Protein AF-A0A251RY15-F1 (afdb_monomer_lite)

pLDDT: mean 90.89, std 7.27, range [54.88, 98.38]

Sequence (383 aa):
MIQALGSVEGILEHTLFNGTYFPTWEGLFWEKASGFEESMKYKKLTNAQRSGLNQIPNRRFTLWWSPTINRANVYVGFQVQLDLTGVFMHSKIPNLKISLIQIFWAHLWQKVHESVIMDLCQVLDQELDALGIETVQKETIHPRKSYKMNSSCADILLFATCKCSMSKPSLVAESKDVFDQKESNRYWIDMQLRWGDYDSHDIERYTKAKFVDYITDNMSIYPSPTGVMIGLDLAYNLHSVFGNWFLGSKPLLAQAMIKIMKSNSALYVLRERIRKGLQLYSSEPTEPYLSSQNYGEIFSNQIIWFIDDTNVYRVTIHRTIEGNLTTKSNNGVIFIFNPRTGQFFLKVIHTSVWAGQKRLGQLAKWKTAEEVVALVRSLPVEE

Organism: Helianthus annuus (NCBI:txid4232)

Radius of gyration: 24.92 Å; chains: 1; bounding box: 61×56×81 Å

InterPro domains:
  IPR012337 Ribonuclease H-like superfamily [SSF53098] (290-383)
  IPR019580 Pre-mRNA-processing-splicing factor 8, U6-snRNA-binding [PF10596] (1-127)
  IPR021983 PRP8 domain IV core [PF12134] (287-383)
  IPR027652 Pre-mRNA-processing-splicing factor 8 [PTHR11140] (1-383)
  IPR043172 Prp8 RNase domain IV, palm region [G3DSA:3.30.420.230] (288-383)

Secondary structure (DSSP, 8-state):
-GGGGTHHHHHHHTTTHHHHT-S-STTEEEPSS-HHHHHHHTS---HHHHHHHTTHHHHHHHHHTHHHHS-TTT--S--EEPTTSSPEESS--HHHHHHHHHHTTTTHHHHHHHHHHHHHHHHHHHTHHHHTEEEEEE----TTGGG--S--B-SEEEEEEEEEEEPPSEETT-------EEEEEEEEEEEEEE---SS---HHHHHHHHHHHHHHSSS-B-SSS-EEEEEEETTTTEEEEEE---TTHHHHHHHHHHHHHHH-HHHHHHHHHHHHHHTEEESSPPSPPP-TTTGGGGGSSS---EEE-TTTS-EEEEE-TTS-EEEEE--EEEEEE-TTT--EEEEEE-GGGGTT-S-HHHHHHHHHHHHHHHHHHHS-TT-

Foldseek 3Di:
DQVVCVHPVSVQLQWLPLLLVDPDPPQKDFPDCDPVLVVCVPDDDDPVVVVVSVCQVVLLVCRGRVLNVQDPVPADADWDAQPLALDIGSDPDPSPNVLVCQLCDPNLLLVLQVLLLVLVLVLCVVCCPVQQWPDKDADDDDSSQQNDQQEHEFGIKTFGNDFFQKFFKDKLPDDDTDSHDDTDRIEGEAEHEAAHHSVDDPQAVVQVVSLVNHLPDPRYDYPDSFYKYWYAHSSNLDIIMITMDTPPPSVSVVVSSVVCSVDRPSSVSSSVSSCVSNSMDGPDDDDDDDDPVCVCVLQDPDFDKDKDLPFQWDWDWDADPVRDIDTQTAKGWIWIARPNPRDIDIDIHHSVQCPPDPPVVVVSVVVSVVVVVVVVVVDDPVD

Structure (mmCIF, N/CA/C/O backbone):
data_AF-A0A251RY15-F1
#
_entry.id   AF-A0A251RY15-F1
#
loop_
_atom_site.group_PDB
_atom_site.id
_atom_site.type_symbol
_atom_site.label_atom_id
_atom_site.label_alt_id
_atom_site.label_comp_id
_atom_site.label_asym_id
_atom_site.label_entity_id
_atom_site.label_seq_id
_atom_site.pdbx_PDB_ins_code
_atom_site.Cartn_x
_atom_site.Cartn_y
_atom_site.Cartn_z
_atom_site.occupancy
_atom_site.B_iso_or_equiv
_atom_site.auth_seq_id
_atom_site.auth_comp_id
_atom_site.auth_asym_id
_atom_site.auth_atom_id
_atom_site.pdbx_PDB_model_num
ATOM 1 N N . MET A 1 1 ? 35.571 -3.907 10.781 1.00 87.88 1 MET A N 1
ATOM 2 C CA . MET A 1 1 ? 34.698 -2.890 10.152 1.00 87.88 1 MET A CA 1
ATOM 3 C C . MET A 1 1 ? 33.250 -3.021 10.615 1.00 87.88 1 MET A C 1
ATOM 5 O O . MET A 1 1 ? 32.804 -2.116 11.293 1.00 87.88 1 MET A O 1
ATOM 9 N N . ILE A 1 2 ? 32.542 -4.131 10.350 1.00 89.56 2 ILE A N 1
ATOM 10 C CA . ILE A 1 2 ? 31.115 -4.306 10.728 1.00 89.56 2 ILE A CA 1
ATOM 11 C C . ILE A 1 2 ? 30.851 -4.026 12.217 1.00 89.56 2 ILE A C 1
ATOM 13 O O . ILE A 1 2 ? 29.969 -3.247 12.555 1.00 89.56 2 ILE A O 1
ATOM 17 N N . GLN A 1 3 ? 31.662 -4.591 13.115 1.00 89.94 3 GLN A N 1
ATOM 18 C CA . GLN A 1 3 ? 31.524 -4.347 14.557 1.00 89.94 3 GLN A CA 1
ATOM 19 C C . GLN A 1 3 ? 31.716 -2.871 14.942 1.00 89.94 3 GLN A C 1
ATOM 21 O O . GLN A 1 3 ? 31.024 -2.376 15.821 1.00 89.94 3 GLN A O 1
ATOM 26 N N . ALA A 1 4 ? 32.601 -2.148 14.249 1.00 90.75 4 ALA A N 1
ATOM 27 C CA . ALA A 1 4 ? 32.841 -0.727 14.505 1.00 90.75 4 ALA A CA 1
ATOM 28 C C . ALA A 1 4 ? 31.678 0.170 14.042 1.00 90.75 4 ALA A C 1
ATOM 30 O O . ALA A 1 4 ? 31.565 1.298 14.503 1.00 90.75 4 ALA A O 1
ATOM 31 N N . LEU A 1 5 ? 30.817 -0.331 13.150 1.00 91.06 5 LEU A N 1
ATOM 32 C CA . LEU A 1 5 ? 29.629 0.362 12.645 1.00 91.06 5 LEU A CA 1
ATOM 33 C C . LEU A 1 5 ? 28.347 -0.013 13.414 1.00 91.06 5 LEU A C 1
ATOM 35 O O . LEU A 1 5 ? 27.258 0.311 12.958 1.00 91.06 5 LEU A O 1
ATOM 39 N N . GLY A 1 6 ? 28.461 -0.690 14.564 1.00 90.25 6 GLY A N 1
ATOM 40 C CA . GLY A 1 6 ? 27.301 -1.032 15.396 1.00 90.25 6 GLY A CA 1
ATOM 41 C C . GLY A 1 6 ? 26.636 -2.365 15.053 1.00 90.25 6 GLY A C 1
ATOM 42 O O . GLY A 1 6 ? 25.446 -2.524 15.306 1.00 90.25 6 GLY A O 1
ATOM 43 N N . SER A 1 7 ? 27.402 -3.333 14.532 1.00 92.81 7 SER A N 1
ATOM 44 C CA . SER A 1 7 ? 26.928 -4.655 14.077 1.00 92.81 7 SER A CA 1
ATOM 45 C C . SER A 1 7 ? 26.056 -4.601 12.813 1.00 92.81 7 SER A C 1
ATOM 47 O O . SER A 1 7 ? 25.876 -3.544 12.215 1.00 92.81 7 SER A O 1
ATOM 49 N N . VAL A 1 8 ? 25.572 -5.757 12.348 1.00 92.06 8 VAL A N 1
ATOM 50 C CA . VAL A 1 8 ? 24.751 -5.834 11.129 1.00 92.06 8 VAL A CA 1
ATOM 51 C C . VAL A 1 8 ? 23.413 -5.125 11.328 1.00 92.06 8 VAL A C 1
ATOM 53 O O . VAL A 1 8 ? 23.017 -4.352 10.465 1.00 92.06 8 VAL A O 1
ATOM 56 N N . GLU A 1 9 ? 22.760 -5.315 12.473 1.00 90.31 9 GLU A N 1
ATOM 57 C CA . GLU A 1 9 ? 21.461 -4.700 12.775 1.00 90.31 9 GLU A CA 1
ATOM 58 C C . GLU A 1 9 ? 21.552 -3.171 12.775 1.00 90.31 9 GLU A C 1
ATOM 60 O O . GLU A 1 9 ? 20.796 -2.512 12.065 1.00 90.31 9 GLU A O 1
ATOM 65 N N . GLY A 1 10 ? 22.559 -2.607 13.453 1.00 91.94 10 GLY A N 1
ATOM 66 C CA . GLY A 1 10 ? 22.789 -1.160 13.464 1.00 91.94 10 GLY A CA 1
ATOM 67 C C . GLY A 1 10 ? 23.057 -0.586 12.070 1.00 91.94 10 GLY A C 1
ATOM 68 O O . GLY A 1 10 ? 22.585 0.500 11.746 1.00 91.94 10 GLY A O 1
ATOM 69 N N . ILE A 1 11 ? 23.751 -1.329 11.201 1.00 95.25 11 ILE A N 1
ATOM 70 C CA . ILE A 1 11 ? 23.934 -0.928 9.799 1.00 95.25 11 ILE A CA 1
ATOM 71 C C . ILE A 1 11 ? 22.602 -0.967 9.039 1.00 95.25 11 ILE A C 1
ATOM 73 O O . ILE A 1 11 ? 22.348 -0.082 8.224 1.00 95.25 11 ILE A O 1
ATOM 77 N N . LEU A 1 12 ? 21.761 -1.979 9.262 1.00 95.38 12 LEU A N 1
ATOM 78 C CA . LEU A 1 12 ? 20.503 -2.143 8.532 1.00 95.38 12 LEU A CA 1
ATOM 79 C C . LEU A 1 12 ? 19.456 -1.084 8.893 1.00 95.38 12 LEU A C 1
ATOM 81 O O . LEU A 1 12 ? 18.669 -0.729 8.016 1.00 95.38 12 LEU A O 1
ATOM 85 N N . GLU A 1 13 ? 19.502 -0.494 10.089 1.00 92.50 13 GLU A N 1
ATOM 86 C CA . GLU A 1 13 ? 18.641 0.645 10.460 1.00 92.50 13 GLU A CA 1
ATOM 87 C C . GLU A 1 13 ? 18.819 1.863 9.535 1.00 92.50 13 GLU A C 1
ATOM 89 O O . GLU A 1 13 ? 17.881 2.614 9.259 1.00 92.50 13 GLU A O 1
ATOM 94 N N . HIS A 1 14 ? 20.015 2.029 8.965 1.00 95.31 14 HIS A N 1
ATOM 95 C CA . HIS A 1 14 ? 20.318 3.076 7.986 1.00 95.31 14 HIS A CA 1
ATOM 96 C C . HIS A 1 14 ? 19.769 2.801 6.576 1.00 95.31 14 HIS A C 1
ATOM 98 O O . HIS A 1 14 ? 19.931 3.636 5.672 1.00 95.31 14 HIS A O 1
ATOM 104 N N . THR A 1 15 ? 19.161 1.635 6.362 1.00 96.88 15 THR A N 1
ATOM 105 C CA . THR A 1 15 ? 18.793 1.106 5.047 1.00 96.88 15 THR A CA 1
ATOM 106 C C . THR A 1 15 ? 17.292 0.875 4.926 1.00 96.88 15 THR A C 1
ATOM 108 O O . THR A 1 15 ? 16.551 0.896 5.901 1.00 96.88 15 THR A O 1
ATOM 111 N N . LEU A 1 16 ? 16.831 0.593 3.708 1.00 96.94 16 LEU A N 1
ATOM 112 C CA . LEU A 1 16 ? 15.447 0.206 3.436 1.00 96.94 16 LEU A CA 1
ATOM 113 C C . LEU A 1 16 ? 15.175 -1.291 3.704 1.00 96.94 16 LEU A C 1
ATOM 115 O O . LEU A 1 16 ? 14.219 -1.848 3.163 1.00 96.94 16 LEU A O 1
ATOM 119 N N . PHE A 1 17 ? 16.009 -1.961 4.511 1.00 96.75 17 PHE A N 1
ATOM 120 C CA . PHE A 1 17 ? 15.850 -3.374 4.863 1.00 96.75 17 PHE A CA 1
ATOM 121 C C . PHE A 1 17 ? 14.480 -3.656 5.478 1.00 96.75 17 PHE A C 1
ATOM 123 O O . PHE A 1 17 ? 13.748 -4.498 4.961 1.00 96.75 17 PHE A O 1
ATOM 130 N N . ASN A 1 18 ? 14.081 -2.887 6.493 1.00 95.81 18 ASN A N 1
ATOM 131 C CA . ASN A 1 18 ? 12.779 -3.052 7.141 1.00 95.81 18 ASN A CA 1
ATOM 132 C C . ASN A 1 18 ? 11.621 -2.896 6.142 1.00 95.81 18 ASN A C 1
ATOM 134 O O . ASN A 1 18 ? 10.640 -3.632 6.223 1.00 95.81 18 ASN A O 1
ATOM 138 N N . GLY A 1 19 ? 11.770 -2.052 5.115 1.00 95.81 19 GLY A N 1
ATOM 139 C CA . GLY A 1 19 ? 10.813 -1.881 4.014 1.00 95.81 19 GLY A CA 1
ATOM 140 C C . GLY A 1 19 ? 10.604 -3.133 3.155 1.00 95.81 19 GLY A C 1
ATOM 141 O O . GLY A 1 19 ? 9.521 -3.333 2.601 1.00 95.81 19 GLY A O 1
ATOM 142 N N . THR A 1 20 ? 11.605 -4.014 3.074 1.00 95.25 20 THR A N 1
ATOM 143 C CA . THR A 1 20 ? 11.496 -5.302 2.365 1.00 95.25 20 THR A CA 1
ATOM 144 C C . THR A 1 20 ? 10.659 -6.330 3.116 1.00 95.25 20 THR A C 1
ATOM 146 O O . THR A 1 20 ? 10.162 -7.268 2.489 1.00 95.25 20 THR A O 1
ATOM 149 N N . TYR A 1 21 ? 10.487 -6.159 4.431 1.00 94.31 21 TYR A N 1
ATOM 150 C CA . TYR A 1 21 ? 9.770 -7.089 5.302 1.00 94.31 21 TYR A CA 1
ATOM 151 C C . TYR A 1 21 ? 10.297 -8.534 5.211 1.00 94.31 21 TYR A C 1
ATOM 153 O O . TYR A 1 21 ? 9.518 -9.488 5.228 1.00 94.31 21 TYR A O 1
ATOM 161 N N . PHE A 1 22 ? 11.610 -8.707 5.026 1.00 91.62 22 PHE A N 1
ATOM 162 C CA . PHE A 1 22 ? 12.246 -10.005 5.246 1.00 91.62 22 PHE A CA 1
ATOM 163 C C . PHE A 1 22 ? 12.338 -10.281 6.754 1.00 91.62 22 PHE A C 1
ATOM 165 O O . PHE A 1 22 ? 12.609 -9.353 7.516 1.00 91.62 22 PHE A O 1
ATOM 172 N N . PRO A 1 23 ? 12.112 -11.530 7.200 1.00 86.56 23 PRO A N 1
ATOM 173 C CA . PRO A 1 23 ? 12.152 -11.872 8.623 1.00 86.56 23 PRO A CA 1
ATOM 174 C C . PRO A 1 23 ? 13.573 -11.834 9.198 1.00 86.56 23 PRO A C 1
ATOM 176 O O . PRO A 1 23 ? 13.750 -11.586 10.386 1.00 86.56 23 PRO A O 1
ATOM 179 N N . THR A 1 24 ? 14.581 -12.076 8.359 1.00 86.88 24 THR A N 1
ATOM 180 C CA . THR A 1 24 ? 16.001 -12.045 8.716 1.00 86.88 24 THR A CA 1
ATOM 181 C C . THR A 1 24 ? 16.826 -11.514 7.545 1.00 86.88 24 THR A C 1
ATOM 183 O O . THR A 1 24 ? 16.393 -11.550 6.391 1.00 86.88 24 THR A O 1
ATOM 186 N N . TRP A 1 25 ? 18.011 -10.986 7.847 1.00 88.94 25 TRP A N 1
ATOM 187 C CA . TRP A 1 25 ? 19.001 -10.588 6.846 1.00 88.94 25 TRP A CA 1
ATOM 188 C C . TRP A 1 25 ? 19.849 -11.772 6.359 1.00 88.94 25 TRP A C 1
ATOM 190 O O . TRP A 1 25 ? 20.536 -11.667 5.339 1.00 88.94 25 TRP A O 1
ATOM 200 N N . GLU A 1 26 ? 19.810 -12.896 7.073 1.00 87.12 26 GLU A N 1
ATOM 201 C CA . GLU A 1 26 ? 20.508 -14.125 6.708 1.00 87.12 26 GLU A CA 1
ATOM 202 C C . GLU A 1 26 ? 19.889 -14.764 5.456 1.00 87.12 26 GLU A C 1
ATOM 204 O O . GLU A 1 26 ? 18.681 -14.716 5.239 1.00 87.12 26 GLU A O 1
ATOM 209 N N . GLY A 1 27 ? 20.724 -15.349 4.592 1.00 83.88 27 GLY A N 1
ATOM 210 C CA . GLY A 1 27 ? 20.265 -15.978 3.344 1.00 83.88 27 GLY A CA 1
ATOM 211 C C . GLY A 1 27 ? 19.859 -14.997 2.237 1.00 83.88 27 GLY A C 1
ATOM 212 O O . GLY A 1 27 ? 19.532 -15.428 1.129 1.00 83.88 27 GLY A O 1
ATOM 213 N N . LEU A 1 28 ? 19.926 -13.686 2.490 1.00 89.50 28 LEU A N 1
ATOM 214 C CA . LEU A 1 28 ? 19.690 -12.682 1.461 1.00 89.50 28 LEU A CA 1
ATOM 215 C C . LEU A 1 28 ? 20.893 -12.535 0.541 1.00 89.50 28 LEU A C 1
ATOM 217 O O . LEU A 1 28 ? 22.046 -12.457 0.972 1.00 89.50 28 LEU A O 1
ATOM 221 N N . PHE A 1 29 ? 20.611 -12.426 -0.751 1.00 88.62 29 PHE A N 1
ATOM 222 C CA . PHE A 1 29 ? 21.635 -12.184 -1.751 1.00 88.62 29 PHE A CA 1
ATOM 223 C C . PHE A 1 29 ? 21.194 -11.117 -2.744 1.00 88.62 29 PHE A C 1
ATOM 225 O O . PHE A 1 29 ? 20.038 -11.019 -3.161 1.00 88.62 29 PHE A O 1
ATOM 232 N N . TRP A 1 30 ? 22.166 -10.300 -3.133 1.00 88.12 30 TRP A N 1
ATOM 233 C CA . TRP A 1 30 ? 22.009 -9.335 -4.206 1.00 88.12 30 TRP A CA 1
ATOM 234 C C . TRP A 1 30 ? 22.113 -10.063 -5.538 1.00 88.12 30 TRP A C 1
ATOM 236 O O . TRP A 1 30 ? 23.085 -10.788 -5.774 1.00 88.12 30 TRP A O 1
ATOM 246 N N . GLU A 1 31 ? 21.170 -9.821 -6.443 1.00 81.50 31 GLU A N 1
ATOM 247 C CA . GLU A 1 31 ? 21.337 -10.239 -7.831 1.00 81.50 31 GLU A CA 1
ATOM 248 C C . GLU A 1 31 ? 22.599 -9.564 -8.385 1.00 81.50 31 GLU A C 1
ATOM 250 O O . GLU A 1 31 ? 22.745 -8.330 -8.399 1.00 81.50 31 GLU A O 1
ATOM 255 N N . LYS A 1 32 ? 23.570 -10.389 -8.783 1.00 72.44 32 LYS A N 1
ATOM 256 C CA . LYS A 1 32 ? 24.722 -9.918 -9.553 1.00 72.44 32 LYS A CA 1
ATOM 257 C C . LYS A 1 32 ? 24.189 -9.425 -10.894 1.00 72.44 32 LYS A C 1
ATOM 259 O O . LYS A 1 32 ? 23.303 -10.079 -11.424 1.00 72.44 32 LYS A O 1
ATOM 264 N N . ALA A 1 33 ? 24.713 -8.283 -11.366 1.00 60.72 33 ALA A N 1
ATOM 265 C CA . ALA A 1 33 ? 24.384 -7.596 -12.624 1.00 60.72 33 ALA A CA 1
ATOM 266 C C . ALA A 1 33 ? 23.293 -8.311 -13.432 1.00 60.72 33 ALA A C 1
ATOM 268 O O . ALA A 1 33 ? 23.579 -9.296 -14.107 1.00 60.72 33 ALA A O 1
ATOM 269 N N . SER A 1 34 ? 22.048 -7.853 -13.261 1.00 60.47 34 SER A N 1
ATOM 270 C CA . SER A 1 34 ? 20.839 -8.537 -13.737 1.00 60.47 34 SER A CA 1
ATOM 271 C C . SER A 1 34 ? 20.996 -9.109 -15.149 1.00 60.47 34 SER A C 1
ATOM 273 O O . SER A 1 34 ? 21.629 -8.483 -16.005 1.00 60.47 34 SER A O 1
ATOM 275 N N . GLY A 1 35 ? 20.324 -10.226 -15.449 1.00 62.44 35 GLY A N 1
ATOM 276 C CA . GLY A 1 35 ? 20.307 -10.792 -16.808 1.00 62.44 35 GLY A CA 1
ATOM 277 C C . GLY A 1 35 ? 19.905 -9.769 -17.887 1.00 62.44 35 GLY A C 1
ATOM 278 O O . GLY A 1 35 ? 20.290 -9.894 -19.048 1.00 62.44 35 GLY A O 1
ATOM 279 N N . PHE A 1 36 ? 19.208 -8.690 -17.508 1.00 72.44 36 PHE A N 1
ATOM 280 C CA . PHE A 1 36 ? 18.953 -7.540 -18.373 1.00 72.44 36 PHE A CA 1
ATOM 281 C C . PHE A 1 36 ? 20.228 -6.775 -18.773 1.00 72.44 36 PHE A C 1
ATOM 283 O O . PHE A 1 36 ? 20.436 -6.553 -19.967 1.00 72.44 36 PHE A O 1
ATOM 290 N N . GLU A 1 37 ? 21.075 -6.382 -17.817 1.00 73.31 37 GLU A N 1
ATOM 291 C CA . GLU A 1 37 ? 22.334 -5.668 -18.085 1.00 73.31 37 GLU A CA 1
ATOM 292 C C . GLU A 1 37 ? 23.259 -6.517 -18.963 1.00 73.31 37 GLU A C 1
ATOM 294 O O . GLU A 1 37 ? 23.813 -6.015 -19.942 1.00 73.31 37 GLU A O 1
ATOM 299 N N . GLU A 1 38 ? 23.345 -7.819 -18.686 1.00 75.38 38 GLU A N 1
ATOM 300 C CA . GLU A 1 38 ? 24.128 -8.761 -19.486 1.00 75.38 38 GLU A CA 1
ATOM 301 C C . GLU A 1 38 ? 23.550 -8.946 -20.900 1.00 75.38 38 GLU A C 1
ATOM 303 O O . GLU A 1 38 ? 24.282 -8.839 -21.888 1.00 75.38 38 GLU A O 1
ATOM 308 N N . SER A 1 39 ? 22.223 -9.087 -21.034 1.00 77.81 39 SER A N 1
ATOM 309 C CA . SER A 1 39 ? 21.547 -9.181 -22.342 1.00 77.81 39 SER A CA 1
ATOM 310 C C . SER A 1 39 ? 21.709 -7.923 -23.206 1.00 77.81 39 SER A C 1
ATOM 312 O O . SER A 1 39 ? 21.594 -7.985 -24.433 1.00 77.81 39 SER A O 1
ATOM 314 N N . MET A 1 40 ? 21.953 -6.770 -22.576 1.00 80.25 40 MET A N 1
ATOM 315 C CA . MET A 1 40 ? 22.162 -5.487 -23.245 1.00 80.25 40 MET A CA 1
ATOM 316 C C . MET A 1 40 ? 23.642 -5.192 -23.503 1.00 80.25 40 MET A C 1
ATOM 318 O O . MET A 1 40 ? 23.948 -4.457 -24.441 1.00 80.25 40 MET A O 1
ATOM 322 N N . LYS A 1 41 ? 24.561 -5.798 -22.741 1.00 74.56 41 LYS A N 1
ATOM 323 C CA . LYS A 1 41 ? 26.015 -5.605 -22.859 1.00 74.56 41 LYS A CA 1
ATOM 324 C C . LYS A 1 41 ? 26.542 -5.931 -24.257 1.00 74.56 41 LYS A C 1
ATOM 326 O O . LYS A 1 41 ? 27.374 -5.196 -24.785 1.00 74.56 41 LYS A O 1
ATOM 331 N N . TYR A 1 42 ? 26.033 -7.005 -24.858 1.00 77.75 42 TYR A N 1
ATOM 332 C CA . TYR A 1 42 ? 26.454 -7.473 -26.184 1.00 77.75 42 TYR A CA 1
ATOM 333 C C . TYR A 1 42 ? 25.613 -6.904 -27.333 1.00 77.75 42 TYR A C 1
ATOM 335 O O . TYR A 1 42 ? 25.930 -7.123 -28.502 1.00 77.75 42 TYR A O 1
ATOM 343 N N . LYS A 1 43 ? 24.552 -6.143 -27.033 1.00 84.69 43 LYS A N 1
ATOM 344 C CA . LYS A 1 43 ? 23.753 -5.476 -28.064 1.00 84.69 43 LYS A CA 1
ATOM 345 C C . LYS A 1 43 ? 24.454 -4.209 -28.543 1.00 84.69 43 LYS A C 1
ATOM 347 O O . LYS A 1 43 ? 25.108 -3.491 -27.785 1.00 84.69 43 LYS A O 1
ATOM 352 N N . LYS A 1 44 ? 24.297 -3.900 -29.832 1.00 84.81 44 LYS A N 1
ATOM 353 C CA . LYS A 1 44 ? 24.798 -2.649 -30.408 1.00 84.81 44 LYS A CA 1
ATOM 354 C C . LYS A 1 44 ? 23.929 -1.491 -29.914 1.00 84.81 44 LYS A C 1
ATOM 356 O O . LYS A 1 44 ? 22.838 -1.262 -30.425 1.00 84.81 44 LYS A O 1
ATOM 361 N N . LEU A 1 45 ? 24.422 -0.796 -28.894 1.00 84.88 45 LEU A N 1
ATOM 362 C CA . LEU A 1 45 ? 23.758 0.337 -28.256 1.00 84.88 45 LEU A CA 1
ATOM 363 C C . LEU A 1 45 ? 24.397 1.661 -28.668 1.00 84.88 45 LEU A C 1
ATOM 365 O O . LEU A 1 45 ? 25.602 1.736 -28.920 1.00 84.88 45 LEU A O 1
ATOM 369 N N . THR A 1 46 ? 23.599 2.723 -28.670 1.00 86.75 46 THR A N 1
ATOM 370 C CA . THR A 1 46 ? 24.107 4.090 -28.794 1.00 86.75 46 THR A CA 1
ATOM 371 C C . THR A 1 46 ? 24.838 4.513 -27.515 1.00 86.75 46 THR A C 1
ATOM 373 O O . THR A 1 46 ? 24.600 3.978 -26.429 1.00 86.75 46 THR A O 1
ATOM 376 N N . ASN A 1 47 ? 25.707 5.523 -27.607 1.00 84.44 47 ASN A N 1
ATOM 377 C CA . ASN A 1 47 ? 26.414 6.054 -26.434 1.00 84.44 47 ASN A CA 1
ATOM 378 C C . ASN A 1 47 ? 25.449 6.585 -25.358 1.00 84.44 47 ASN A C 1
ATOM 380 O O . ASN A 1 47 ? 25.690 6.397 -24.167 1.00 84.44 47 ASN A O 1
ATOM 384 N N . ALA A 1 48 ? 24.318 7.166 -25.769 1.00 81.75 48 ALA A N 1
ATOM 385 C CA . ALA A 1 48 ? 23.268 7.609 -24.853 1.00 81.75 48 ALA A CA 1
ATOM 386 C C . ALA A 1 48 ? 22.625 6.432 -24.092 1.00 81.75 48 ALA A C 1
ATOM 388 O O . ALA A 1 48 ? 22.424 6.511 -22.882 1.00 81.75 48 ALA A O 1
ATOM 389 N N . GLN A 1 49 ? 22.360 5.311 -24.774 1.00 82.00 49 GLN A N 1
ATOM 390 C CA . GLN A 1 49 ? 21.836 4.096 -24.139 1.00 82.00 49 GLN A CA 1
ATOM 391 C C . GLN A 1 49 ? 22.836 3.498 -23.140 1.00 82.00 49 GLN A C 1
ATOM 393 O O . GLN A 1 49 ? 22.442 3.113 -22.041 1.00 82.00 49 GLN A O 1
ATOM 398 N N . ARG A 1 50 ? 24.132 3.478 -23.482 1.00 81.19 50 ARG A N 1
ATOM 399 C CA . ARG A 1 50 ? 25.197 3.026 -22.567 1.00 81.19 50 ARG A CA 1
ATOM 400 C C . ARG A 1 50 ? 25.294 3.899 -21.316 1.00 81.19 50 ARG A C 1
ATOM 402 O O . ARG A 1 50 ? 25.395 3.371 -20.214 1.00 81.19 50 ARG A O 1
ATOM 409 N N . SER A 1 51 ? 25.208 5.221 -21.473 1.00 82.06 51 SER A N 1
ATOM 410 C CA . SER A 1 51 ? 25.189 6.153 -20.340 1.00 82.06 51 SER A CA 1
ATOM 411 C C . SER A 1 51 ? 24.010 5.882 -19.395 1.00 82.06 51 SER A C 1
ATOM 413 O O . SER A 1 51 ? 24.200 5.858 -18.182 1.00 82.06 51 SER A O 1
ATOM 415 N N . GLY A 1 52 ? 22.822 5.588 -19.938 1.00 78.38 52 GLY A N 1
ATOM 416 C CA . GLY A 1 52 ? 21.649 5.213 -19.143 1.00 78.38 52 GLY A CA 1
ATOM 417 C C . GLY A 1 52 ? 21.809 3.892 -18.379 1.00 78.38 52 GLY A C 1
ATOM 418 O O . GLY A 1 52 ? 21.409 3.814 -17.220 1.00 78.38 52 GLY A O 1
ATOM 419 N N . LEU A 1 53 ? 22.430 2.870 -18.983 1.00 76.12 53 LEU A N 1
ATOM 420 C CA . LEU A 1 53 ? 22.696 1.587 -18.310 1.00 76.12 53 LEU A CA 1
ATOM 421 C C . LEU A 1 53 ? 23.613 1.755 -17.093 1.00 76.12 53 LEU A C 1
ATOM 423 O O . LEU A 1 53 ? 23.333 1.203 -16.033 1.00 76.12 53 LEU A O 1
ATOM 427 N N . ASN A 1 54 ? 24.639 2.601 -17.201 1.00 77.38 54 ASN A N 1
ATOM 428 C CA . ASN A 1 54 ? 25.565 2.870 -16.097 1.00 77.38 54 ASN A CA 1
ATOM 429 C C . ASN A 1 54 ? 24.904 3.568 -14.890 1.00 77.38 54 ASN A C 1
ATOM 431 O O . ASN A 1 54 ? 25.506 3.646 -13.821 1.00 77.38 54 ASN A O 1
ATOM 435 N N . GLN A 1 55 ? 23.675 4.079 -15.026 1.00 74.31 55 GLN A N 1
ATOM 436 C CA . GLN A 1 55 ? 22.933 4.674 -13.912 1.00 74.31 55 GLN A CA 1
ATOM 437 C C . GLN A 1 55 ? 22.181 3.635 -13.065 1.00 74.31 55 GLN A C 1
ATOM 439 O O . GLN A 1 55 ? 21.826 3.944 -11.929 1.00 74.31 55 GLN A O 1
ATOM 444 N N . ILE A 1 56 ? 21.936 2.417 -13.566 1.00 68.50 56 ILE A N 1
ATOM 445 C CA . ILE A 1 56 ? 21.109 1.407 -12.879 1.00 68.50 56 ILE A CA 1
ATOM 446 C C . ILE A 1 56 ? 21.721 0.965 -11.535 1.00 68.50 56 ILE A C 1
ATOM 448 O O . ILE A 1 56 ? 21.011 1.057 -10.527 1.00 68.50 56 ILE A O 1
ATOM 452 N N . PRO A 1 57 ? 23.019 0.601 -11.440 1.00 70.06 57 PRO A N 1
ATOM 453 C CA . PRO A 1 57 ? 23.621 0.223 -10.157 1.00 70.06 57 PRO A CA 1
ATOM 454 C C . PRO A 1 57 ? 23.566 1.351 -9.119 1.00 70.06 57 PRO A C 1
ATOM 456 O O . PRO A 1 57 ? 23.294 1.116 -7.940 1.00 70.06 57 PRO A O 1
ATOM 459 N N . ASN A 1 58 ? 23.733 2.598 -9.571 1.00 79.19 58 ASN A N 1
ATOM 460 C CA . ASN A 1 58 ? 23.642 3.777 -8.712 1.00 79.19 58 ASN A CA 1
ATOM 461 C C . ASN A 1 58 ? 22.225 3.964 -8.161 1.00 79.19 58 ASN A C 1
ATOM 463 O O . ASN A 1 58 ? 22.066 4.349 -7.007 1.00 79.19 58 ASN A O 1
ATOM 467 N N . ARG A 1 59 ? 21.185 3.639 -8.939 1.00 83.88 59 ARG A N 1
ATOM 468 C CA . ARG A 1 59 ? 19.791 3.700 -8.472 1.00 83.88 59 ARG A CA 1
ATOM 469 C C . ARG A 1 59 ? 19.490 2.672 -7.386 1.00 83.88 59 ARG A C 1
ATOM 471 O O . ARG A 1 59 ? 18.788 3.022 -6.439 1.00 83.88 59 ARG A O 1
ATOM 478 N N . ARG A 1 60 ? 20.035 1.454 -7.493 1.00 89.31 60 ARG A N 1
ATOM 479 C CA . ARG A 1 60 ? 19.926 0.419 -6.449 1.00 89.31 60 ARG A CA 1
ATOM 480 C C . ARG A 1 60 ? 20.573 0.887 -5.149 1.00 89.31 60 ARG A C 1
ATOM 482 O O . ARG A 1 60 ? 19.936 0.850 -4.102 1.00 89.31 60 ARG A O 1
ATOM 489 N N . PHE A 1 61 ? 21.804 1.391 -5.232 1.00 92.06 61 PHE A N 1
ATOM 490 C CA . PHE A 1 61 ? 22.527 1.914 -4.072 1.00 92.06 61 PHE A CA 1
ATOM 491 C C . PHE A 1 61 ? 21.782 3.078 -3.406 1.00 92.06 61 PHE A C 1
ATOM 493 O O . PHE A 1 61 ? 21.582 3.072 -2.194 1.00 92.06 61 PHE A O 1
ATOM 500 N N . THR A 1 62 ? 21.328 4.060 -4.195 1.00 93.75 62 THR A N 1
ATOM 501 C CA . THR A 1 62 ? 20.583 5.209 -3.663 1.00 93.75 62 THR A CA 1
ATOM 502 C C . THR A 1 62 ? 19.266 4.789 -3.008 1.00 93.75 62 THR A C 1
ATOM 504 O O . THR A 1 62 ? 18.884 5.385 -2.007 1.00 93.75 62 THR A O 1
ATOM 507 N N . LEU A 1 63 ? 18.568 3.786 -3.553 1.00 95.56 63 LEU A N 1
ATOM 508 C CA . LEU A 1 63 ? 17.338 3.270 -2.952 1.00 95.56 63 LEU A CA 1
ATOM 509 C C . LEU A 1 63 ? 17.616 2.523 -1.641 1.00 95.56 63 LEU A C 1
ATOM 511 O O . LEU A 1 63 ? 16.912 2.740 -0.666 1.00 95.56 63 LEU A O 1
ATOM 515 N N . TRP A 1 64 ? 18.647 1.676 -1.597 1.00 96.62 64 TRP A N 1
ATOM 516 C CA . TRP A 1 64 ? 18.988 0.912 -0.393 1.00 96.62 64 TRP A CA 1
ATOM 517 C C . TRP A 1 64 ? 19.302 1.814 0.800 1.00 96.62 64 TRP A C 1
ATOM 519 O O . TRP A 1 64 ? 18.770 1.609 1.885 1.00 96.62 64 TRP A O 1
ATOM 529 N N . TRP A 1 65 ? 20.105 2.852 0.583 1.00 96.50 65 TRP A N 1
ATOM 530 C CA . TRP A 1 65 ? 20.480 3.818 1.616 1.00 96.50 65 TRP A CA 1
ATOM 531 C C . TRP A 1 65 ? 19.516 5.004 1.707 1.00 96.50 65 TRP A C 1
ATOM 533 O O . TRP A 1 65 ? 19.851 6.022 2.316 1.00 96.50 65 TRP A O 1
ATOM 543 N N . SER A 1 66 ? 18.331 4.923 1.088 1.00 95.69 66 SER A N 1
ATOM 544 C CA . SER A 1 66 ? 17.435 6.075 0.992 1.00 95.69 66 SER A CA 1
ATOM 545 C C . SER A 1 66 ? 17.022 6.676 2.336 1.00 95.69 66 SER A C 1
ATOM 547 O O . SER A 1 66 ? 16.967 7.903 2.379 1.00 95.69 66 SER A O 1
ATOM 549 N N . PRO A 1 67 ? 16.781 5.908 3.423 1.00 95.19 67 PRO A N 1
ATOM 550 C CA . PRO A 1 67 ? 16.403 6.511 4.704 1.00 95.19 67 PRO A CA 1
ATOM 551 C C . PRO A 1 67 ? 17.500 7.392 5.312 1.00 95.19 67 PRO A C 1
ATOM 553 O O . PRO A 1 67 ? 17.202 8.382 5.971 1.00 95.19 67 PRO A O 1
ATOM 556 N N . THR A 1 68 ? 18.772 7.076 5.052 1.00 94.25 68 THR A N 1
ATOM 557 C CA . THR A 1 68 ? 19.909 7.889 5.515 1.00 94.25 68 THR A CA 1
ATOM 558 C C . THR A 1 68 ? 20.266 8.995 4.528 1.00 94.25 68 THR A C 1
ATOM 560 O O . THR A 1 68 ? 20.655 10.087 4.934 1.00 94.25 68 THR A O 1
ATOM 563 N N . ILE A 1 69 ? 20.147 8.734 3.224 1.00 92.81 69 ILE A N 1
ATOM 564 C CA . ILE A 1 69 ? 20.437 9.726 2.188 1.00 92.81 69 ILE A CA 1
ATOM 565 C C . ILE A 1 69 ? 19.379 10.834 2.218 1.00 92.81 69 ILE A C 1
ATOM 567 O O . ILE A 1 69 ? 19.726 12.002 2.293 1.00 92.81 69 ILE A O 1
ATOM 571 N N . ASN A 1 70 ? 18.090 10.503 2.176 1.00 91.62 70 ASN A N 1
ATOM 572 C CA . ASN A 1 70 ? 17.001 11.479 2.134 1.00 91.62 70 ASN A CA 1
ATOM 573 C C . ASN A 1 70 ? 16.488 11.805 3.540 1.00 91.62 70 ASN A C 1
ATOM 575 O O . ASN A 1 70 ? 15.337 11.519 3.850 1.00 91.62 70 ASN A O 1
ATOM 579 N N . ARG A 1 71 ? 17.350 12.390 4.374 1.00 86.19 71 ARG A N 1
ATOM 580 C CA . ARG A 1 71 ? 17.021 12.713 5.767 1.00 86.19 71 ARG A CA 1
ATOM 581 C C . ARG A 1 71 ? 16.897 14.207 6.029 1.00 86.19 71 ARG A C 1
ATOM 583 O O . ARG A 1 71 ? 17.645 15.006 5.451 1.00 86.19 71 ARG A O 1
ATOM 590 N N . ALA A 1 72 ? 15.989 14.568 6.930 1.00 75.62 72 ALA A N 1
ATOM 591 C CA . ALA A 1 72 ? 15.707 15.957 7.281 1.00 75.62 72 ALA A CA 1
ATOM 592 C C . ALA A 1 72 ? 16.926 16.711 7.845 1.00 75.62 72 ALA A C 1
ATOM 594 O O . ALA A 1 72 ? 17.125 17.876 7.507 1.00 75.62 72 ALA A O 1
ATOM 595 N N . ASN A 1 73 ? 17.776 16.057 8.648 1.00 78.44 73 ASN A N 1
ATOM 596 C CA . ASN A 1 73 ? 18.868 16.738 9.360 1.00 78.44 73 ASN A CA 1
ATOM 597 C C . ASN A 1 73 ? 20.149 16.955 8.533 1.00 78.44 73 ASN A C 1
ATOM 599 O O . ASN A 1 73 ? 21.074 17.607 9.012 1.00 78.44 73 ASN A O 1
ATOM 603 N N . VAL A 1 74 ? 20.249 16.404 7.317 1.00 72.81 74 VAL A N 1
ATOM 604 C CA . VAL A 1 74 ? 21.471 16.506 6.488 1.00 72.81 74 VAL A CA 1
ATOM 605 C C . VAL A 1 74 ? 21.368 17.584 5.419 1.00 72.81 74 VAL A C 1
ATOM 607 O O . VAL A 1 74 ? 22.361 18.242 5.112 1.00 72.81 74 VAL A O 1
ATOM 610 N N . TYR A 1 75 ? 20.184 17.785 4.846 1.00 72.62 75 TYR A N 1
ATOM 611 C CA . TYR A 1 75 ? 19.994 18.764 3.784 1.00 72.62 75 TYR A CA 1
ATOM 612 C C . TYR A 1 75 ? 19.278 20.005 4.305 1.00 72.62 75 TYR A C 1
ATOM 614 O O . TYR A 1 75 ? 18.103 19.963 4.651 1.00 72.62 75 TYR A O 1
ATOM 622 N N . VAL A 1 76 ? 19.975 21.141 4.275 1.00 67.88 76 VAL A N 1
ATOM 623 C CA . VAL A 1 76 ? 19.348 22.456 4.432 1.00 67.88 76 VAL A CA 1
ATOM 624 C C . VAL A 1 76 ? 18.696 22.816 3.098 1.00 67.88 76 VAL A C 1
ATOM 626 O O . VAL A 1 76 ? 19.385 23.126 2.124 1.00 67.88 76 VAL A O 1
ATOM 629 N N . GLY A 1 77 ? 17.370 22.726 3.013 1.00 68.69 77 GLY A N 1
ATOM 630 C CA . GLY A 1 77 ? 16.659 22.984 1.765 1.00 68.69 77 GLY A CA 1
ATOM 631 C C . GLY A 1 77 ? 15.141 22.925 1.880 1.00 68.69 77 GLY A C 1
ATOM 632 O O . GLY A 1 77 ? 14.580 22.575 2.915 1.00 68.69 77 GLY A O 1
ATOM 633 N N . PHE A 1 78 ? 14.475 23.282 0.782 1.00 76.25 78 PHE A N 1
ATOM 634 C CA . PHE A 1 78 ? 13.024 23.186 0.671 1.00 76.25 78 PHE A CA 1
ATOM 635 C C . PHE A 1 78 ? 12.601 21.725 0.516 1.00 76.25 78 PHE A C 1
ATOM 637 O O . PHE A 1 78 ? 12.965 21.061 -0.456 1.00 76.25 78 PHE A O 1
ATOM 644 N N . GLN A 1 79 ? 11.799 21.256 1.466 1.00 86.81 79 GLN A N 1
ATOM 645 C CA . GLN A 1 79 ? 11.163 19.948 1.428 1.00 86.81 79 GLN A CA 1
ATOM 646 C C . GLN A 1 79 ? 10.099 19.922 0.322 1.00 86.81 79 GLN A C 1
ATOM 648 O O . GLN A 1 79 ? 9.220 20.782 0.273 1.00 86.81 79 GLN A O 1
ATOM 653 N N . VAL A 1 80 ? 10.171 18.935 -0.572 1.00 91.06 80 VAL A N 1
ATOM 654 C CA . VAL A 1 80 ? 9.220 18.778 -1.684 1.00 91.06 80 VAL A CA 1
ATOM 655 C C . VAL A 1 80 ? 8.493 17.451 -1.552 1.00 91.06 80 VAL A C 1
ATOM 657 O O . VAL A 1 80 ? 9.122 16.399 -1.476 1.00 91.06 80 VAL A O 1
ATOM 660 N N . GLN A 1 81 ? 7.164 17.490 -1.565 1.00 94.44 81 GLN A N 1
ATOM 661 C CA . GLN A 1 81 ? 6.345 16.285 -1.601 1.00 94.44 81 GLN A CA 1
ATOM 662 C C . GLN A 1 81 ? 6.357 15.662 -3.002 1.00 94.44 81 GLN A C 1
ATOM 664 O O . GLN A 1 81 ? 6.242 16.364 -4.007 1.00 94.44 81 GLN A O 1
ATOM 669 N N . LEU A 1 82 ? 6.494 14.340 -3.079 1.00 94.12 82 LEU A N 1
ATOM 670 C CA . LEU A 1 82 ? 6.421 13.599 -4.330 1.00 94.12 82 LEU A CA 1
ATOM 671 C C . LEU A 1 82 ? 4.959 13.375 -4.747 1.00 94.12 82 LEU A C 1
ATOM 673 O O . LEU A 1 82 ? 4.134 12.943 -3.941 1.00 94.12 82 LEU A O 1
ATOM 677 N N . ASP A 1 83 ? 4.659 13.628 -6.021 1.00 92.81 83 ASP A N 1
ATOM 678 C CA . ASP A 1 83 ? 3.303 13.557 -6.574 1.00 92.81 83 ASP A CA 1
ATOM 679 C C . ASP A 1 83 ? 2.576 12.253 -6.211 1.00 92.81 83 ASP A C 1
ATOM 681 O O . ASP A 1 83 ? 3.105 11.157 -6.400 1.00 92.81 83 ASP A O 1
ATOM 685 N N . LEU A 1 84 ? 1.331 12.388 -5.737 1.00 95.12 84 LEU A N 1
ATOM 686 C CA . LEU A 1 84 ? 0.425 11.286 -5.373 1.00 95.12 84 LEU A CA 1
ATOM 687 C C . LEU A 1 84 ? 0.923 10.375 -4.235 1.00 95.12 84 LEU A C 1
ATOM 689 O O . LEU A 1 84 ? 0.397 9.278 -4.048 1.00 95.12 84 LEU A O 1
ATOM 693 N N . THR A 1 85 ? 1.922 10.814 -3.471 1.00 96.56 85 THR A N 1
ATOM 694 C CA . THR A 1 85 ? 2.471 10.068 -2.333 1.00 96.56 85 THR A CA 1
ATOM 695 C C . THR A 1 85 ? 2.685 10.986 -1.141 1.00 96.56 85 THR A C 1
ATOM 697 O O . THR A 1 85 ? 2.794 12.199 -1.295 1.00 96.56 85 THR A O 1
ATOM 700 N N . GLY A 1 86 ? 2.786 10.414 0.055 1.00 94.75 86 GLY A N 1
ATOM 701 C CA . GLY A 1 86 ? 3.189 11.139 1.258 1.00 94.75 86 GLY A CA 1
ATOM 702 C C . GLY A 1 86 ? 4.700 11.261 1.444 1.00 94.75 86 GLY A C 1
ATOM 703 O O . GLY A 1 86 ? 5.145 11.615 2.531 1.00 94.75 86 GLY A O 1
ATOM 704 N N . VAL A 1 87 ? 5.497 10.918 0.426 1.00 95.81 87 VAL A N 1
ATOM 705 C CA . VAL A 1 87 ? 6.957 10.927 0.529 1.00 95.81 87 VAL A CA 1
ATOM 706 C C . VAL A 1 87 ? 7.476 12.344 0.344 1.00 95.81 87 VAL A C 1
ATOM 708 O O . VAL A 1 87 ? 7.170 13.002 -0.653 1.00 95.81 87 VAL A O 1
ATOM 711 N N . PHE A 1 88 ? 8.314 12.791 1.270 1.00 94.00 88 PHE A N 1
ATOM 712 C CA . PHE A 1 88 ? 9.000 14.067 1.166 1.00 94.00 88 PHE A CA 1
ATOM 713 C C . PHE A 1 88 ? 10.461 13.878 0.770 1.00 94.00 88 PHE A C 1
ATOM 715 O O . PHE A 1 88 ? 11.177 13.050 1.324 1.00 94.00 88 PHE A O 1
ATOM 722 N N . MET A 1 89 ? 10.903 14.669 -0.199 1.00 92.75 89 MET A N 1
ATOM 723 C CA . MET A 1 89 ? 12.283 14.741 -0.659 1.00 92.75 89 MET A CA 1
ATOM 724 C C . MET A 1 89 ? 12.934 15.985 -0.053 1.00 92.75 89 MET A C 1
ATOM 726 O O . MET A 1 89 ? 12.474 17.102 -0.301 1.00 92.75 89 MET A O 1
ATOM 730 N N . HIS A 1 90 ? 14.009 15.801 0.712 1.00 89.19 90 HIS A N 1
ATOM 731 C CA . HIS A 1 90 ? 14.746 16.894 1.362 1.00 89.19 90 HIS A CA 1
ATOM 732 C C . HIS A 1 90 ? 15.770 17.556 0.432 1.00 89.19 90 HIS A C 1
ATOM 734 O O . HIS A 1 90 ? 16.196 18.687 0.657 1.00 89.19 90 HIS A O 1
ATOM 740 N N . SER A 1 91 ? 16.154 16.876 -0.648 1.00 86.44 91 SER A N 1
ATOM 741 C CA . SER A 1 91 ? 17.053 17.417 -1.664 1.00 86.44 91 SER A CA 1
ATOM 742 C C . SER A 1 91 ? 16.749 16.869 -3.058 1.00 86.44 91 SER A C 1
ATOM 744 O O . SER A 1 91 ? 15.964 15.936 -3.258 1.00 86.44 91 SER A O 1
ATOM 746 N N . LYS A 1 92 ? 17.363 17.483 -4.076 1.00 88.56 92 LYS A N 1
ATOM 747 C CA . LYS A 1 92 ? 17.218 17.057 -5.472 1.00 88.56 92 LYS A CA 1
ATOM 748 C C . LYS A 1 92 ? 18.101 15.838 -5.732 1.00 88.56 92 LYS A C 1
ATOM 750 O O . LYS A 1 92 ? 19.233 15.979 -6.180 1.00 88.56 92 LYS A O 1
ATOM 755 N N . ILE A 1 93 ? 17.548 14.648 -5.499 1.00 89.88 93 ILE A N 1
ATOM 756 C CA . ILE A 1 93 ? 18.197 13.358 -5.780 1.00 89.88 93 ILE A CA 1
ATOM 757 C C . ILE A 1 93 ? 17.419 12.640 -6.896 1.00 89.88 93 ILE A C 1
ATOM 759 O O . ILE A 1 93 ? 16.478 11.893 -6.612 1.00 89.88 93 ILE A O 1
ATOM 763 N N . PRO A 1 94 ? 17.767 12.855 -8.183 1.00 89.50 94 PRO A N 1
ATOM 764 C CA . PRO A 1 94 ? 16.985 12.337 -9.307 1.00 89.50 94 PRO A CA 1
ATOM 765 C C . PRO A 1 94 ? 16.853 10.812 -9.305 1.00 89.50 94 PRO A C 1
ATOM 767 O O . PRO A 1 94 ? 15.765 10.290 -9.535 1.00 89.50 94 PRO A O 1
ATOM 770 N N . ASN A 1 95 ? 17.934 10.095 -8.983 1.00 89.50 95 ASN A N 1
ATOM 771 C CA . ASN A 1 95 ? 17.944 8.630 -8.951 1.00 89.50 95 ASN A CA 1
ATOM 772 C C . ASN A 1 95 ? 16.947 8.067 -7.934 1.00 89.50 95 ASN A C 1
ATOM 774 O O . ASN A 1 95 ? 16.207 7.136 -8.260 1.00 89.50 95 ASN A O 1
ATOM 778 N N . LEU A 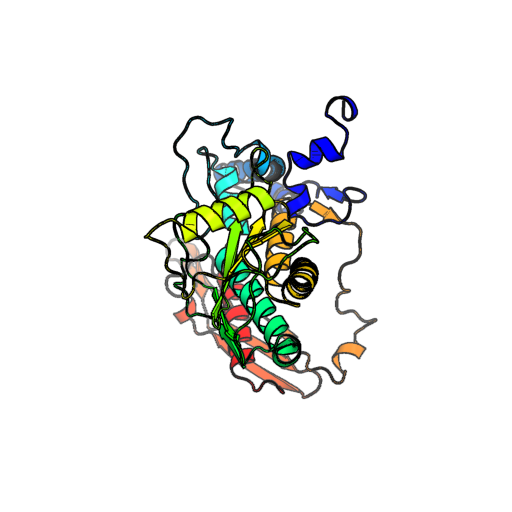1 96 ? 16.889 8.669 -6.740 1.00 92.62 96 LEU A N 1
ATOM 779 C CA . LEU A 1 96 ? 15.936 8.291 -5.702 1.00 92.62 96 LEU A CA 1
ATOM 780 C C . LEU A 1 96 ? 14.504 8.603 -6.135 1.00 92.62 96 LEU A C 1
ATOM 782 O O . LEU A 1 96 ? 13.639 7.735 -6.050 1.00 92.62 96 LEU A O 1
ATOM 786 N N . LYS A 1 97 ? 14.275 9.810 -6.673 1.00 93.75 97 LYS A N 1
ATOM 787 C CA . LYS A 1 97 ? 12.960 10.224 -7.177 1.00 93.75 97 LYS A CA 1
ATOM 788 C C . LYS A 1 97 ? 12.415 9.223 -8.199 1.00 93.75 97 LYS A C 1
ATOM 790 O O . LYS A 1 97 ? 11.260 8.824 -8.099 1.00 93.75 97 LYS A O 1
ATOM 795 N N . ILE A 1 98 ? 13.235 8.782 -9.157 1.00 91.94 98 ILE A N 1
ATOM 796 C CA . ILE A 1 98 ? 12.812 7.796 -10.167 1.00 91.94 98 ILE A CA 1
ATOM 797 C C . ILE A 1 98 ? 12.447 6.462 -9.502 1.00 91.94 98 ILE A C 1
ATOM 799 O O . ILE A 1 98 ? 11.422 5.877 -9.847 1.00 91.94 98 ILE A O 1
ATOM 803 N N . SER A 1 99 ? 13.255 5.976 -8.556 1.00 94.44 99 SER A N 1
ATOM 804 C CA . SER A 1 99 ? 12.984 4.710 -7.862 1.00 94.44 99 SER A CA 1
ATOM 805 C C . SER A 1 99 ? 11.701 4.762 -7.025 1.00 94.44 99 SER A C 1
ATOM 807 O O . SER A 1 99 ? 10.880 3.856 -7.133 1.00 94.44 99 SER A O 1
ATOM 809 N N . LEU A 1 100 ? 11.463 5.845 -6.281 1.00 96.06 100 LEU A N 1
ATOM 810 C CA . LEU A 1 100 ? 10.232 6.027 -5.501 1.00 96.06 100 LEU A CA 1
ATOM 811 C C . LEU A 1 100 ? 8.987 6.140 -6.392 1.00 96.06 100 LEU A C 1
ATOM 813 O O . LEU A 1 100 ? 7.973 5.510 -6.099 1.00 96.06 100 LEU A O 1
ATOM 817 N N . ILE A 1 101 ? 9.069 6.859 -7.519 1.00 94.94 101 ILE A N 1
ATOM 818 C CA . ILE A 1 101 ? 7.974 6.914 -8.504 1.00 94.94 101 ILE A CA 1
ATOM 819 C C . ILE A 1 101 ? 7.661 5.515 -9.046 1.00 94.94 101 ILE A C 1
ATOM 821 O O . ILE A 1 101 ? 6.493 5.178 -9.216 1.00 94.94 101 ILE A O 1
ATOM 825 N N . GLN A 1 102 ? 8.679 4.692 -9.317 1.00 93.19 102 GLN A N 1
ATOM 826 C CA . GLN A 1 102 ? 8.478 3.319 -9.791 1.00 93.19 102 GLN A CA 1
ATOM 827 C C . GLN A 1 102 ? 7.838 2.420 -8.725 1.00 93.19 102 GLN A C 1
ATOM 829 O O . GLN A 1 102 ? 6.949 1.636 -9.057 1.00 93.19 102 GLN A O 1
ATOM 834 N N . ILE A 1 103 ? 8.240 2.560 -7.459 1.00 96.69 103 ILE A N 1
ATOM 835 C CA . ILE A 1 103 ? 7.648 1.819 -6.338 1.00 96.69 103 ILE A CA 1
ATOM 836 C C . ILE A 1 103 ? 6.172 2.191 -6.183 1.00 96.69 103 ILE A C 1
ATOM 838 O O . ILE A 1 103 ? 5.312 1.313 -6.215 1.00 96.69 103 ILE A O 1
ATOM 842 N N . PHE A 1 104 ? 5.850 3.483 -6.115 1.00 97.31 104 PHE A N 1
ATOM 843 C CA . PHE A 1 104 ? 4.483 3.954 -5.870 1.00 97.31 104 PHE A CA 1
ATOM 844 C C . PHE A 1 104 ? 3.612 4.102 -7.124 1.00 97.31 104 PHE A C 1
ATOM 846 O O . PHE A 1 104 ? 2.496 4.624 -7.065 1.00 97.31 104 PHE A O 1
ATOM 853 N N . TRP A 1 105 ? 4.089 3.607 -8.266 1.00 93.12 105 TRP A N 1
ATOM 854 C CA . TRP A 1 105 ? 3.395 3.730 -9.540 1.00 93.12 105 TRP A CA 1
ATOM 855 C C . TRP A 1 105 ? 1.985 3.108 -9.531 1.00 93.12 105 TRP A C 1
ATOM 857 O O . TRP A 1 105 ? 1.687 2.200 -8.751 1.00 93.12 105 TRP A O 1
ATOM 867 N N . ALA A 1 106 ? 1.112 3.560 -10.434 1.00 92.50 106 ALA A N 1
ATOM 868 C CA . ALA A 1 106 ? -0.278 3.108 -10.541 1.00 92.50 106 ALA A CA 1
ATOM 869 C C . ALA A 1 106 ? -1.076 3.278 -9.232 1.00 92.50 106 ALA A C 1
ATOM 871 O O . ALA A 1 106 ? -1.829 2.379 -8.834 1.00 92.50 106 ALA A O 1
ATOM 872 N N . HIS A 1 107 ? -0.906 4.449 -8.600 1.00 95.25 107 HIS A N 1
ATOM 873 C CA . HIS A 1 107 ? -1.660 4.898 -7.426 1.00 95.25 107 HIS A CA 1
ATOM 874 C C . HIS A 1 107 ? -1.490 3.994 -6.198 1.00 95.25 107 HIS A C 1
ATOM 876 O O . HIS A 1 107 ? -2.424 3.820 -5.419 1.00 95.25 107 HIS A O 1
ATOM 882 N N . LEU A 1 108 ? -0.308 3.389 -6.020 1.00 97.00 108 LEU A N 1
ATOM 883 C CA . LEU A 1 108 ? -0.104 2.398 -4.961 1.00 97.00 108 LEU A CA 1
ATOM 884 C C . LEU A 1 108 ? -0.339 2.981 -3.563 1.00 97.00 108 LEU A C 1
ATOM 886 O O . LEU A 1 108 ? -0.933 2.308 -2.737 1.00 97.00 108 LEU A O 1
ATOM 890 N N . TRP A 1 109 ? 0.052 4.234 -3.315 1.00 97.50 109 TRP A N 1
ATOM 891 C CA . TRP A 1 109 ? -0.179 4.894 -2.025 1.00 97.50 109 TRP A CA 1
ATOM 892 C C . TRP A 1 109 ? -1.668 4.928 -1.645 1.00 97.50 109 TRP A C 1
ATOM 894 O O . TRP A 1 109 ? -2.054 4.502 -0.561 1.00 97.50 109 TRP A O 1
ATOM 904 N N . GLN A 1 110 ? -2.514 5.374 -2.578 1.00 95.88 110 GLN A N 1
ATOM 905 C CA . GLN A 1 110 ? -3.968 5.424 -2.400 1.00 95.88 110 GLN A CA 1
ATOM 906 C C . GLN A 1 110 ? -4.554 4.018 -2.229 1.00 95.88 110 GLN A C 1
ATOM 908 O O . GLN A 1 110 ? -5.413 3.813 -1.381 1.00 95.88 110 GLN A O 1
ATOM 913 N N . LYS A 1 111 ? -4.060 3.039 -2.999 1.00 96.00 111 LYS A N 1
ATOM 914 C CA . LYS A 1 111 ? -4.494 1.638 -2.899 1.00 96.00 111 LYS A CA 1
ATOM 915 C C . LYS A 1 111 ? -4.126 0.998 -1.566 1.00 96.00 111 LYS A C 1
ATOM 917 O O . LYS A 1 111 ? -4.922 0.226 -1.056 1.00 96.00 111 LYS A O 1
ATOM 922 N N . VAL A 1 112 ? -2.950 1.300 -1.013 1.00 97.56 112 VAL A N 1
ATOM 923 C CA . VAL A 1 112 ? -2.545 0.804 0.311 1.00 97.56 112 VAL A CA 1
ATOM 924 C C . VAL A 1 112 ? -3.467 1.367 1.384 1.00 97.56 112 VAL A C 1
ATOM 926 O O . VAL A 1 112 ? -3.997 0.598 2.175 1.00 97.56 112 VAL A O 1
ATOM 929 N N . HIS A 1 113 ? -3.708 2.679 1.367 1.00 97.62 113 HIS A N 1
ATOM 930 C CA . HIS A 1 113 ? -4.631 3.323 2.299 1.00 97.62 113 HIS A CA 1
ATOM 931 C C . HIS A 1 113 ? -6.029 2.695 2.219 1.00 97.62 113 HIS A C 1
ATOM 933 O O . HIS A 1 113 ? -6.546 2.184 3.203 1.00 97.62 113 HIS A O 1
ATOM 939 N N . GLU A 1 114 ? -6.614 2.674 1.021 1.00 95.94 114 GLU A N 1
ATOM 940 C CA . GLU A 1 114 ? -7.938 2.101 0.773 1.00 95.94 114 GLU A CA 1
ATOM 941 C C . GLU A 1 114 ? -8.022 0.625 1.183 1.00 95.94 114 GLU A C 1
ATOM 943 O O . GLU A 1 114 ? -8.983 0.219 1.826 1.00 95.94 114 GLU A O 1
ATOM 948 N N . SER A 1 115 ? -7.015 -0.183 0.841 1.00 96.81 115 SER A N 1
ATOM 949 C CA . SER A 1 115 ? -7.018 -1.615 1.141 1.00 96.81 115 SER A CA 1
ATOM 950 C C . SER A 1 115 ? -6.968 -1.891 2.640 1.00 96.81 115 SER A C 1
ATOM 952 O O . SER A 1 115 ? -7.686 -2.769 3.098 1.00 96.81 115 SER A O 1
ATOM 954 N N . VAL A 1 116 ? -6.161 -1.149 3.403 1.00 97.38 116 VAL A N 1
ATOM 955 C CA . VAL A 1 116 ? -6.096 -1.315 4.862 1.00 97.38 116 VAL A CA 1
ATOM 956 C C . VAL A 1 116 ? -7.398 -0.860 5.524 1.00 97.38 116 VAL A C 1
ATOM 958 O O . VAL A 1 116 ? -7.884 -1.543 6.420 1.00 97.38 116 VAL A O 1
ATOM 961 N N . ILE A 1 117 ? -8.000 0.242 5.060 1.00 97.25 117 ILE A N 1
ATOM 962 C CA . ILE A 1 117 ? -9.312 0.692 5.550 1.00 97.25 117 ILE A CA 1
ATOM 963 C C . ILE A 1 117 ? -10.396 -0.356 5.280 1.00 97.25 117 ILE A C 1
ATOM 965 O O . ILE A 1 117 ? -11.181 -0.656 6.173 1.00 97.25 117 ILE A O 1
ATOM 969 N N . MET A 1 118 ? -10.424 -0.952 4.085 1.00 96.38 118 MET A N 1
ATOM 970 C CA . MET A 1 118 ? -11.389 -2.008 3.757 1.00 96.38 118 MET A CA 1
ATOM 971 C C . MET A 1 118 ? -11.201 -3.256 4.630 1.00 96.38 118 MET A C 1
ATOM 973 O O . MET A 1 118 ? -12.190 -3.787 5.130 1.00 96.38 118 MET A O 1
ATOM 977 N N . ASP A 1 119 ? -9.958 -3.693 4.857 1.00 97.25 119 ASP A N 1
ATOM 978 C CA . ASP A 1 119 ? -9.671 -4.830 5.741 1.00 97.25 119 ASP A CA 1
ATOM 979 C C . ASP A 1 119 ? -10.101 -4.529 7.192 1.00 97.25 119 ASP A C 1
ATOM 981 O O . ASP A 1 119 ? -10.654 -5.394 7.869 1.00 97.25 119 ASP A O 1
ATOM 985 N N . LEU A 1 120 ? -9.896 -3.295 7.672 1.00 96.94 120 LEU A N 1
ATOM 986 C CA . LEU A 1 120 ? -10.358 -2.862 8.996 1.00 96.94 120 LEU A CA 1
ATOM 987 C C . LEU A 1 120 ? -11.885 -2.839 9.103 1.00 96.94 120 LEU A C 1
ATOM 989 O O . LEU A 1 120 ? -12.410 -3.310 10.109 1.00 96.94 120 LEU A O 1
ATOM 993 N N . CYS A 1 121 ? -12.597 -2.339 8.086 1.00 96.88 121 CYS A N 1
ATOM 994 C CA . CYS A 1 121 ? -14.060 -2.403 8.046 1.00 96.88 121 CYS A CA 1
ATOM 995 C C . CYS A 1 121 ? -14.548 -3.849 8.174 1.00 96.88 121 CYS A C 1
ATOM 997 O O . CYS A 1 121 ? -15.378 -4.121 9.030 1.00 96.88 121 CYS A O 1
ATOM 999 N N . GLN A 1 122 ? -13.964 -4.784 7.416 1.00 95.19 122 GLN A N 1
ATOM 1000 C CA . GLN A 1 122 ? -14.336 -6.202 7.484 1.00 95.19 122 GLN A CA 1
ATOM 1001 C C . GLN A 1 122 ? -14.107 -6.815 8.869 1.00 95.19 122 GLN A C 1
ATOM 1003 O O . GLN A 1 122 ? -14.917 -7.620 9.321 1.00 95.19 122 GLN A O 1
ATOM 1008 N N . VAL A 1 123 ? -13.012 -6.456 9.547 1.00 96.38 123 VAL A N 1
ATOM 1009 C CA . VAL A 1 123 ? -12.752 -6.924 10.917 1.00 96.38 123 VAL A CA 1
ATOM 1010 C C . VAL A 1 123 ? -13.773 -6.346 11.900 1.00 96.38 123 VAL A C 1
ATOM 1012 O O . VAL A 1 123 ? -14.247 -7.063 12.773 1.00 96.38 123 VAL A O 1
ATOM 1015 N N . LEU A 1 124 ? -14.130 -5.069 11.760 1.00 95.69 124 LEU A N 1
ATOM 1016 C CA . LEU A 1 124 ? -15.111 -4.417 12.632 1.00 95.69 124 LEU A CA 1
ATOM 1017 C C . LEU A 1 124 ? -16.535 -4.943 12.392 1.00 95.69 124 LEU A C 1
ATOM 1019 O O . LEU A 1 124 ? -17.268 -5.142 13.356 1.00 95.69 124 LEU A O 1
ATOM 1023 N N . ASP A 1 125 ? -16.896 -5.234 11.140 1.00 94.50 125 ASP A N 1
ATOM 1024 C CA . ASP A 1 125 ? -18.183 -5.838 10.764 1.00 94.50 125 ASP A CA 1
ATOM 1025 C C . ASP A 1 125 ? -18.369 -7.244 11.359 1.00 94.50 125 ASP A C 1
ATOM 1027 O O . ASP A 1 125 ? -19.491 -7.660 11.638 1.00 94.50 125 ASP A O 1
ATOM 1031 N N . GLN A 1 126 ? -17.278 -7.984 11.584 1.00 94.12 126 GLN A N 1
ATOM 1032 C CA . GLN A 1 126 ? -17.323 -9.305 12.223 1.00 94.12 126 GLN A CA 1
ATOM 1033 C C . GLN A 1 126 ? -17.547 -9.235 13.741 1.00 94.12 126 GLN A C 1
ATOM 1035 O O . GLN A 1 126 ? -17.972 -10.222 14.334 1.00 94.12 126 GLN A O 1
ATOM 1040 N N . GLU A 1 127 ? -17.292 -8.084 14.366 1.00 93.88 127 GLU A N 1
ATOM 1041 C CA . GLU A 1 127 ? -17.278 -7.906 15.825 1.00 93.88 127 GLU A CA 1
ATOM 1042 C C . GLU A 1 127 ? -18.335 -6.893 16.310 1.00 93.88 127 GLU A C 1
ATOM 1044 O O . GLU A 1 127 ? -18.222 -6.347 17.410 1.00 93.88 127 GLU A O 1
ATOM 1049 N N . LEU A 1 128 ? -19.376 -6.635 15.505 1.00 92.69 128 LEU A N 1
ATOM 1050 C CA . LEU A 1 128 ? -20.445 -5.673 15.817 1.00 92.69 128 LEU A CA 1
ATOM 1051 C C . LEU A 1 128 ? -21.113 -5.963 17.168 1.00 92.69 128 LEU A C 1
ATOM 1053 O O . LEU A 1 128 ? -21.157 -5.091 18.039 1.00 92.69 128 LEU A O 1
ATOM 1057 N N . ASP A 1 129 ? -21.567 -7.203 17.367 1.00 90.50 129 ASP A N 1
ATOM 1058 C CA . ASP A 1 129 ? -22.280 -7.623 18.579 1.00 90.50 129 ASP A CA 1
ATOM 1059 C C . ASP A 1 129 ? -21.376 -7.584 19.817 1.00 90.50 129 ASP A C 1
ATOM 1061 O O . ASP A 1 129 ? -21.782 -7.110 20.880 1.00 90.50 129 ASP A O 1
ATOM 1065 N N . ALA A 1 130 ? -20.129 -8.046 19.680 1.00 91.69 130 ALA A N 1
ATOM 1066 C CA . ALA A 1 130 ? -19.163 -8.102 20.776 1.00 91.69 130 ALA A CA 1
ATOM 1067 C C . ALA A 1 130 ? -18.771 -6.704 21.280 1.00 91.69 130 ALA A C 1
ATOM 1069 O O . ALA A 1 130 ? -18.507 -6.519 22.470 1.00 91.69 130 ALA A O 1
ATOM 1070 N N . LEU A 1 131 ? -18.747 -5.720 20.379 1.00 90.75 131 LEU A N 1
ATOM 1071 C CA . LEU A 1 131 ? -18.389 -4.334 20.672 1.00 90.75 131 LEU A CA 1
ATOM 1072 C C . LEU A 1 131 ? -19.593 -3.418 20.933 1.00 90.75 131 LEU A C 1
ATOM 1074 O O . LEU A 1 131 ? -19.398 -2.257 21.297 1.00 90.75 131 LEU A O 1
ATOM 1078 N N . GLY A 1 132 ? -20.825 -3.906 20.758 1.00 91.00 132 GLY A N 1
ATOM 1079 C CA . GLY A 1 132 ? -22.038 -3.096 20.891 1.00 91.00 132 GLY A CA 1
ATOM 1080 C C . GLY A 1 132 ? -22.172 -2.017 19.809 1.00 91.00 132 GLY A C 1
ATOM 1081 O O . GLY A 1 132 ? -22.712 -0.937 20.074 1.00 91.00 132 GLY A O 1
ATOM 1082 N N . ILE A 1 133 ? -21.679 -2.286 18.600 1.00 92.44 133 ILE A N 1
ATOM 1083 C CA . ILE A 1 133 ? -21.730 -1.380 17.447 1.00 92.44 133 ILE A CA 1
ATOM 1084 C C . ILE A 1 133 ? -22.971 -1.709 16.609 1.00 92.44 133 ILE A C 1
ATOM 1086 O O . ILE A 1 133 ? -23.217 -2.860 16.276 1.00 92.44 133 ILE A O 1
ATOM 1090 N N . GLU A 1 134 ? -23.751 -0.690 16.259 1.00 93.56 134 GLU A N 1
ATOM 1091 C CA . GLU A 1 134 ? -24.931 -0.812 15.398 1.00 93.56 134 GLU A CA 1
ATOM 1092 C C . GLU A 1 134 ? -24.522 -0.934 13.929 1.00 93.56 134 GLU A C 1
ATOM 1094 O O . GLU A 1 134 ? -24.983 -1.817 13.213 1.00 93.56 134 GLU A O 1
ATOM 1099 N N . THR A 1 135 ? -23.651 -0.030 13.474 1.00 94.62 135 THR A N 1
ATOM 1100 C CA . THR A 1 135 ? -23.180 0.009 12.088 1.00 94.62 135 THR A CA 1
ATOM 1101 C C . THR A 1 135 ? -21.742 0.513 11.998 1.00 94.62 135 THR A C 1
ATOM 1103 O O . THR A 1 135 ? -21.329 1.426 12.724 1.00 94.62 135 THR A O 1
ATOM 1106 N N . VAL A 1 136 ? -20.987 -0.074 11.068 1.00 96.31 136 VAL A N 1
ATOM 1107 C CA . VAL A 1 136 ? -19.677 0.405 10.619 1.00 96.31 136 VAL A CA 1
ATOM 1108 C C . VAL A 1 136 ? -19.882 1.088 9.272 1.00 96.31 136 VAL A C 1
ATOM 1110 O O . VAL A 1 136 ? -20.242 0.460 8.280 1.00 96.31 136 VAL A O 1
ATOM 1113 N N . GLN A 1 137 ? -19.660 2.396 9.222 1.00 96.56 137 GLN A N 1
ATOM 1114 C CA . GLN A 1 137 ? -19.769 3.174 7.997 1.00 96.56 137 GLN A CA 1
ATOM 1115 C C . GLN A 1 137 ? -18.380 3.576 7.517 1.00 96.56 137 GLN A C 1
ATOM 1117 O O . GLN A 1 137 ? -17.665 4.319 8.186 1.00 96.56 137 GLN A O 1
ATOM 1122 N N . LYS A 1 138 ? -18.007 3.137 6.316 1.00 96.50 138 LYS A N 1
ATOM 1123 C CA . LYS A 1 138 ? -16.845 3.690 5.622 1.00 96.50 138 LYS A CA 1
ATOM 1124 C C . LYS A 1 138 ? -17.209 5.036 4.996 1.00 96.50 138 LYS A C 1
ATOM 1126 O O . LYS A 1 138 ? -18.143 5.130 4.201 1.00 96.50 138 LYS A O 1
ATOM 1131 N N . GLU A 1 139 ? -16.443 6.067 5.319 1.00 95.69 139 GLU A N 1
ATOM 1132 C CA . GLU A 1 139 ? -16.668 7.420 4.827 1.00 95.69 139 GLU A CA 1
ATOM 1133 C C . GLU A 1 139 ? -16.232 7.587 3.366 1.00 95.69 139 GLU A C 1
ATOM 1135 O O . GLU A 1 139 ? -15.250 7.006 2.891 1.00 95.69 139 GLU A O 1
ATOM 1140 N N . THR A 1 140 ? -16.959 8.431 2.632 1.00 92.19 140 THR A N 1
ATOM 1141 C CA . THR A 1 140 ? -16.584 8.788 1.258 1.00 92.19 140 THR A CA 1
ATOM 1142 C C . THR A 1 140 ? -15.506 9.865 1.294 1.00 92.19 140 THR A C 1
ATOM 1144 O O . THR A 1 140 ? -15.786 11.062 1.347 1.00 92.19 140 THR A O 1
ATOM 1147 N N . ILE A 1 141 ? -14.249 9.433 1.271 1.00 89.81 141 ILE A N 1
ATOM 1148 C CA . ILE A 1 141 ? -13.098 10.332 1.350 1.00 89.81 141 ILE A CA 1
ATOM 1149 C C . ILE A 1 141 ? -12.702 10.901 -0.016 1.00 89.81 141 ILE A C 1
ATOM 1151 O O . ILE A 1 141 ? -12.816 10.263 -1.065 1.00 89.81 141 ILE A O 1
ATOM 1155 N N . HIS A 1 142 ? -12.151 12.116 -0.008 1.00 89.50 142 HIS A N 1
ATOM 1156 C CA . HIS A 1 142 ? -11.555 12.687 -1.211 1.00 89.50 142 HIS A CA 1
ATOM 1157 C C . HIS A 1 142 ? -10.337 11.847 -1.649 1.00 89.50 142 HIS A C 1
ATOM 1159 O O . HIS A 1 142 ? -9.470 11.576 -0.814 1.00 89.50 142 HIS A O 1
ATOM 1165 N N . PRO A 1 143 ? -10.154 11.527 -2.948 1.00 82.44 143 PRO A N 1
ATOM 1166 C CA . PRO A 1 143 ? -9.080 10.631 -3.399 1.00 82.44 143 PRO A CA 1
ATOM 1167 C C . PRO A 1 143 ? -7.664 11.071 -3.009 1.00 82.44 143 PRO A C 1
ATOM 1169 O O . PRO A 1 143 ? -6.743 10.261 -2.964 1.00 82.44 143 PRO A O 1
ATOM 1172 N N . ARG A 1 144 ? -7.463 12.368 -2.755 1.00 92.69 144 ARG A N 1
ATOM 1173 C CA . ARG A 1 144 ? -6.159 12.933 -2.368 1.00 92.69 144 ARG A CA 1
ATOM 1174 C C . ARG A 1 144 ? -5.886 12.907 -0.861 1.00 92.69 144 ARG A C 1
ATOM 1176 O O . ARG A 1 144 ? -4.785 13.274 -0.465 1.00 92.69 144 ARG A O 1
ATOM 1183 N N . LYS A 1 145 ? -6.863 12.511 -0.035 1.00 95.12 145 LYS A N 1
ATOM 1184 C CA . LYS A 1 145 ? -6.750 12.499 1.431 1.00 95.12 145 LYS A CA 1
ATOM 1185 C C . LYS A 1 145 ? -5.536 11.690 1.888 1.00 95.12 145 LYS A C 1
ATOM 1187 O O . LYS A 1 145 ? -4.734 12.201 2.654 1.00 95.12 145 LYS A O 1
ATOM 1192 N N . SER A 1 146 ? -5.337 10.498 1.322 1.00 94.94 146 SER A N 1
ATOM 1193 C CA . SER A 1 146 ? -4.284 9.560 1.736 1.00 94.94 146 SER A CA 1
ATOM 1194 C C . SER A 1 146 ? -2.870 10.154 1.754 1.00 94.94 146 SER A C 1
ATOM 1196 O O . SER A 1 146 ? -2.008 9.649 2.460 1.00 94.94 146 SER A O 1
ATOM 1198 N N . TYR A 1 147 ? -2.596 11.174 0.932 1.00 95.25 147 TYR A N 1
ATOM 1199 C CA . TYR A 1 147 ? -1.294 11.846 0.860 1.00 95.25 147 TYR A CA 1
ATOM 1200 C C . TYR A 1 147 ? -1.382 13.340 1.215 1.00 95.25 147 TYR A C 1
ATOM 1202 O O . TYR A 1 147 ? -0.483 14.115 0.892 1.00 95.25 147 TYR A O 1
ATOM 1210 N N . LYS A 1 148 ? -2.455 13.777 1.876 1.00 94.94 148 LYS A N 1
ATOM 1211 C CA . LYS A 1 148 ? -2.599 15.137 2.395 1.00 94.94 148 LYS A CA 1
ATOM 1212 C C . LYS A 1 148 ? -2.099 15.165 3.841 1.00 94.94 148 LYS A C 1
ATOM 1214 O O . LYS A 1 148 ? -2.737 14.621 4.724 1.00 94.94 148 LYS A O 1
ATOM 1219 N N . MET A 1 149 ? -0.959 15.813 4.082 1.00 92.44 149 MET A N 1
ATOM 1220 C CA . MET A 1 149 ? -0.263 15.738 5.381 1.00 92.44 149 MET A CA 1
ATOM 1221 C C . MET A 1 149 ? -0.593 16.875 6.357 1.00 92.44 149 MET A C 1
ATOM 1223 O O . MET A 1 149 ? -0.163 16.845 7.515 1.00 92.44 149 MET A O 1
ATOM 1227 N N . ASN A 1 150 ? -1.333 17.888 5.905 1.00 92.19 150 ASN A N 1
ATOM 1228 C CA . ASN A 1 150 ? -1.664 19.078 6.692 1.00 92.19 150 ASN A CA 1
ATOM 1229 C C . ASN A 1 150 ? -3.042 19.020 7.361 1.00 92.19 150 ASN A C 1
ATOM 1231 O O . ASN A 1 150 ? -3.297 19.808 8.254 1.00 92.19 150 ASN A O 1
ATOM 1235 N N . SER A 1 151 ? -3.934 18.138 6.915 1.00 93.69 151 SER A N 1
ATOM 1236 C CA . SER A 1 151 ? -5.282 17.979 7.473 1.00 93.69 151 SER A CA 1
ATOM 1237 C C . SER A 1 151 ? -5.862 16.646 7.028 1.00 93.69 151 SER A C 1
ATOM 1239 O O . SER A 1 151 ? -5.495 16.144 5.961 1.00 93.69 151 SER A O 1
ATOM 1241 N N . SER A 1 152 ? -6.798 16.123 7.813 1.00 95.31 152 SER A N 1
ATOM 1242 C CA . SER A 1 152 ? -7.455 14.844 7.560 1.00 95.31 152 SER A CA 1
ATOM 1243 C C . SER A 1 152 ? -8.956 14.903 7.882 1.00 95.31 152 SER A C 1
ATOM 1245 O O . SER A 1 152 ? -9.489 15.942 8.272 1.00 95.31 152 SER A O 1
ATOM 1247 N N . CYS A 1 153 ? -9.646 13.790 7.657 1.00 95.06 153 CYS A N 1
ATOM 1248 C CA . CYS A 1 153 ? -11.043 13.540 8.009 1.00 95.06 153 CYS A CA 1
ATOM 1249 C C . CYS A 1 153 ? -11.188 12.065 8.412 1.00 95.06 153 CYS A C 1
ATOM 1251 O O . CYS A 1 153 ? -10.285 11.282 8.148 1.00 95.06 153 CYS A O 1
ATOM 1253 N N . ALA A 1 154 ? -12.298 11.648 9.017 1.00 96.88 154 ALA A N 1
ATOM 1254 C CA . ALA A 1 154 ? -12.498 10.234 9.357 1.00 96.88 154 ALA A CA 1
ATOM 1255 C C . ALA A 1 154 ? -12.504 9.324 8.106 1.00 96.88 154 ALA A C 1
ATOM 1257 O O . ALA A 1 154 ? -12.971 9.744 7.046 1.00 96.88 154 ALA A O 1
ATOM 1258 N N . ASP A 1 155 ? -11.982 8.099 8.231 1.00 97.62 155 ASP A N 1
ATOM 1259 C CA . ASP A 1 155 ? -12.109 7.023 7.229 1.00 97.62 155 ASP A CA 1
ATOM 1260 C C . ASP A 1 155 ? -13.262 6.079 7.538 1.00 97.62 155 ASP A C 1
ATOM 1262 O O . ASP A 1 155 ? -13.975 5.643 6.637 1.00 97.62 155 ASP A O 1
ATOM 1266 N N . ILE A 1 156 ? -13.420 5.747 8.816 1.00 97.88 156 ILE A N 1
ATOM 1267 C CA . ILE A 1 156 ? -14.460 4.852 9.312 1.00 97.88 156 ILE A CA 1
ATOM 1268 C C . ILE A 1 156 ? -15.176 5.572 10.444 1.00 97.88 156 ILE A C 1
ATOM 1270 O O . ILE A 1 156 ? -14.539 6.190 11.302 1.00 97.88 156 ILE A O 1
ATOM 1274 N N . LEU A 1 157 ? -16.498 5.477 10.449 1.00 97.56 157 LEU A N 1
ATOM 1275 C CA . LEU A 1 157 ? -17.362 5.966 11.503 1.00 97.56 157 LEU A CA 1
ATOM 1276 C C . LEU A 1 157 ? -18.163 4.796 12.073 1.00 97.56 157 LEU A C 1
ATOM 1278 O O . LEU A 1 157 ? -18.852 4.083 11.350 1.00 97.56 157 LEU A O 1
ATOM 1282 N N . LEU A 1 158 ? -18.056 4.605 13.381 1.00 96.44 158 LEU A N 1
ATOM 1283 C CA . LEU A 1 158 ? -18.804 3.610 14.133 1.00 96.44 158 LEU A CA 1
ATOM 1284 C C . LEU A 1 158 ? -19.960 4.291 14.853 1.00 96.44 158 LEU A C 1
ATOM 1286 O O . LEU A 1 158 ? -19.765 5.319 15.517 1.00 96.44 158 LEU A O 1
ATOM 1290 N N . PHE A 1 159 ? -21.137 3.687 14.757 1.00 95.62 159 PHE A N 1
ATOM 1291 C CA . PHE A 1 159 ? -22.317 4.080 15.515 1.00 95.62 159 PHE A CA 1
ATOM 1292 C C . PHE A 1 159 ? -22.562 3.048 16.606 1.00 95.62 159 PHE A C 1
ATOM 1294 O O . PHE A 1 159 ? -22.742 1.871 16.313 1.00 95.62 159 PHE A O 1
ATOM 1301 N N . ALA A 1 160 ? -22.524 3.471 17.865 1.00 91.31 160 ALA A N 1
ATOM 1302 C CA . ALA A 1 160 ? -22.740 2.571 18.991 1.00 91.31 160 ALA A CA 1
ATOM 1303 C C . ALA A 1 160 ? -24.239 2.403 19.288 1.00 91.31 160 ALA A C 1
ATOM 1305 O O . ALA A 1 160 ? -24.981 3.387 19.298 1.00 91.31 160 ALA A O 1
ATOM 1306 N N . THR A 1 161 ? -24.661 1.170 19.584 1.00 87.25 161 THR A N 1
ATOM 1307 C CA . THR A 1 161 ? -26.048 0.831 19.970 1.00 87.25 161 THR A CA 1
ATOM 1308 C C . THR A 1 161 ? -26.482 1.527 21.261 1.00 87.25 161 THR A C 1
ATOM 1310 O O . THR A 1 161 ? -27.619 1.978 21.402 1.00 87.25 161 THR A O 1
ATOM 1313 N N . CYS A 1 162 ? -25.556 1.648 22.209 1.00 81.25 162 CYS A N 1
ATOM 1314 C CA . CYS A 1 162 ? -25.702 2.405 23.439 1.00 81.25 162 CYS A CA 1
ATOM 1315 C C . CYS A 1 162 ? -24.493 3.325 23.626 1.00 81.25 162 CYS A C 1
ATOM 1317 O O . CYS A 1 162 ? -23.469 3.211 22.956 1.00 81.25 162 CYS A O 1
ATOM 1319 N N . LYS A 1 163 ? -24.619 4.298 24.524 1.00 83.88 163 LYS A N 1
ATOM 1320 C CA . LYS A 1 163 ? -23.532 5.222 24.831 1.00 83.88 163 LYS A CA 1
ATOM 1321 C C . LYS A 1 163 ? -22.349 4.462 25.446 1.00 83.88 163 LYS A C 1
ATOM 1323 O O . LYS A 1 163 ? -22.485 3.880 26.516 1.00 83.88 163 LYS A O 1
ATOM 1328 N N . CYS A 1 164 ? -21.195 4.490 24.782 1.00 83.75 164 CYS A N 1
ATOM 1329 C CA . CYS A 1 164 ? -19.985 3.834 25.270 1.00 83.75 164 CYS A CA 1
ATOM 1330 C C . CYS A 1 164 ? -19.169 4.793 26.141 1.00 83.75 164 CYS A C 1
ATOM 1332 O O . CYS A 1 164 ? -18.857 5.909 25.708 1.00 83.75 164 CYS A O 1
ATOM 1334 N N . SER A 1 165 ? -18.772 4.348 27.336 1.00 90.25 165 SER A N 1
ATOM 1335 C CA . SER A 1 165 ? -17.790 5.054 28.165 1.00 90.25 165 SER A CA 1
ATOM 1336 C C . SER A 1 165 ? -16.421 5.029 27.495 1.00 90.25 165 SER A C 1
ATOM 1338 O O . SER A 1 165 ? -15.933 3.975 27.084 1.00 90.25 165 SER A O 1
ATOM 1340 N N . MET A 1 166 ? -15.801 6.201 27.391 1.00 92.88 166 MET A N 1
ATOM 1341 C CA . MET A 1 166 ? -14.546 6.381 26.667 1.00 92.88 166 MET A CA 1
ATOM 1342 C C . MET A 1 166 ? -13.371 6.500 27.636 1.00 92.88 166 MET A C 1
ATOM 1344 O O . MET A 1 166 ? -13.514 6.980 28.762 1.00 92.88 166 MET A O 1
ATOM 1348 N N . SER A 1 167 ? -12.188 6.094 27.190 1.00 94.44 167 SER A N 1
ATOM 1349 C CA . SER A 1 167 ? -10.934 6.354 27.886 1.00 94.44 167 SER A CA 1
ATOM 1350 C C . SER A 1 167 ? -10.350 7.710 27.495 1.00 94.44 167 SER A C 1
ATOM 1352 O O . SER A 1 167 ? -10.688 8.303 26.461 1.00 94.44 167 SER A O 1
ATOM 1354 N N . LYS A 1 168 ? -9.384 8.180 28.288 1.00 93.88 168 LYS A N 1
ATOM 1355 C CA . LYS A 1 168 ? -8.446 9.211 27.825 1.00 93.88 168 LYS A CA 1
ATOM 1356 C C . LYS A 1 168 ? -7.623 8.687 26.638 1.00 93.88 168 LYS A C 1
ATOM 1358 O O . LYS A 1 168 ? -7.426 7.471 26.548 1.00 93.88 168 LYS A O 1
ATOM 1363 N N . PRO A 1 169 ? -7.129 9.571 25.751 1.00 95.00 169 PRO A N 1
ATOM 1364 C CA . PRO A 1 169 ? -6.278 9.149 24.654 1.00 95.00 169 PRO A CA 1
ATOM 1365 C C . PRO A 1 169 ? -5.003 8.458 25.148 1.00 95.00 169 PRO A C 1
ATOM 1367 O O . PRO A 1 169 ? -4.260 9.042 25.938 1.00 95.00 169 PRO A O 1
ATOM 1370 N N . SER A 1 170 ? -4.751 7.239 24.681 1.00 96.25 170 SER A N 1
ATOM 1371 C CA . SER A 1 170 ? -3.573 6.437 25.041 1.00 96.25 170 SER A CA 1
ATOM 1372 C C . SER A 1 170 ? -3.065 5.642 23.836 1.00 96.25 170 SER A C 1
ATOM 1374 O O . SER A 1 170 ? -3.769 5.510 22.828 1.00 96.25 170 SER A O 1
ATOM 1376 N N . LEU A 1 171 ? -1.834 5.130 23.911 1.00 96.19 171 LEU A N 1
ATOM 1377 C CA . LEU A 1 171 ? -1.295 4.231 22.886 1.00 96.19 171 LEU A CA 1
ATOM 1378 C C . LEU A 1 171 ? -1.950 2.846 22.959 1.00 96.19 171 LEU A C 1
ATOM 1380 O O . LEU A 1 171 ? -2.360 2.380 24.023 1.00 96.19 171 LEU A O 1
ATOM 1384 N N . VAL A 1 172 ? -1.985 2.145 21.825 1.00 93.25 172 VAL A N 1
ATOM 1385 C CA . VAL A 1 172 ? -2.489 0.762 21.737 1.00 93.25 172 VAL A CA 1
ATOM 1386 C C . VAL A 1 172 ? -1.714 -0.227 22.610 1.00 93.25 172 VAL A C 1
ATOM 1388 O O . VAL A 1 172 ? -2.293 -1.189 23.102 1.00 93.25 172 VAL A O 1
ATOM 1391 N N . ALA A 1 173 ? -0.423 0.022 22.840 1.00 90.44 173 ALA A N 1
ATOM 1392 C CA . ALA A 1 173 ? 0.429 -0.819 23.679 1.00 90.44 173 ALA A CA 1
ATOM 1393 C C . ALA A 1 173 ? 0.236 -0.575 25.192 1.00 90.44 173 ALA A C 1
ATOM 1395 O O . ALA A 1 173 ? 0.705 -1.367 26.009 1.00 90.44 173 ALA A O 1
ATOM 1396 N N . GLU A 1 174 ? -0.448 0.503 25.590 1.00 91.38 174 GLU A N 1
ATOM 1397 C CA . GLU A 1 174 ? -0.701 0.808 27.001 1.00 91.38 174 GLU A CA 1
ATOM 1398 C C . GLU A 1 174 ? -1.862 -0.032 27.550 1.00 91.38 174 GLU A C 1
ATOM 1400 O O . GLU A 1 174 ? -2.931 -0.108 26.944 1.00 91.38 174 GLU A O 1
ATOM 1405 N N . SER A 1 175 ? -1.672 -0.628 28.730 1.00 82.31 175 SER A N 1
ATOM 1406 C CA . SER A 1 175 ? -2.566 -1.654 29.283 1.00 82.31 175 SER A CA 1
ATOM 1407 C C . SER A 1 175 ? -3.532 -1.173 30.375 1.00 82.31 175 SER A C 1
ATOM 1409 O O . SER A 1 175 ? -4.324 -1.968 30.877 1.00 82.31 175 SER A O 1
ATOM 1411 N N . LYS A 1 176 ? -3.455 0.095 30.798 1.00 84.88 176 LYS A N 1
ATOM 1412 C CA . LYS A 1 176 ? -4.237 0.639 31.924 1.00 84.88 176 LYS A CA 1
ATOM 1413 C C . LYS A 1 176 ? -5.140 1.780 31.472 1.00 84.88 176 LYS A C 1
ATOM 1415 O O . LYS A 1 176 ? -4.846 2.945 31.731 1.00 84.88 176 LYS A O 1
ATOM 1420 N N . ASP A 1 177 ? -6.248 1.432 30.830 1.00 87.19 177 ASP A N 1
ATOM 1421 C CA . ASP A 1 177 ? -7.276 2.410 30.482 1.00 87.19 177 ASP A CA 1
ATOM 1422 C C . ASP A 1 177 ? -8.301 2.554 31.606 1.00 87.19 177 ASP A C 1
ATOM 1424 O O . ASP A 1 177 ? -8.780 1.575 32.180 1.00 87.19 177 ASP A O 1
ATOM 1428 N N . VAL A 1 178 ? -8.649 3.803 31.901 1.00 89.75 178 VAL A N 1
ATOM 1429 C CA . VAL A 1 178 ? -9.771 4.154 32.771 1.00 89.75 178 VAL A CA 1
ATOM 1430 C C . VAL A 1 178 ? -10.852 4.754 31.882 1.00 89.75 178 VAL A C 1
ATOM 1432 O O . VAL A 1 178 ? -10.598 5.735 31.182 1.00 89.75 178 VAL A O 1
ATOM 1435 N N . PHE A 1 179 ? -12.043 4.156 31.894 1.00 90.69 179 PHE A N 1
ATOM 1436 C CA . PHE A 1 179 ? -13.185 4.561 31.068 1.00 90.69 179 PHE A CA 1
ATOM 1437 C C . PHE A 1 179 ? -14.071 5.577 31.806 1.00 90.69 179 PHE A C 1
ATOM 1439 O O . PHE A 1 179 ? -15.245 5.327 32.063 1.00 90.69 179 PHE A O 1
ATOM 1446 N N . ASP A 1 180 ? -13.474 6.700 32.213 1.00 88.38 180 ASP A N 1
ATOM 1447 C CA . ASP A 1 180 ? -14.117 7.768 32.994 1.00 88.38 180 ASP A CA 1
ATOM 1448 C C . ASP A 1 180 ? -14.524 8.993 32.154 1.00 88.38 180 ASP A C 1
ATOM 1450 O O . ASP A 1 180 ? -15.047 9.970 32.693 1.00 88.38 180 ASP A O 1
ATOM 1454 N N . GLN A 1 181 ? -14.263 8.980 30.842 1.00 88.19 181 GLN A N 1
ATOM 1455 C CA . GLN A 1 181 ? -14.563 10.112 29.969 1.00 88.19 181 GLN A CA 1
ATOM 1456 C C . GLN A 1 181 ? -16.026 10.126 29.530 1.00 88.19 181 GLN A C 1
ATOM 1458 O O . GLN A 1 181 ? -16.745 9.128 29.607 1.00 88.19 181 GLN A O 1
ATOM 1463 N N . LYS A 1 182 ? -16.456 11.293 29.031 1.00 86.44 182 LYS A N 1
ATOM 1464 C CA . LYS A 1 182 ? -17.812 11.513 28.526 1.00 86.44 182 LYS A CA 1
ATOM 1465 C C . LYS A 1 182 ? -18.176 10.445 27.500 1.00 86.44 182 LYS A C 1
ATOM 1467 O O . LYS A 1 182 ? -17.459 10.241 26.521 1.00 86.44 182 LYS A O 1
ATOM 1472 N N . GLU A 1 183 ? -19.323 9.822 27.721 1.00 89.31 183 GLU A N 1
ATOM 1473 C CA . GLU A 1 183 ? -19.846 8.825 26.806 1.00 89.31 183 GLU A CA 1
ATOM 1474 C C . GLU A 1 183 ? -20.092 9.410 25.411 1.00 89.31 183 GLU A C 1
ATOM 1476 O O . GLU A 1 183 ? -20.528 10.559 25.256 1.00 89.31 183 GLU A O 1
ATOM 1481 N N . SER A 1 184 ? -19.861 8.585 24.394 1.00 90.12 184 SER A N 1
ATOM 1482 C CA . SER A 1 184 ? -20.093 8.935 22.996 1.00 90.12 184 SER A CA 1
ATOM 1483 C C . SER A 1 184 ? -20.857 7.825 22.281 1.00 90.12 184 SER A C 1
ATOM 1485 O O . SER A 1 184 ? -20.734 6.649 22.615 1.00 90.12 184 SER A O 1
ATOM 1487 N N . ASN A 1 185 ? -21.662 8.214 21.296 1.00 92.62 185 ASN A N 1
ATOM 1488 C CA . ASN A 1 185 ? -22.379 7.310 20.396 1.00 92.62 185 ASN A CA 1
ATOM 1489 C C . ASN A 1 185 ? -21.729 7.215 19.006 1.00 92.62 185 ASN A C 1
ATOM 1491 O O . ASN A 1 185 ? -22.180 6.435 18.173 1.00 92.62 185 ASN A O 1
ATOM 1495 N N . ARG A 1 186 ? -20.707 8.038 18.742 1.00 94.62 186 ARG A N 1
ATOM 1496 C CA . ARG A 1 186 ? -19.991 8.101 17.466 1.00 94.62 186 ARG A CA 1
ATOM 1497 C C . ARG A 1 186 ? -18.499 7.985 17.707 1.00 94.62 186 ARG A C 1
ATOM 1499 O O . ARG A 1 186 ? -17.939 8.761 18.488 1.00 94.62 186 ARG A O 1
ATOM 1506 N N . TYR A 1 187 ? -17.850 7.086 16.988 1.00 96.38 187 TYR A N 1
ATOM 1507 C CA . TYR A 1 187 ? -16.421 6.847 17.123 1.00 96.38 187 TYR A CA 1
ATOM 1508 C C . TYR A 1 187 ? -15.759 6.780 15.752 1.00 96.38 187 TYR A C 1
ATOM 1510 O O . TYR A 1 187 ? -16.166 5.984 14.912 1.00 96.38 187 TYR A O 1
ATOM 1518 N N . TRP A 1 188 ? -14.768 7.634 15.510 1.00 97.44 188 TRP A N 1
ATOM 1519 C CA . TRP A 1 188 ? -14.079 7.687 14.222 1.00 97.44 188 TRP A CA 1
ATOM 1520 C C . TRP A 1 188 ? -12.726 6.977 14.259 1.00 97.44 188 TRP A C 1
ATOM 1522 O O . TRP A 1 188 ? -12.048 6.934 15.286 1.00 97.44 188 TRP A O 1
ATOM 1532 N N . ILE A 1 189 ? -12.321 6.464 13.102 1.00 98.19 189 ILE A N 1
ATOM 1533 C CA . ILE A 1 189 ? -10.981 5.941 12.841 1.00 98.19 189 ILE A CA 1
ATOM 1534 C C . ILE A 1 189 ? -10.412 6.714 11.651 1.00 98.19 189 ILE A C 1
ATOM 1536 O O . ILE A 1 189 ? -11.081 6.848 10.625 1.00 98.19 189 ILE A O 1
ATOM 1540 N N . ASP A 1 190 ? -9.196 7.236 11.795 1.00 98.00 190 ASP A N 1
ATOM 1541 C CA . ASP A 1 190 ? -8.418 7.860 10.718 1.00 98.00 190 ASP A CA 1
ATOM 1542 C C . ASP A 1 190 ? -7.096 7.114 10.520 1.00 98.00 190 ASP A C 1
ATOM 1544 O O . ASP A 1 190 ? -6.428 6.758 11.492 1.00 98.00 190 ASP A O 1
ATOM 1548 N N . MET A 1 191 ? -6.693 6.896 9.273 1.00 96.88 191 MET A N 1
ATOM 1549 C CA . MET A 1 191 ? -5.448 6.232 8.919 1.00 96.88 191 MET A CA 1
ATOM 1550 C C . MET A 1 191 ? -4.469 7.198 8.249 1.00 96.88 191 MET A C 1
ATOM 1552 O O . MET A 1 191 ? -4.731 7.794 7.207 1.00 96.88 191 MET A O 1
ATOM 1556 N N . GLN A 1 192 ? -3.266 7.281 8.811 1.00 97.25 192 GLN A N 1
ATOM 1557 C CA . GLN A 1 192 ? -2.167 8.079 8.290 1.00 97.25 192 GLN A CA 1
ATOM 1558 C C . GLN A 1 192 ? -1.045 7.182 7.780 1.00 97.25 192 GLN A C 1
ATOM 1560 O O . GLN A 1 192 ? -0.377 6.471 8.534 1.00 97.25 192 GLN A O 1
ATOM 1565 N N . LEU A 1 193 ? -0.816 7.252 6.471 1.00 97.50 193 LEU A N 1
ATOM 1566 C CA . LEU A 1 193 ? 0.350 6.650 5.841 1.00 97.50 193 LEU A CA 1
ATOM 1567 C C . LEU A 1 193 ? 1.556 7.575 5.951 1.00 97.50 193 LEU A C 1
ATOM 1569 O O . LEU A 1 193 ? 1.455 8.788 5.777 1.00 97.50 193 LEU A O 1
ATOM 1573 N N . ARG A 1 194 ? 2.729 6.984 6.139 1.00 95.88 194 ARG A N 1
ATOM 1574 C CA . ARG A 1 194 ? 4.000 7.693 6.232 1.00 95.88 194 ARG A CA 1
ATOM 1575 C C . ARG A 1 194 ? 5.088 6.956 5.462 1.00 95.88 194 ARG A C 1
ATOM 1577 O O . ARG A 1 194 ? 5.044 5.742 5.303 1.00 95.88 194 ARG A O 1
ATOM 1584 N N . TRP A 1 195 ? 6.083 7.709 5.006 1.00 96.56 195 TRP A N 1
ATOM 1585 C CA . TRP A 1 195 ? 7.373 7.177 4.580 1.00 96.56 195 TRP A CA 1
ATOM 1586 C C . TRP A 1 195 ? 8.470 7.791 5.453 1.00 96.56 195 TRP A C 1
ATOM 1588 O O . TRP A 1 195 ? 8.800 8.964 5.269 1.00 96.56 195 TRP A O 1
ATOM 1598 N N . GLY A 1 196 ? 8.940 7.042 6.454 1.00 94.19 196 GLY A N 1
ATOM 1599 C CA . GLY A 1 196 ? 9.942 7.503 7.414 1.00 94.19 196 GLY A CA 1
ATOM 1600 C C . GLY A 1 196 ? 11.346 7.655 6.830 1.00 94.19 196 GLY A C 1
ATOM 1601 O O . GLY A 1 196 ? 11.660 7.149 5.748 1.00 94.19 196 GLY A O 1
ATOM 1602 N N . ASP A 1 197 ? 12.195 8.352 7.578 1.00 93.62 197 ASP A N 1
ATOM 1603 C CA . ASP A 1 197 ? 13.636 8.446 7.348 1.00 93.62 197 ASP A CA 1
ATOM 1604 C C . ASP A 1 197 ? 14.394 8.001 8.611 1.00 93.62 197 ASP A C 1
ATOM 1606 O O . ASP A 1 197 ? 13.796 7.665 9.636 1.00 93.62 197 ASP A O 1
ATOM 1610 N N . TYR A 1 198 ? 15.725 7.983 8.547 1.00 93.19 198 TYR A N 1
ATOM 1611 C CA . TYR A 1 198 ? 16.534 7.536 9.682 1.00 93.19 198 TYR A CA 1
ATOM 1612 C C . TYR A 1 198 ? 16.354 8.417 10.932 1.00 93.19 198 TYR A C 1
ATOM 1614 O O . TYR A 1 198 ? 16.383 7.914 12.051 1.00 93.19 198 TYR A O 1
ATOM 1622 N N . ASP A 1 199 ? 16.140 9.725 10.760 1.00 88.81 199 ASP A N 1
ATOM 1623 C CA . ASP A 1 199 ? 15.976 10.666 11.876 1.00 88.81 199 ASP A CA 1
ATOM 1624 C C . ASP A 1 199 ? 14.595 10.557 12.533 1.00 88.81 199 ASP A C 1
ATOM 1626 O O . ASP A 1 199 ? 14.422 10.865 13.714 1.00 88.81 199 ASP A O 1
ATOM 1630 N N . SER A 1 200 ? 13.591 10.156 11.758 1.00 85.88 200 SER A N 1
ATOM 1631 C CA . SER A 1 200 ? 12.207 10.112 12.175 1.00 85.88 200 SER A CA 1
ATOM 1632 C C . SER A 1 200 ? 11.518 8.887 11.573 1.00 85.88 200 SER A C 1
ATOM 1634 O O . SER A 1 200 ? 10.980 8.923 10.463 1.00 85.88 200 SER A O 1
ATOM 1636 N N . HIS A 1 201 ? 11.481 7.818 12.364 1.00 86.00 201 HIS A N 1
ATOM 1637 C CA . HIS A 1 201 ? 10.716 6.591 12.104 1.00 86.00 201 HIS A CA 1
ATOM 1638 C C . HIS A 1 201 ? 10.010 6.057 13.366 1.00 86.00 201 HIS A C 1
ATOM 1640 O O . HIS A 1 201 ? 9.340 5.030 13.314 1.00 86.00 201 HIS A O 1
ATOM 1646 N N . ASP A 1 202 ? 10.083 6.782 14.493 1.00 94.12 202 ASP A N 1
ATOM 1647 C CA . ASP A 1 202 ? 9.231 6.525 15.659 1.00 94.12 202 ASP A CA 1
ATOM 1648 C C . ASP A 1 202 ? 7.767 6.804 15.282 1.00 94.12 202 ASP A C 1
ATOM 1650 O O . ASP A 1 202 ? 7.339 7.955 15.100 1.00 94.12 202 ASP A O 1
ATOM 1654 N N . ILE A 1 203 ? 7.019 5.717 15.094 1.00 96.12 203 ILE A N 1
ATOM 1655 C CA . ILE A 1 203 ? 5.636 5.751 14.634 1.00 96.12 203 ILE A CA 1
ATOM 1656 C C . ILE A 1 203 ? 4.663 6.118 15.757 1.00 96.12 203 ILE A C 1
ATOM 1658 O O . ILE A 1 203 ? 3.639 6.744 15.484 1.00 96.12 203 ILE A O 1
ATOM 1662 N N . GLU A 1 204 ? 4.977 5.807 17.015 1.00 96.56 204 GLU A N 1
ATOM 1663 C CA . GLU A 1 204 ? 4.114 6.127 18.156 1.00 96.56 204 GLU A CA 1
ATOM 1664 C C . GLU A 1 204 ? 4.079 7.635 18.375 1.00 96.56 204 GLU A C 1
ATOM 1666 O O . GLU A 1 204 ? 3.008 8.250 18.434 1.00 96.56 204 GLU A O 1
ATOM 1671 N N . ARG A 1 205 ? 5.264 8.257 18.394 1.00 96.25 205 ARG A N 1
ATOM 1672 C CA . ARG A 1 205 ? 5.393 9.709 18.518 1.00 96.25 205 ARG A CA 1
ATOM 1673 C C . ARG A 1 205 ? 4.722 10.436 17.357 1.00 96.25 205 ARG A C 1
ATOM 1675 O O . ARG A 1 205 ? 4.058 11.446 17.586 1.00 96.25 205 ARG A O 1
ATOM 1682 N N . TYR A 1 206 ? 4.873 9.931 16.133 1.00 96.25 206 TYR A N 1
ATOM 1683 C CA . TYR A 1 206 ? 4.223 10.504 14.952 1.00 96.25 206 TYR A CA 1
ATOM 1684 C C . TYR A 1 206 ? 2.698 10.435 15.044 1.00 96.25 206 TYR A C 1
ATOM 1686 O O . TYR A 1 206 ? 2.031 11.450 14.857 1.00 96.25 206 TYR A O 1
ATOM 1694 N N . THR A 1 207 ? 2.152 9.262 15.371 1.00 97.00 207 THR A N 1
ATOM 1695 C CA . THR A 1 207 ? 0.700 9.038 15.447 1.00 97.00 207 THR A CA 1
ATOM 1696 C C . THR A 1 207 ? 0.074 9.913 16.528 1.00 97.00 207 THR A C 1
ATOM 1698 O O . THR A 1 207 ? -0.928 10.583 16.287 1.00 97.00 207 THR A O 1
ATOM 1701 N N . LYS A 1 208 ? 0.719 10.000 17.698 1.00 96.69 208 LYS A N 1
ATOM 1702 C CA . LYS A 1 208 ? 0.301 10.893 18.782 1.00 96.69 208 LYS A CA 1
ATOM 1703 C C . LYS A 1 208 ? 0.344 12.365 18.375 1.00 96.69 208 LYS A C 1
ATOM 1705 O O . LYS A 1 208 ? -0.612 13.089 18.640 1.00 96.69 208 LYS A O 1
ATOM 1710 N N . ALA A 1 209 ? 1.433 12.810 17.744 1.00 96.19 209 ALA A N 1
ATOM 1711 C CA . ALA A 1 209 ? 1.561 14.191 17.287 1.00 96.19 209 ALA A CA 1
ATOM 1712 C C . ALA A 1 209 ? 0.461 14.542 16.276 1.00 96.19 209 ALA A C 1
ATOM 1714 O O . ALA A 1 209 ? -0.242 15.525 16.468 1.00 96.19 209 ALA A O 1
ATOM 1715 N N . LYS A 1 210 ? 0.233 13.690 15.268 1.00 96.06 210 LYS A N 1
ATOM 1716 C CA . LYS A 1 210 ? -0.814 13.906 14.261 1.00 96.06 210 LYS A CA 1
ATOM 1717 C C . LYS A 1 210 ? -2.223 13.892 14.835 1.00 96.06 210 LYS A C 1
ATOM 1719 O O . LYS A 1 210 ? -3.034 14.721 14.435 1.00 96.06 210 LYS A O 1
ATOM 1724 N N . PHE A 1 211 ? -2.501 13.011 15.793 1.00 96.88 211 PHE A N 1
ATOM 1725 C CA . PHE A 1 211 ? -3.778 13.007 16.497 1.00 96.88 211 PHE A CA 1
ATOM 1726 C C . PHE A 1 211 ? -4.014 14.347 17.199 1.00 96.88 211 PHE A C 1
ATOM 1728 O O . PHE A 1 211 ? -5.043 14.973 16.973 1.00 96.88 211 PHE A O 1
ATOM 1735 N N . VAL A 1 212 ? -3.047 14.820 17.996 1.00 95.94 212 VAL A N 1
ATOM 1736 C CA . VAL A 1 212 ? -3.157 16.100 18.715 1.00 95.94 212 VAL A CA 1
ATOM 1737 C C . VAL A 1 212 ? -3.260 17.278 17.745 1.00 95.94 212 VAL A C 1
ATOM 1739 O O . VAL A 1 212 ? -4.123 18.134 17.932 1.00 95.94 212 VAL A O 1
ATOM 1742 N N . ASP A 1 213 ? -2.446 17.304 16.690 1.00 95.31 213 ASP A N 1
ATOM 1743 C CA . ASP A 1 213 ? -2.476 18.364 15.679 1.00 95.31 213 ASP A CA 1
ATOM 1744 C C . ASP A 1 213 ? -3.852 18.440 15.000 1.00 95.31 213 ASP A C 1
ATOM 1746 O O . ASP A 1 213 ? -4.433 19.515 14.894 1.00 95.31 213 ASP A O 1
ATOM 1750 N N . TYR A 1 214 ? -4.422 17.307 14.576 1.00 95.94 214 TYR A N 1
ATOM 1751 C CA . TYR A 1 214 ? -5.676 17.305 13.816 1.00 95.94 214 TYR A CA 1
ATOM 1752 C C . TYR A 1 214 ? -6.930 17.511 14.665 1.00 95.94 214 TYR A C 1
ATOM 1754 O O . TYR A 1 214 ? -7.917 18.005 14.134 1.00 95.94 214 TYR A O 1
ATOM 1762 N N . ILE A 1 215 ? -6.934 17.152 15.951 1.00 94.00 215 ILE A N 1
ATOM 1763 C CA . ILE A 1 215 ? -8.091 17.445 16.818 1.00 94.00 215 ILE A CA 1
ATOM 1764 C C . ILE A 1 215 ? -8.094 18.893 17.324 1.00 94.00 215 ILE A C 1
ATOM 1766 O O . ILE A 1 215 ? -9.136 19.378 17.758 1.00 94.00 215 ILE A O 1
ATOM 1770 N N . THR A 1 216 ? -6.934 19.559 17.334 1.00 91.56 216 THR A N 1
ATOM 1771 C CA . THR A 1 216 ? -6.801 20.946 17.811 1.00 91.56 216 THR A CA 1
ATOM 1772 C C . THR A 1 216 ? -6.865 21.973 16.686 1.00 91.56 216 THR A C 1
ATOM 1774 O O . THR A 1 216 ? -7.256 23.113 16.932 1.00 91.56 216 THR A O 1
ATOM 1777 N N . ASP A 1 217 ? -6.501 21.588 15.462 1.00 88.50 217 ASP A N 1
ATOM 1778 C CA . ASP A 1 217 ? -6.592 22.439 14.279 1.00 88.50 217 ASP A CA 1
ATOM 1779 C C . ASP A 1 217 ? -8.036 22.559 13.757 1.00 88.50 217 ASP A C 1
ATOM 1781 O O . ASP A 1 217 ? -8.807 21.605 13.747 1.00 88.50 217 ASP A O 1
ATOM 1785 N N . ASN A 1 218 ? -8.385 23.737 13.238 1.00 86.75 218 ASN A N 1
ATOM 1786 C CA . ASN A 1 218 ? -9.696 24.022 12.652 1.00 86.75 218 ASN A CA 1
ATOM 1787 C C . ASN A 1 218 ? -9.834 23.521 11.201 1.00 86.75 218 ASN A C 1
ATOM 1789 O O . ASN A 1 218 ? -10.931 23.564 10.642 1.00 86.75 218 ASN A O 1
ATOM 1793 N N . MET A 1 219 ? -8.745 23.083 10.556 1.00 90.62 219 MET A N 1
ATOM 1794 C CA . MET A 1 219 ? -8.787 22.576 9.175 1.00 90.62 219 MET A CA 1
ATOM 1795 C C . MET A 1 219 ? -9.268 21.127 9.071 1.00 90.62 219 MET A C 1
ATOM 1797 O O . MET A 1 219 ? -9.764 20.727 8.014 1.00 90.62 219 MET A O 1
ATOM 1801 N N . SER A 1 220 ? -9.075 20.330 10.124 1.00 92.44 220 SER A N 1
ATOM 1802 C CA . SER A 1 220 ? -9.497 18.929 10.173 1.00 92.44 220 SER A CA 1
ATOM 1803 C C . SER A 1 220 ? -10.809 18.839 10.938 1.00 92.44 220 SER A C 1
ATOM 1805 O O . SER A 1 220 ? -10.933 19.358 12.040 1.00 92.44 220 SER A O 1
ATOM 1807 N N . ILE A 1 221 ? -11.810 18.194 10.344 1.00 91.88 221 ILE A N 1
ATOM 1808 C CA . ILE A 1 221 ? -13.144 18.093 10.937 1.00 91.88 221 ILE A CA 1
ATOM 1809 C C . ILE A 1 221 ? -13.456 16.618 11.144 1.00 91.88 221 ILE A C 1
ATOM 1811 O O . ILE A 1 221 ? -13.507 15.847 10.183 1.00 91.88 221 ILE A O 1
ATOM 1815 N N . TYR A 1 222 ? -13.688 16.244 12.402 1.00 95.25 222 TYR A N 1
ATOM 1816 C CA . TYR A 1 222 ? -14.112 14.901 12.783 1.00 95.25 222 TYR A CA 1
ATOM 1817 C C . TYR A 1 222 ? -15.572 14.889 13.258 1.00 95.25 222 TYR A C 1
ATOM 1819 O O . TYR A 1 222 ? -16.020 15.855 13.880 1.00 95.25 222 TYR A O 1
ATOM 1827 N N . PRO A 1 223 ? -16.329 13.801 13.012 1.00 93.62 223 PRO A N 1
ATOM 1828 C CA . PRO A 1 223 ? -17.749 13.720 13.377 1.00 93.62 223 PRO A CA 1
ATOM 1829 C C . PRO A 1 223 ? -18.038 13.714 14.887 1.00 93.62 223 PRO A C 1
ATOM 1831 O O . PRO A 1 223 ? -19.184 13.921 15.294 1.00 93.62 223 PRO A O 1
ATOM 1834 N N . SER A 1 224 ? -17.032 13.424 15.714 1.00 93.06 224 SER A N 1
ATOM 1835 C CA . SER A 1 224 ? -17.118 13.398 17.175 1.00 93.06 224 SER A CA 1
ATOM 1836 C C . SER A 1 224 ? -15.745 13.706 17.798 1.00 93.06 224 SER A C 1
ATOM 1838 O O . SER A 1 224 ? -14.724 13.592 17.119 1.00 93.06 224 SER A O 1
ATOM 1840 N N . PRO A 1 225 ? -15.674 14.091 19.085 1.00 92.25 225 PRO A N 1
ATOM 1841 C CA . PRO A 1 225 ? -14.397 14.327 19.766 1.00 92.25 225 PRO A CA 1
ATOM 1842 C C . PRO A 1 225 ? -13.671 13.031 20.168 1.00 92.25 225 PRO A C 1
ATOM 1844 O O . PRO A 1 225 ? -12.601 13.097 20.761 1.00 92.25 225 PRO A O 1
ATOM 1847 N N . THR A 1 226 ? -14.258 11.862 19.892 1.00 94.69 226 THR A N 1
ATOM 1848 C CA . THR A 1 226 ? -13.766 10.553 20.336 1.00 94.69 226 THR A CA 1
ATOM 1849 C C . THR A 1 226 ? -13.439 9.677 19.138 1.00 94.69 226 THR A C 1
ATOM 1851 O O . THR A 1 226 ? -14.328 9.356 18.348 1.00 94.69 226 THR A O 1
ATOM 1854 N N . GLY A 1 227 ? -12.190 9.246 19.036 1.00 96.44 227 GLY A N 1
ATOM 1855 C CA . GLY A 1 227 ? -11.749 8.354 17.973 1.00 96.44 227 GLY A CA 1
ATOM 1856 C C . GLY A 1 227 ? -10.278 7.996 18.099 1.00 96.44 227 GLY A C 1
ATOM 1857 O O . GLY A 1 227 ? -9.627 8.354 19.085 1.00 96.44 227 GLY A O 1
ATOM 1858 N N . VAL A 1 228 ? -9.765 7.287 17.100 1.00 97.75 228 VAL A N 1
ATOM 1859 C CA . VAL A 1 228 ? -8.367 6.847 17.028 1.00 97.75 228 VAL A CA 1
ATOM 1860 C C . VAL A 1 228 ? -7.732 7.164 15.694 1.00 97.75 228 VAL A C 1
ATOM 1862 O O . VAL A 1 228 ? -8.363 7.118 14.640 1.00 97.75 228 VAL A O 1
ATOM 1865 N N . MET A 1 229 ? -6.433 7.424 15.757 1.00 98.00 229 MET A N 1
ATOM 1866 C CA . MET A 1 229 ? -5.572 7.541 14.598 1.00 98.00 229 MET A CA 1
ATOM 1867 C C . MET A 1 229 ? -4.644 6.338 14.509 1.00 98.00 229 MET A C 1
ATOM 1869 O O . MET A 1 229 ? -3.975 5.997 15.484 1.00 98.00 229 MET A O 1
ATOM 1873 N N . ILE A 1 230 ? -4.579 5.731 13.331 1.00 98.38 230 ILE A N 1
ATOM 1874 C CA . ILE A 1 230 ? -3.679 4.632 12.991 1.00 98.38 230 ILE A CA 1
ATOM 1875 C C . ILE A 1 230 ? -2.546 5.206 12.144 1.00 98.38 230 ILE A C 1
ATOM 1877 O O . ILE A 1 230 ? -2.776 5.661 11.026 1.00 98.38 230 ILE A O 1
ATOM 1881 N N . GLY A 1 231 ? -1.319 5.189 12.653 1.00 97.69 231 GLY A N 1
ATOM 1882 C CA . GLY A 1 231 ? -0.128 5.539 11.885 1.00 97.69 231 GLY A CA 1
ATOM 1883 C C . GLY A 1 231 ? 0.535 4.294 11.314 1.00 97.69 231 GLY A C 1
ATOM 1884 O O . GLY A 1 231 ? 0.746 3.319 12.035 1.00 97.69 231 GLY A O 1
ATOM 1885 N N . LEU A 1 232 ? 0.904 4.334 10.033 1.00 98.00 232 LEU A N 1
ATOM 1886 C CA . LEU A 1 232 ? 1.598 3.243 9.350 1.00 98.00 232 LEU A CA 1
ATOM 1887 C C . LEU A 1 232 ? 2.801 3.784 8.568 1.00 98.00 232 LEU A C 1
ATOM 1889 O O . LEU A 1 232 ? 2.651 4.540 7.605 1.00 98.00 232 LEU A O 1
ATOM 1893 N N . ASP A 1 233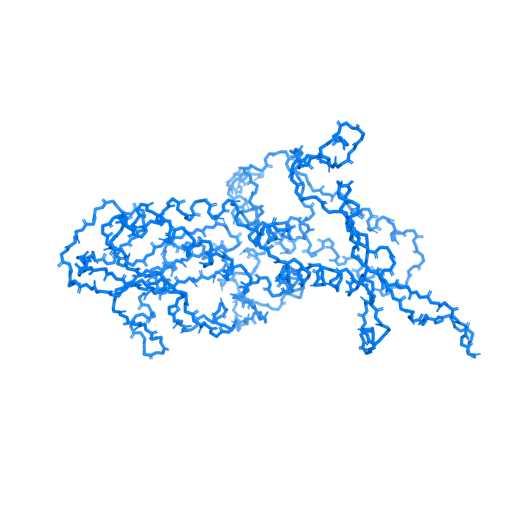 ? 4.004 3.375 8.975 1.00 98.00 233 ASP A N 1
ATOM 1894 C CA . ASP A 1 233 ? 5.251 3.678 8.277 1.00 98.00 233 ASP A CA 1
ATOM 1895 C C . ASP A 1 233 ? 5.557 2.609 7.224 1.00 98.00 233 ASP A C 1
ATOM 1897 O O . ASP A 1 233 ? 5.911 1.469 7.529 1.00 98.00 233 ASP A O 1
ATOM 1901 N N . LEU A 1 234 ? 5.436 2.998 5.960 1.00 98.00 234 LEU A N 1
ATOM 1902 C CA . LEU A 1 234 ? 5.654 2.136 4.805 1.00 98.00 234 LEU A CA 1
ATOM 1903 C C . LEU A 1 234 ? 7.135 1.838 4.541 1.00 98.00 234 LEU A C 1
ATOM 1905 O O . LEU A 1 234 ? 7.437 0.829 3.904 1.00 98.00 234 LEU A O 1
ATOM 1909 N N . ALA A 1 235 ? 8.053 2.695 5.000 1.00 97.00 235 ALA A N 1
ATOM 1910 C CA . ALA A 1 235 ? 9.489 2.499 4.805 1.00 97.00 235 ALA A CA 1
ATOM 1911 C C . ALA A 1 235 ? 10.062 1.490 5.807 1.00 97.00 235 ALA A C 1
ATOM 1913 O O . ALA A 1 235 ? 10.987 0.753 5.471 1.00 97.00 235 ALA A O 1
ATOM 1914 N N . TYR A 1 236 ? 9.486 1.443 7.011 1.00 96.88 236 TYR A N 1
ATOM 1915 C CA . TYR A 1 236 ? 9.949 0.602 8.117 1.00 96.88 236 TYR A CA 1
ATOM 1916 C C . TYR A 1 236 ? 8.983 -0.539 8.485 1.00 96.88 236 TYR A C 1
ATOM 1918 O O . TYR A 1 236 ? 9.306 -1.356 9.338 1.00 96.88 236 TYR A O 1
ATOM 1926 N N . ASN A 1 237 ? 7.816 -0.635 7.835 1.00 96.62 237 ASN A N 1
ATOM 1927 C CA . ASN A 1 237 ? 6.744 -1.583 8.181 1.00 96.62 237 ASN A CA 1
ATOM 1928 C C . ASN A 1 237 ? 6.322 -1.508 9.666 1.00 96.62 237 ASN A C 1
ATOM 1930 O O . ASN A 1 237 ? 5.935 -2.514 10.265 1.00 96.62 237 ASN A O 1
ATOM 1934 N N . LEU A 1 238 ? 6.368 -0.308 10.249 1.00 96.56 238 LEU A N 1
ATOM 1935 C CA . LEU A 1 238 ? 5.945 -0.043 11.624 1.00 96.56 238 LEU A CA 1
ATOM 1936 C C . LEU A 1 238 ? 4.515 0.493 11.639 1.00 96.56 238 LEU A C 1
ATOM 1938 O O . LEU A 1 238 ? 4.087 1.175 10.709 1.00 96.56 238 LEU A O 1
ATOM 1942 N N . HIS A 1 239 ? 3.778 0.209 12.705 1.00 97.31 239 HIS A N 1
ATOM 1943 C CA . HIS A 1 239 ? 2.447 0.765 12.913 1.00 97.31 239 HIS A CA 1
ATOM 1944 C C . HIS A 1 239 ? 2.229 1.088 14.387 1.00 97.31 239 HIS A C 1
ATOM 1946 O O . HIS A 1 239 ? 2.823 0.465 15.263 1.00 97.31 239 HIS A O 1
ATOM 1952 N N . SER A 1 240 ? 1.371 2.063 14.653 1.00 97.44 240 SER A N 1
ATOM 1953 C CA . SER A 1 240 ? 0.887 2.367 15.995 1.00 97.44 240 SER A CA 1
ATOM 1954 C C . SER A 1 240 ? -0.504 2.975 15.910 1.00 97.44 240 SER A C 1
ATOM 1956 O O . SER A 1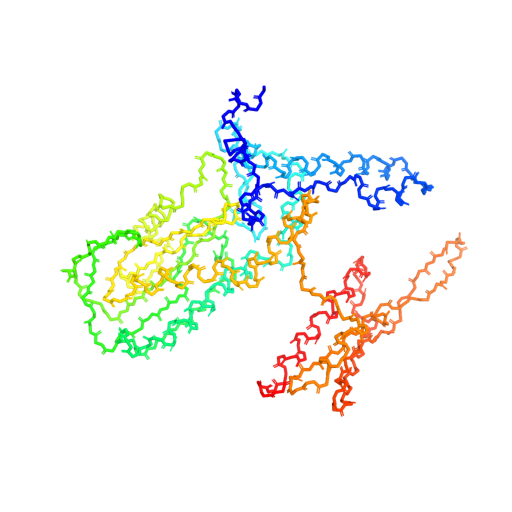 240 ? -0.923 3.454 14.857 1.00 97.44 240 SER A O 1
ATOM 1958 N N . VAL A 1 241 ? -1.229 2.936 17.021 1.00 97.81 241 VAL A N 1
ATOM 1959 C CA . VAL A 1 241 ? -2.557 3.530 17.134 1.00 97.81 241 VAL A CA 1
ATOM 1960 C C . VAL A 1 241 ? -2.603 4.366 18.403 1.00 97.81 241 VAL A C 1
ATOM 1962 O O . VAL A 1 241 ? -2.185 3.910 19.471 1.00 97.81 241 VAL A O 1
ATOM 1965 N N . PHE A 1 242 ? -3.100 5.593 18.278 1.00 98.00 242 PHE A N 1
ATOM 1966 C CA . PHE A 1 242 ? -3.257 6.528 19.385 1.00 98.00 242 PHE A CA 1
ATOM 1967 C C . PHE A 1 242 ? -4.630 7.191 19.322 1.00 98.00 242 PHE A C 1
ATOM 1969 O O . PHE A 1 242 ? -5.053 7.662 18.266 1.00 98.00 242 PHE A O 1
ATOM 1976 N N . GLY A 1 243 ? -5.313 7.259 20.460 1.00 96.94 243 GLY A N 1
ATOM 1977 C CA . GLY A 1 243 ? -6.599 7.937 20.576 1.00 96.94 243 GLY A CA 1
ATOM 1978 C C . GLY A 1 243 ? -7.427 7.399 21.729 1.00 96.94 243 GLY A C 1
ATOM 1979 O O . GLY A 1 243 ? -6.895 6.753 22.630 1.00 96.94 243 GLY A O 1
ATOM 1980 N N . ASN A 1 244 ? -8.718 7.712 21.726 1.00 96.12 244 ASN A N 1
ATOM 1981 C CA . ASN A 1 244 ? -9.660 7.260 22.746 1.00 96.12 244 ASN A CA 1
ATOM 1982 C C . ASN A 1 244 ? -10.016 5.787 22.550 1.00 96.12 244 ASN A C 1
ATOM 1984 O O . ASN A 1 244 ? -10.177 5.330 21.422 1.00 96.12 244 ASN A O 1
ATOM 1988 N N . TRP A 1 245 ? -10.246 5.063 23.638 1.00 95.81 245 TRP A N 1
ATOM 1989 C CA . TRP A 1 245 ? -10.631 3.656 23.595 1.00 95.81 245 TRP A CA 1
ATOM 1990 C C . TRP A 1 245 ? -11.986 3.448 24.255 1.00 95.81 245 TRP A C 1
ATOM 1992 O O . TRP A 1 245 ? -12.340 4.141 25.208 1.00 95.81 245 TRP A O 1
ATOM 2002 N N . PHE A 1 246 ? -12.728 2.469 23.759 1.00 94.31 246 PHE A N 1
ATOM 2003 C CA . PHE A 1 246 ? -13.891 1.909 24.433 1.00 94.31 246 PHE A CA 1
ATOM 2004 C C . PHE A 1 246 ? -13.606 0.435 24.725 1.00 94.31 246 PHE A C 1
ATOM 2006 O O . PHE A 1 246 ? -12.598 -0.121 24.276 1.00 94.31 246 PHE A O 1
ATOM 2013 N N . LEU A 1 247 ? -14.450 -0.197 25.536 1.00 91.81 247 LEU A N 1
ATOM 2014 C CA . LEU A 1 247 ? -14.204 -1.564 25.979 1.00 91.81 247 LEU A CA 1
ATOM 2015 C C . LEU A 1 247 ? -14.108 -2.519 24.774 1.00 91.81 247 LEU A C 1
ATOM 2017 O O . LEU A 1 247 ? -14.966 -2.510 23.900 1.00 91.81 247 LEU A O 1
ATOM 2021 N N . GLY A 1 248 ? -13.042 -3.321 24.716 1.00 92.12 248 GLY A N 1
ATOM 2022 C CA . GLY A 1 248 ? -12.808 -4.291 23.637 1.00 92.12 248 GLY A CA 1
ATOM 2023 C C . GLY A 1 248 ? -12.145 -3.731 22.370 1.00 92.12 248 GLY A C 1
ATOM 2024 O O . GLY A 1 248 ? -11.524 -4.498 21.637 1.00 92.12 248 GLY A O 1
ATOM 2025 N N . SER A 1 249 ? -12.156 -2.413 22.133 1.00 93.75 249 SER A N 1
ATOM 2026 C CA . SER A 1 249 ? -11.633 -1.855 20.874 1.00 93.75 249 SER A CA 1
ATOM 2027 C C . SER A 1 249 ? -10.111 -1.942 20.745 1.00 93.75 249 SER A C 1
ATOM 2029 O O . SER A 1 249 ? -9.585 -2.238 19.671 1.00 93.75 249 SER A O 1
ATOM 2031 N N . LYS A 1 250 ? -9.388 -1.745 21.852 1.00 94.81 250 LYS A N 1
ATOM 2032 C CA . LYS A 1 250 ? -7.920 -1.816 21.900 1.00 94.81 250 LYS A CA 1
ATOM 2033 C C . LYS A 1 250 ? -7.358 -3.199 21.527 1.00 94.81 250 LYS A C 1
ATOM 2035 O O . LYS A 1 250 ? -6.553 -3.257 20.594 1.00 94.81 250 LYS A O 1
ATOM 2040 N N . PRO A 1 251 ? -7.754 -4.312 22.182 1.00 94.81 251 PRO A N 1
ATOM 2041 C CA . PRO A 1 251 ? -7.252 -5.636 21.812 1.00 94.81 251 PRO A CA 1
ATOM 2042 C C . PRO A 1 251 ? -7.657 -6.044 20.391 1.00 94.81 251 PRO A C 1
ATOM 2044 O O . PRO A 1 251 ? -6.838 -6.651 19.700 1.00 94.81 251 PRO A O 1
ATOM 2047 N N . LEU A 1 252 ? -8.856 -5.664 19.925 1.00 95.44 252 LEU A N 1
ATOM 2048 C CA . LEU A 1 252 ? -9.277 -5.937 18.551 1.00 95.44 252 LEU A CA 1
ATOM 2049 C C . LEU A 1 252 ? -8.359 -5.243 17.541 1.00 95.44 252 LEU A C 1
ATOM 2051 O O . LEU A 1 252 ? -7.792 -5.904 16.675 1.00 95.44 252 LEU A O 1
ATOM 2055 N N . LEU A 1 253 ? -8.164 -3.925 17.668 1.00 95.88 253 LEU A N 1
ATOM 2056 C CA . LEU A 1 253 ? -7.325 -3.165 16.738 1.00 95.88 253 LEU A CA 1
ATOM 2057 C C . LEU A 1 253 ? -5.859 -3.619 16.777 1.00 95.88 253 LEU A C 1
ATOM 2059 O O . LEU A 1 253 ? -5.222 -3.695 15.726 1.00 95.88 253 LEU A O 1
ATOM 2063 N N . ALA A 1 254 ? -5.336 -3.986 17.951 1.00 95.06 254 ALA A N 1
ATOM 2064 C CA . ALA A 1 254 ? -3.992 -4.549 18.074 1.00 95.06 254 ALA A CA 1
ATOM 2065 C C . ALA A 1 254 ? -3.838 -5.847 17.259 1.00 95.06 254 ALA A C 1
ATOM 2067 O O . ALA A 1 254 ? -2.898 -5.988 16.474 1.00 95.06 254 ALA A O 1
ATOM 2068 N N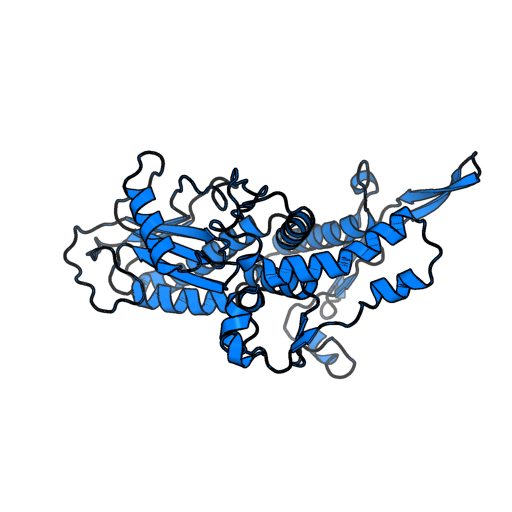 . GLN A 1 255 ? -4.778 -6.787 17.397 1.00 95.25 255 GLN A N 1
ATOM 2069 C CA . GLN A 1 255 ? -4.749 -8.054 16.658 1.00 95.25 255 GLN A CA 1
ATOM 2070 C C . GLN A 1 255 ? -5.008 -7.856 15.159 1.00 95.25 255 GLN A C 1
ATOM 2072 O O . GLN A 1 255 ? -4.316 -8.451 14.326 1.00 95.25 255 GLN A O 1
ATOM 2077 N N . ALA A 1 256 ? -5.958 -6.984 14.812 1.00 96.06 256 ALA A N 1
ATOM 2078 C CA . ALA A 1 256 ? -6.309 -6.653 13.438 1.00 96.06 256 ALA A CA 1
ATOM 2079 C C . ALA A 1 256 ? -5.101 -6.100 12.677 1.00 96.06 256 ALA A C 1
ATOM 2081 O O . ALA A 1 256 ? -4.749 -6.617 11.617 1.00 96.06 256 ALA A O 1
ATOM 2082 N N . MET A 1 257 ? -4.404 -5.110 13.243 1.00 97.00 257 MET A N 1
ATOM 2083 C CA . MET A 1 257 ? -3.251 -4.491 12.589 1.00 97.00 257 MET A CA 1
ATOM 2084 C C . MET A 1 257 ? -2.081 -5.461 12.415 1.00 97.00 257 MET A C 1
ATOM 2086 O O . MET A 1 257 ? -1.454 -5.464 11.355 1.00 97.00 257 MET A O 1
ATOM 2090 N N . ILE A 1 258 ? -1.821 -6.351 13.381 1.00 94.44 258 ILE A N 1
ATOM 2091 C CA . ILE A 1 258 ? -0.800 -7.403 13.231 1.00 94.44 258 ILE A CA 1
ATOM 2092 C C . ILE A 1 258 ? -1.128 -8.316 12.042 1.00 94.44 258 ILE A C 1
ATOM 2094 O O . ILE A 1 258 ? -0.233 -8.665 11.265 1.00 94.44 258 ILE A O 1
ATOM 2098 N N . LYS A 1 259 ? -2.400 -8.701 11.886 1.00 95.06 259 LYS A N 1
ATOM 2099 C CA . LYS A 1 259 ? -2.856 -9.551 10.780 1.00 95.06 259 LYS A CA 1
ATOM 2100 C C . LYS A 1 259 ? -2.760 -8.815 9.443 1.00 95.06 259 LYS A C 1
ATOM 2102 O O . LYS A 1 259 ? -2.111 -9.318 8.528 1.00 95.06 259 LYS A O 1
ATOM 2107 N N . ILE A 1 260 ? -3.308 -7.602 9.357 1.00 96.12 260 ILE A N 1
ATOM 2108 C CA . ILE A 1 260 ? -3.299 -6.762 8.149 1.00 96.12 260 ILE A CA 1
ATOM 2109 C C . ILE A 1 260 ? -1.867 -6.492 7.683 1.00 96.12 260 ILE A C 1
ATOM 2111 O O . ILE A 1 260 ? -1.554 -6.678 6.508 1.00 96.12 260 ILE A O 1
ATOM 2115 N N . MET A 1 261 ? -0.954 -6.142 8.594 1.00 95.75 261 MET A N 1
ATOM 2116 C CA . MET A 1 261 ? 0.450 -5.917 8.242 1.00 95.75 261 MET A CA 1
ATOM 2117 C C . MET A 1 261 ? 1.106 -7.154 7.626 1.00 95.75 261 MET A C 1
ATOM 2119 O O . MET A 1 261 ? 2.030 -7.004 6.832 1.00 95.75 261 MET A O 1
ATOM 2123 N N . LYS A 1 262 ? 0.650 -8.370 7.929 1.00 90.56 262 LYS A N 1
ATOM 2124 C CA . LYS A 1 262 ? 1.191 -9.598 7.332 1.00 90.56 262 LYS A CA 1
ATOM 2125 C C . LYS A 1 262 ? 0.516 -9.957 6.009 1.00 90.56 262 LYS A C 1
ATOM 2127 O O . LYS A 1 262 ? 1.223 -10.292 5.064 1.00 90.56 262 LYS A O 1
ATOM 2132 N N . SER A 1 263 ? -0.813 -9.882 5.936 1.00 90.81 263 SER A N 1
ATOM 2133 C CA . SER A 1 263 ? -1.596 -10.469 4.838 1.00 90.81 263 SER A CA 1
ATOM 2134 C C . SER A 1 263 ? -2.151 -9.477 3.815 1.00 90.81 263 SER A C 1
ATOM 2136 O O . SER A 1 263 ? -2.694 -9.910 2.802 1.00 90.81 263 SER A O 1
ATOM 2138 N N . ASN A 1 264 ? -2.048 -8.164 4.040 1.00 95.31 264 ASN A N 1
ATOM 2139 C CA . ASN A 1 264 ? -2.623 -7.183 3.123 1.00 95.31 264 ASN A CA 1
ATOM 2140 C C . ASN A 1 264 ? -1.949 -7.224 1.738 1.00 95.31 264 ASN A C 1
ATOM 2142 O O . ASN A 1 264 ? -0.727 -7.090 1.598 1.00 95.31 264 ASN A O 1
ATOM 2146 N N . SER A 1 265 ? -2.769 -7.353 0.695 1.00 93.88 265 SER A N 1
ATOM 2147 C CA . SER A 1 265 ? -2.308 -7.511 -0.689 1.00 93.88 265 SER A CA 1
ATOM 2148 C C . SER A 1 265 ? -1.594 -6.267 -1.232 1.00 93.88 265 SER A C 1
ATOM 2150 O O . SER A 1 265 ? -0.596 -6.382 -1.948 1.00 93.88 265 SER A O 1
ATOM 2152 N N . ALA A 1 266 ? -2.040 -5.062 -0.869 1.00 96.19 266 ALA A N 1
ATOM 2153 C CA . ALA A 1 266 ? -1.413 -3.822 -1.315 1.00 96.19 266 ALA A CA 1
ATOM 2154 C C . ALA A 1 266 ? -0.039 -3.606 -0.655 1.00 96.19 266 ALA A C 1
ATOM 2156 O O . ALA A 1 266 ? 0.910 -3.197 -1.334 1.00 96.19 266 ALA A O 1
ATOM 2157 N N . LEU A 1 267 ? 0.102 -3.942 0.634 1.00 96.81 267 LEU A N 1
ATOM 2158 C CA . LEU A 1 267 ? 1.393 -3.952 1.333 1.00 96.81 267 LEU A CA 1
ATOM 2159 C C . LEU A 1 267 ? 2.344 -5.002 0.749 1.00 96.81 267 LEU A C 1
ATOM 2161 O O . LEU A 1 267 ? 3.530 -4.722 0.571 1.00 96.81 267 LEU A O 1
ATOM 2165 N N . TYR A 1 268 ? 1.835 -6.181 0.381 1.00 94.81 268 TYR A N 1
ATOM 2166 C CA . TYR A 1 268 ? 2.626 -7.186 -0.329 1.00 94.81 268 TYR A CA 1
ATOM 2167 C C . TYR A 1 268 ? 3.168 -6.645 -1.661 1.00 94.81 268 TYR A C 1
ATOM 2169 O O . TYR A 1 268 ? 4.370 -6.724 -1.917 1.00 94.81 268 TYR A O 1
ATOM 2177 N N . VAL A 1 269 ? 2.323 -6.001 -2.477 1.00 96.50 269 VAL A N 1
ATOM 2178 C CA . VAL A 1 269 ? 2.754 -5.365 -3.737 1.00 96.50 269 VAL A CA 1
ATOM 2179 C C . VAL A 1 269 ? 3.826 -4.300 -3.494 1.00 96.50 269 VAL A C 1
ATOM 2181 O O . VAL A 1 269 ? 4.781 -4.212 -4.270 1.00 96.50 269 VAL A O 1
ATOM 2184 N N . LEU A 1 270 ? 3.697 -3.494 -2.436 1.00 97.75 270 LEU A N 1
ATOM 2185 C CA . LEU A 1 270 ? 4.718 -2.517 -2.055 1.00 97.75 270 LEU A CA 1
ATOM 2186 C C . LEU A 1 270 ? 6.059 -3.197 -1.749 1.00 97.75 270 LEU A C 1
ATOM 2188 O O . LEU A 1 270 ? 7.074 -2.829 -2.344 1.00 97.75 270 LEU A O 1
ATOM 2192 N N . ARG A 1 271 ? 6.055 -4.211 -0.879 1.00 96.50 271 ARG A N 1
ATOM 2193 C CA . ARG A 1 271 ? 7.257 -4.964 -0.481 1.00 96.50 271 ARG A CA 1
ATOM 2194 C C . ARG A 1 271 ? 7.929 -5.616 -1.681 1.00 96.50 271 ARG A C 1
ATOM 2196 O O . ARG A 1 271 ? 9.133 -5.468 -1.861 1.00 96.50 271 ARG A O 1
ATOM 2203 N N . GLU A 1 272 ? 7.153 -6.239 -2.563 1.00 93.88 272 GLU A N 1
ATOM 2204 C CA . GLU A 1 272 ? 7.660 -6.838 -3.800 1.00 93.88 272 GLU A CA 1
ATOM 2205 C C . GLU A 1 272 ? 8.285 -5.810 -4.745 1.00 93.88 272 GLU A C 1
ATOM 2207 O O . GLU A 1 272 ? 9.324 -6.063 -5.356 1.00 93.88 272 GLU A O 1
ATOM 2212 N N . ARG A 1 273 ? 7.702 -4.613 -4.862 1.00 96.44 273 ARG A N 1
ATOM 2213 C CA . ARG A 1 273 ? 8.298 -3.537 -5.667 1.00 96.44 273 ARG A CA 1
ATOM 2214 C C . ARG A 1 273 ? 9.582 -2.996 -5.052 1.00 96.44 273 ARG A C 1
ATOM 2216 O O . ARG A 1 273 ? 10.508 -2.695 -5.804 1.00 96.44 273 ARG A O 1
ATOM 2223 N N . ILE A 1 274 ? 9.658 -2.902 -3.724 1.00 96.44 274 ILE A N 1
ATOM 2224 C CA . ILE A 1 274 ? 10.891 -2.540 -3.016 1.00 96.44 274 ILE A CA 1
ATOM 2225 C C . ILE A 1 274 ? 11.963 -3.607 -3.276 1.00 96.44 274 ILE A C 1
ATOM 2227 O O . ILE A 1 274 ? 13.039 -3.264 -3.760 1.00 96.44 274 ILE A O 1
ATOM 2231 N N . ARG A 1 275 ? 11.658 -4.896 -3.068 1.00 94.19 275 ARG A N 1
ATOM 2232 C CA . ARG A 1 275 ? 12.577 -6.024 -3.326 1.00 94.19 275 ARG A CA 1
ATOM 2233 C C . ARG A 1 275 ? 13.079 -6.042 -4.769 1.00 94.19 275 ARG A C 1
ATOM 2235 O O . ARG A 1 275 ? 14.284 -6.106 -4.990 1.00 94.19 275 ARG A O 1
ATOM 2242 N N . LYS A 1 276 ? 12.187 -5.873 -5.754 1.00 91.31 276 LYS A N 1
ATOM 2243 C CA . LYS A 1 276 ? 12.549 -5.770 -7.183 1.00 91.31 276 LYS A CA 1
ATOM 2244 C C . LYS A 1 276 ? 13.402 -4.542 -7.490 1.00 91.31 276 LYS A C 1
ATOM 2246 O O . LYS A 1 276 ? 14.338 -4.634 -8.278 1.00 91.31 276 LYS A O 1
ATOM 2251 N N . GLY A 1 277 ? 13.101 -3.397 -6.877 1.00 91.12 277 GLY A N 1
ATOM 2252 C CA . GLY A 1 277 ? 13.905 -2.179 -7.013 1.00 91.12 277 GLY A CA 1
ATOM 2253 C C . GLY A 1 277 ? 15.306 -2.323 -6.413 1.00 91.12 277 GLY A C 1
ATOM 2254 O O . GLY A 1 277 ? 16.267 -1.771 -6.948 1.00 91.12 277 GLY A O 1
ATOM 2255 N N . LEU A 1 278 ? 15.419 -3.092 -5.330 1.00 92.69 278 LEU A N 1
ATOM 2256 C CA . LEU A 1 278 ? 16.677 -3.428 -4.672 1.00 92.69 278 LEU A CA 1
ATOM 2257 C C . LEU A 1 278 ? 17.398 -4.614 -5.319 1.00 92.69 278 LEU A C 1
ATOM 2259 O O . LEU A 1 278 ? 18.584 -4.783 -5.069 1.00 92.69 278 LEU A O 1
ATOM 2263 N N . GLN A 1 279 ? 16.721 -5.408 -6.153 1.00 90.00 279 GLN A N 1
ATOM 2264 C CA . GLN A 1 279 ? 17.235 -6.677 -6.682 1.00 90.00 279 GLN A CA 1
ATOM 2265 C C . GLN A 1 279 ? 17.754 -7.596 -5.561 1.00 90.00 279 GLN A C 1
ATOM 2267 O O . GLN A 1 279 ? 18.836 -8.182 -5.659 1.00 90.00 279 GLN A O 1
ATOM 2272 N N . LEU A 1 280 ? 16.997 -7.646 -4.464 1.00 90.12 280 LEU A N 1
ATOM 2273 C CA . LEU A 1 280 ? 17.317 -8.410 -3.266 1.00 90.12 280 LEU A CA 1
ATOM 2274 C C . LEU A 1 280 ? 16.373 -9.607 -3.180 1.00 90.12 280 LEU A C 1
ATOM 2276 O O . LEU A 1 280 ? 15.153 -9.430 -3.180 1.00 90.12 280 LEU A O 1
ATOM 2280 N N . TYR A 1 281 ? 16.944 -10.806 -3.112 1.00 87.38 281 TYR A N 1
ATOM 2281 C CA . TYR A 1 281 ? 16.205 -12.066 -3.133 1.00 87.38 281 TYR A CA 1
ATOM 2282 C C . TYR A 1 281 ? 16.533 -12.900 -1.893 1.00 87.38 281 TYR A C 1
ATOM 2284 O O . TYR A 1 281 ? 17.618 -12.776 -1.320 1.00 87.38 281 TYR A O 1
ATOM 2292 N N . SER A 1 282 ? 15.579 -13.744 -1.498 1.00 84.50 282 SER A N 1
ATOM 2293 C CA . SER A 1 282 ? 15.730 -14.748 -0.443 1.00 84.50 282 SER A CA 1
ATOM 2294 C C . SER A 1 282 ? 15.799 -16.140 -1.068 1.00 84.50 282 SER A C 1
ATOM 2296 O O . SER A 1 282 ? 15.208 -16.379 -2.122 1.00 84.50 282 SER A O 1
ATOM 2298 N N . SER A 1 283 ? 16.521 -17.056 -0.425 1.00 76.56 283 SER A N 1
ATOM 2299 C CA . SER A 1 283 ? 16.560 -18.473 -0.797 1.00 76.56 283 SER A CA 1
ATOM 2300 C C . SER A 1 283 ? 15.320 -19.265 -0.356 1.00 76.56 283 SER A C 1
ATOM 2302 O O . SER A 1 283 ? 15.222 -20.446 -0.679 1.00 76.56 283 SER A O 1
ATOM 2304 N N . GLU A 1 284 ? 14.385 -18.655 0.380 1.00 65.12 284 GLU A N 1
ATOM 2305 C CA . GLU A 1 284 ? 13.143 -19.313 0.806 1.00 65.12 284 GLU A CA 1
ATOM 2306 C C . GLU A 1 284 ? 12.161 -19.528 -0.365 1.00 65.12 284 GLU A C 1
ATOM 2308 O O . GLU A 1 284 ? 12.016 -18.650 -1.224 1.00 65.12 284 GLU A O 1
ATOM 2313 N N . PRO A 1 285 ? 11.477 -20.687 -0.429 1.00 54.88 285 PRO A N 1
ATOM 2314 C CA . PRO A 1 285 ? 10.600 -21.021 -1.544 1.00 54.88 285 PRO A CA 1
ATOM 2315 C C . PRO A 1 285 ? 9.360 -20.118 -1.580 1.00 54.88 285 PRO A C 1
ATOM 2317 O O . PRO A 1 285 ? 8.665 -19.928 -0.584 1.00 54.88 285 PRO A O 1
ATOM 2320 N N . THR A 1 286 ? 9.078 -19.584 -2.767 1.00 61.06 286 THR A N 1
ATOM 2321 C CA . THR A 1 286 ? 7.793 -18.959 -3.110 1.00 61.06 286 THR A CA 1
ATOM 2322 C C . THR A 1 286 ? 6.744 -20.036 -3.398 1.00 61.06 286 THR A C 1
ATOM 2324 O O . THR A 1 286 ? 7.080 -21.217 -3.512 1.00 61.06 286 THR A O 1
ATOM 2327 N N . GLU A 1 287 ? 5.473 -19.638 -3.503 1.00 63.97 287 GLU A N 1
ATOM 2328 C CA . GLU A 1 287 ? 4.390 -20.534 -3.922 1.00 63.97 287 GLU A CA 1
ATOM 2329 C C . GLU A 1 287 ? 4.782 -21.262 -5.227 1.00 63.97 287 GLU A C 1
ATOM 2331 O O . GLU A 1 287 ? 5.253 -20.615 -6.172 1.00 63.97 287 GLU A O 1
ATOM 2336 N N . PRO A 1 288 ? 4.691 -22.603 -5.277 1.00 69.19 288 PRO A N 1
ATOM 2337 C CA . PRO A 1 288 ? 5.222 -23.373 -6.390 1.00 69.19 288 PRO A CA 1
ATOM 2338 C C . PRO A 1 288 ? 4.433 -23.087 -7.670 1.00 69.19 288 PRO A C 1
ATOM 2340 O O . PRO A 1 288 ? 3.205 -23.114 -7.686 1.00 69.19 288 PRO A O 1
ATOM 2343 N N . TYR A 1 289 ? 5.145 -22.858 -8.774 1.00 78.06 289 TYR A N 1
ATOM 2344 C CA . TYR A 1 289 ? 4.515 -22.716 -10.086 1.00 78.06 289 TYR A CA 1
ATOM 2345 C C . TYR A 1 289 ? 3.729 -23.975 -10.477 1.00 78.06 289 TYR A C 1
ATOM 2347 O O . TYR A 1 289 ? 4.051 -25.093 -10.062 1.00 78.06 289 TYR A O 1
ATOM 2355 N N . LEU A 1 290 ? 2.727 -23.801 -11.345 1.00 82.88 290 LEU A N 1
ATOM 2356 C CA . LEU A 1 290 ? 2.055 -24.925 -11.989 1.00 82.88 290 LEU A CA 1
ATOM 2357 C C . LEU A 1 290 ? 3.075 -25.739 -12.802 1.00 82.88 290 LEU A C 1
ATOM 2359 O O . LEU A 1 290 ? 3.819 -25.212 -13.629 1.00 82.88 290 LEU A O 1
ATOM 2363 N N . SER A 1 291 ? 3.096 -27.038 -12.557 1.00 85.94 291 SER A N 1
ATOM 2364 C CA . SER A 1 291 ? 4.029 -28.021 -13.086 1.00 85.94 291 SER A CA 1
ATOM 2365 C C . SER A 1 291 ? 3.300 -29.345 -13.314 1.00 85.94 291 SER A C 1
ATOM 2367 O O . SER A 1 291 ? 2.138 -29.514 -12.946 1.00 85.94 291 SER A O 1
ATOM 2369 N N . SER A 1 292 ? 3.992 -30.334 -13.876 1.00 87.75 292 SER A N 1
ATOM 2370 C CA . SER A 1 292 ? 3.435 -31.681 -14.023 1.00 87.75 292 SER A CA 1
ATOM 2371 C C . SER A 1 292 ? 3.106 -32.360 -12.686 1.00 87.75 292 SER A C 1
ATOM 2373 O O . SER A 1 292 ? 2.358 -33.330 -12.683 1.00 87.75 292 SER A O 1
ATOM 2375 N N . GLN A 1 293 ? 3.657 -31.881 -11.563 1.00 85.12 293 GLN A N 1
ATOM 2376 C CA . GLN A 1 293 ? 3.450 -32.476 -10.238 1.00 85.12 293 GLN A CA 1
ATOM 2377 C C . GLN A 1 293 ? 2.146 -32.008 -9.576 1.00 85.12 293 GLN A C 1
ATOM 2379 O O . GLN A 1 293 ? 1.470 -32.811 -8.944 1.00 85.12 293 GLN A O 1
ATOM 2384 N N . ASN A 1 294 ? 1.763 -30.741 -9.762 1.00 87.25 294 ASN A N 1
ATOM 2385 C CA . ASN A 1 294 ? 0.541 -30.135 -9.212 1.00 87.25 294 ASN A CA 1
ATOM 2386 C C . ASN A 1 294 ? -0.537 -29.875 -10.281 1.00 87.25 294 ASN A C 1
ATOM 2388 O O . ASN A 1 294 ? -1.538 -29.220 -10.011 1.00 87.25 294 ASN A O 1
ATOM 2392 N N . TYR A 1 295 ? -0.382 -30.427 -11.492 1.00 89.00 295 TYR A N 1
ATOM 2393 C CA . TYR A 1 295 ? -1.344 -30.257 -12.589 1.00 89.00 295 TYR A CA 1
ATOM 2394 C C . TYR A 1 295 ? -2.779 -30.651 -12.208 1.00 89.00 295 TYR A C 1
ATOM 2396 O O . TYR A 1 295 ? -3.723 -30.036 -12.684 1.00 89.00 295 TYR A O 1
ATOM 2404 N N . GLY A 1 296 ? -2.963 -31.644 -11.330 1.00 89.00 296 GLY A N 1
ATOM 2405 C CA . GLY A 1 296 ? -4.293 -32.083 -10.893 1.00 89.00 296 GLY A CA 1
ATOM 2406 C C . GLY A 1 296 ? -5.082 -31.037 -10.094 1.00 89.00 296 GLY A C 1
ATOM 2407 O O . GLY A 1 296 ? -6.310 -31.091 -10.082 1.00 89.00 296 GLY A O 1
ATOM 2408 N N . GLU A 1 297 ? -4.412 -30.061 -9.473 1.00 87.38 297 GLU A N 1
ATOM 2409 C CA . GLU A 1 297 ? -5.055 -29.041 -8.628 1.00 87.38 297 GLU A CA 1
ATOM 2410 C C . GLU A 1 297 ? -5.982 -28.112 -9.427 1.00 87.38 297 GLU A C 1
ATOM 2412 O O . GLU A 1 297 ? -6.962 -27.592 -8.884 1.00 87.38 297 GLU A O 1
ATOM 2417 N N . ILE A 1 298 ? -5.743 -27.979 -10.740 1.00 90.69 298 ILE A N 1
ATOM 2418 C CA . ILE A 1 298 ? -6.552 -27.138 -11.637 1.00 90.69 298 ILE A CA 1
ATOM 2419 C C . ILE A 1 298 ? -7.996 -27.637 -11.799 1.00 90.69 298 ILE A C 1
ATOM 2421 O O . ILE A 1 298 ? -8.855 -26.881 -12.249 1.00 90.69 298 ILE A O 1
ATOM 2425 N N . PHE A 1 299 ? -8.269 -28.897 -11.441 1.00 91.25 299 PHE A N 1
ATOM 2426 C CA . PHE A 1 299 ? -9.591 -29.528 -11.535 1.00 91.25 299 PHE A CA 1
ATOM 2427 C C . PHE A 1 299 ? -10.288 -29.663 -10.177 1.00 91.25 299 PHE A C 1
ATOM 2429 O O . PHE A 1 299 ? -11.232 -30.440 -10.0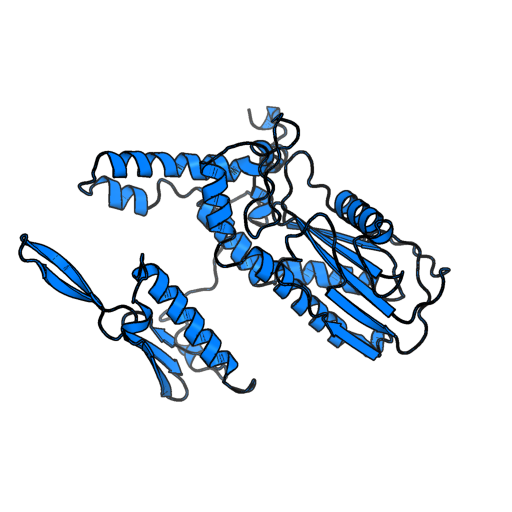34 1.00 91.25 299 PHE A O 1
ATOM 2436 N N . SER A 1 300 ? -9.823 -28.928 -9.169 1.00 89.88 300 SER A N 1
ATOM 2437 C CA . SER A 1 300 ? -10.456 -28.903 -7.855 1.00 89.88 300 SER A CA 1
ATOM 2438 C C . SER A 1 300 ? -11.845 -28.238 -7.881 1.00 89.88 300 SER A C 1
ATOM 2440 O O . SER A 1 300 ? -12.313 -27.685 -8.883 1.00 89.88 300 SER A O 1
ATOM 2442 N N . ASN A 1 301 ? -12.532 -28.270 -6.736 1.00 88.25 301 ASN A N 1
ATOM 2443 C CA . ASN A 1 301 ? -13.812 -27.577 -6.572 1.00 88.25 301 ASN A CA 1
ATOM 2444 C C . ASN A 1 301 ? -13.673 -26.041 -6.558 1.00 88.25 301 ASN A C 1
ATOM 2446 O O . ASN A 1 301 ? -14.687 -25.346 -6.633 1.00 88.25 301 ASN A O 1
ATOM 2450 N N . GLN A 1 302 ? -12.453 -25.500 -6.553 1.00 88.25 302 GLN A N 1
ATOM 2451 C CA . GLN A 1 302 ? -12.213 -24.065 -6.694 1.00 88.25 302 GLN A CA 1
ATOM 2452 C C . GLN A 1 302 ? -12.446 -23.595 -8.138 1.00 88.25 302 GLN A C 1
ATOM 2454 O O . GLN A 1 302 ? -12.319 -24.362 -9.094 1.00 88.25 302 GLN A O 1
ATOM 2459 N N . ILE A 1 303 ? -12.806 -22.322 -8.301 1.00 89.69 303 ILE A N 1
ATOM 2460 C CA . ILE A 1 303 ? -12.904 -21.684 -9.615 1.00 89.69 303 ILE A CA 1
ATOM 2461 C C . ILE A 1 303 ? -11.507 -21.190 -9.988 1.00 89.69 303 ILE A C 1
ATOM 2463 O O . ILE A 1 303 ? -10.954 -20.308 -9.338 1.00 89.69 303 ILE A O 1
ATOM 2467 N N . ILE A 1 304 ? -10.923 -21.797 -11.019 1.00 91.94 304 ILE A N 1
ATOM 2468 C CA . ILE A 1 304 ? -9.570 -21.496 -11.493 1.00 91.94 304 ILE A CA 1
ATOM 2469 C C . ILE A 1 304 ? -9.676 -20.986 -12.927 1.00 91.94 304 ILE A C 1
ATOM 2471 O O . ILE A 1 304 ? -10.363 -21.599 -13.744 1.00 91.94 304 ILE A O 1
ATOM 2475 N N . TRP A 1 305 ? -8.996 -19.885 -13.254 1.00 94.88 305 TRP A N 1
ATOM 2476 C CA . TRP A 1 305 ? -8.935 -19.353 -14.618 1.00 94.88 305 TRP A CA 1
ATOM 2477 C C . TRP A 1 305 ? -7.504 -19.305 -15.143 1.00 94.88 305 TRP A C 1
ATOM 2479 O O . TRP A 1 305 ? -6.584 -18.851 -14.465 1.00 94.88 305 TRP A O 1
ATOM 2489 N N . PHE A 1 306 ? -7.340 -19.695 -16.404 1.00 95.12 306 PHE A N 1
ATOM 2490 C CA . PHE A 1 306 ? -6.168 -19.368 -17.201 1.00 95.12 306 PHE A CA 1
ATOM 2491 C C . PHE A 1 306 ? -6.374 -18.019 -17.870 1.00 95.12 306 PHE A C 1
ATOM 2493 O O . PHE A 1 306 ? -7.396 -17.808 -18.518 1.00 95.12 306 PHE A O 1
ATOM 2500 N N . ILE A 1 307 ? -5.392 -17.131 -17.741 1.00 96.75 307 ILE A N 1
ATOM 2501 C CA . ILE A 1 307 ? -5.377 -15.824 -18.398 1.00 96.75 307 ILE A CA 1
ATOM 2502 C C . ILE A 1 307 ? -4.179 -15.800 -19.345 1.00 96.75 307 ILE A C 1
ATOM 2504 O O . ILE A 1 307 ? -3.042 -15.930 -18.894 1.00 96.75 307 ILE A O 1
ATOM 2508 N N . ASP A 1 308 ? -4.428 -15.619 -20.641 1.00 95.75 308 ASP A N 1
ATOM 2509 C CA . ASP A 1 308 ? -3.382 -15.463 -21.656 1.00 95.75 308 ASP A CA 1
ATOM 2510 C C . ASP A 1 308 ? -3.445 -14.068 -22.301 1.00 95.75 308 ASP A C 1
ATOM 2512 O O . ASP A 1 308 ? -4.457 -13.658 -22.883 1.00 95.75 308 ASP A O 1
ATOM 2516 N N . ASP A 1 309 ? -2.336 -13.330 -22.175 1.00 95.62 309 ASP A N 1
ATOM 2517 C CA . ASP A 1 309 ? -2.145 -11.976 -22.696 1.00 95.62 309 ASP A CA 1
ATOM 2518 C C . ASP A 1 309 ? -1.309 -11.921 -23.990 1.00 95.62 309 ASP A C 1
ATOM 2520 O O . ASP A 1 309 ? -1.082 -10.837 -24.537 1.00 95.62 309 ASP A O 1
ATOM 2524 N N . THR A 1 310 ? -0.905 -13.076 -24.534 1.00 94.88 310 THR A N 1
ATOM 2525 C CA . THR A 1 310 ? -0.004 -13.188 -25.696 1.00 94.88 310 THR A CA 1
ATOM 2526 C C . THR A 1 310 ? -0.518 -12.421 -26.915 1.00 94.88 310 THR A C 1
ATOM 2528 O O . THR A 1 310 ? 0.248 -11.769 -27.626 1.00 94.88 310 THR A O 1
ATOM 2531 N N . ASN A 1 311 ? -1.832 -12.458 -27.158 1.00 95.19 311 ASN A N 1
ATOM 2532 C CA . ASN A 1 311 ? -2.465 -11.853 -28.333 1.00 95.19 311 ASN A CA 1
ATOM 2533 C C . ASN A 1 311 ? -3.142 -10.500 -28.055 1.00 95.19 311 ASN A C 1
ATOM 2535 O O . ASN A 1 311 ? -3.902 -10.009 -28.896 1.00 95.19 311 ASN A O 1
ATOM 2539 N N . VAL A 1 312 ? -2.850 -9.861 -26.920 1.00 95.19 312 VAL A N 1
ATOM 2540 C CA . VAL A 1 312 ? -3.470 -8.582 -26.533 1.00 95.19 312 VAL A CA 1
ATOM 2541 C C . VAL A 1 312 ? -2.915 -7.414 -27.337 1.00 95.19 312 VAL A C 1
ATOM 2543 O O . VAL A 1 312 ? -3.678 -6.579 -27.816 1.00 95.19 312 VAL A O 1
ATOM 2546 N N . TYR A 1 313 ? -1.599 -7.345 -27.539 1.00 94.75 313 TYR A N 1
ATOM 2547 C CA . TYR A 1 313 ? -0.979 -6.290 -28.340 1.00 94.75 313 TYR A CA 1
ATOM 2548 C C . TYR A 1 313 ? -0.264 -6.877 -29.550 1.00 94.75 313 TYR A C 1
ATOM 2550 O O . TYR A 1 313 ? 0.875 -7.333 -29.473 1.00 94.75 313 TYR A O 1
ATOM 2558 N N . ARG A 1 314 ? -0.957 -6.842 -30.692 1.00 92.88 314 ARG A N 1
ATOM 2559 C CA . ARG A 1 314 ? -0.465 -7.357 -31.972 1.00 92.88 314 ARG A CA 1
ATOM 2560 C C . ARG A 1 314 ? -0.104 -6.211 -32.902 1.00 92.88 314 ARG A C 1
ATOM 2562 O O . ARG A 1 314 ? -0.834 -5.222 -32.993 1.00 92.88 314 ARG A O 1
ATOM 2569 N N . VAL A 1 315 ? 1.004 -6.361 -33.620 1.00 92.12 315 VAL A N 1
ATOM 2570 C CA . VAL A 1 315 ? 1.503 -5.352 -34.556 1.00 92.12 315 VAL A CA 1
ATOM 2571 C C . VAL A 1 315 ? 1.792 -5.952 -35.922 1.00 92.12 315 VAL A C 1
ATOM 2573 O O . VAL A 1 315 ? 2.302 -7.063 -36.029 1.00 92.12 315 VAL A O 1
ATOM 2576 N N . THR A 1 316 ? 1.514 -5.175 -36.961 1.00 90.81 316 THR A N 1
ATOM 2577 C CA . THR A 1 316 ? 1.958 -5.435 -38.330 1.00 90.81 316 THR A CA 1
ATOM 2578 C C . THR A 1 316 ? 3.089 -4.474 -38.665 1.00 90.81 316 THR A C 1
ATOM 2580 O O . THR A 1 316 ? 2.961 -3.260 -38.475 1.00 90.81 316 THR A O 1
ATOM 2583 N N . ILE A 1 317 ? 4.204 -5.003 -39.159 1.00 90.50 317 ILE A N 1
ATOM 2584 C CA . ILE A 1 317 ? 5.360 -4.202 -39.566 1.00 90.50 317 ILE A CA 1
ATOM 2585 C C . ILE A 1 317 ? 5.171 -3.791 -41.028 1.00 90.50 317 ILE A C 1
ATOM 2587 O O . ILE A 1 317 ? 4.883 -4.630 -41.875 1.00 90.50 317 ILE A O 1
ATOM 2591 N N . HIS A 1 318 ? 5.333 -2.505 -41.324 1.00 87.88 318 HIS A N 1
ATOM 2592 C CA . HIS A 1 318 ? 5.330 -1.959 -42.679 1.00 87.88 318 HIS A CA 1
ATOM 2593 C C . HIS A 1 318 ? 6.548 -1.059 -42.882 1.00 87.88 318 HIS A C 1
ATOM 2595 O O . HIS A 1 318 ? 7.141 -0.570 -41.921 1.00 87.88 318 HIS A O 1
ATOM 2601 N N . ARG A 1 319 ? 6.950 -0.864 -44.138 1.00 88.81 319 ARG A N 1
ATOM 2602 C CA . ARG A 1 319 ? 8.084 -0.009 -44.491 1.00 88.81 319 ARG A CA 1
ATOM 2603 C C . ARG A 1 319 ? 7.576 1.363 -44.919 1.00 88.81 319 ARG A C 1
ATOM 2605 O O . ARG A 1 319 ? 6.664 1.448 -45.737 1.00 88.81 319 ARG A O 1
ATOM 2612 N N . THR A 1 320 ? 8.149 2.423 -44.364 1.00 88.00 320 THR A N 1
ATOM 2613 C CA . THR A 1 320 ? 7.875 3.795 -44.794 1.00 88.00 320 THR A CA 1
ATOM 2614 C C . THR A 1 320 ? 8.589 4.102 -46.106 1.00 88.00 320 THR A C 1
ATOM 2616 O O . THR A 1 320 ? 9.509 3.391 -46.516 1.00 88.00 320 THR A O 1
ATOM 2619 N N . ILE A 1 321 ? 8.187 5.198 -46.751 1.00 85.56 321 ILE A N 1
ATOM 2620 C CA . ILE A 1 321 ? 8.805 5.695 -47.991 1.00 85.56 321 ILE A CA 1
ATOM 2621 C C . ILE A 1 321 ? 10.295 6.017 -47.776 1.00 85.56 321 ILE A C 1
ATOM 2623 O O . ILE A 1 321 ? 11.122 5.747 -48.638 1.00 85.56 321 ILE A O 1
ATOM 2627 N N . GLU A 1 322 ? 10.657 6.494 -46.584 1.00 87.50 322 GLU A N 1
ATOM 2628 C CA . GLU A 1 322 ? 12.041 6.762 -46.161 1.00 87.50 322 GLU A CA 1
ATOM 2629 C C . GLU A 1 322 ? 12.855 5.483 -45.884 1.00 87.50 322 GLU A C 1
ATOM 2631 O O . GLU A 1 322 ? 14.025 5.541 -45.516 1.00 87.50 322 GLU A O 1
ATOM 2636 N N . GLY A 1 323 ? 12.238 4.308 -46.028 1.00 87.62 323 GLY A N 1
ATOM 2637 C CA . GLY A 1 323 ? 12.878 3.011 -45.853 1.00 87.62 323 GLY A CA 1
ATOM 2638 C C . GLY A 1 323 ? 12.893 2.484 -44.416 1.00 87.62 323 GLY A C 1
ATOM 2639 O O . GLY A 1 323 ? 13.341 1.351 -44.225 1.00 87.62 323 GLY A O 1
ATOM 2640 N N . ASN A 1 324 ? 12.374 3.241 -43.443 1.00 88.00 324 ASN A N 1
ATOM 2641 C CA . ASN A 1 324 ? 12.281 2.841 -42.036 1.00 88.00 324 ASN A CA 1
ATOM 2642 C C . ASN A 1 324 ? 11.169 1.803 -41.817 1.00 88.00 324 ASN A C 1
ATOM 2644 O O . ASN A 1 324 ? 10.142 1.822 -42.490 1.00 88.00 324 ASN A O 1
ATOM 2648 N N . LEU A 1 325 ? 11.352 0.896 -40.855 1.00 86.94 325 LEU A N 1
ATOM 2649 C CA . LEU A 1 325 ? 10.307 -0.045 -40.440 1.00 86.94 325 LEU A CA 1
ATOM 2650 C C . LEU A 1 325 ? 9.439 0.592 -39.351 1.00 86.94 325 LEU A C 1
ATOM 2652 O O . LEU A 1 325 ? 9.943 0.992 -38.301 1.00 86.94 325 LEU A O 1
ATOM 2656 N N . THR A 1 326 ? 8.133 0.651 -39.583 1.00 86.00 326 THR A N 1
ATOM 2657 C CA . THR A 1 326 ? 7.129 1.162 -38.648 1.00 86.00 326 THR A CA 1
ATOM 2658 C C . THR A 1 326 ? 6.117 0.079 -38.295 1.00 86.00 326 THR A C 1
ATOM 2660 O O . THR A 1 326 ? 5.791 -0.801 -39.089 1.00 86.00 326 THR A O 1
ATOM 2663 N N . THR A 1 327 ? 5.602 0.124 -37.070 1.00 87.62 327 THR A N 1
ATOM 2664 C CA . THR A 1 327 ? 4.612 -0.838 -36.568 1.00 87.62 327 THR A CA 1
ATOM 2665 C C . THR A 1 327 ? 3.225 -0.209 -36.544 1.00 87.62 327 THR A C 1
ATOM 2667 O O . THR A 1 327 ? 3.059 0.871 -35.980 1.00 87.62 327 THR A O 1
ATOM 2670 N N . LYS A 1 328 ? 2.221 -0.894 -37.095 1.00 88.19 328 LYS A N 1
ATOM 2671 C CA . LYS A 1 328 ? 0.799 -0.545 -36.967 1.00 88.19 328 LYS A CA 1
ATOM 2672 C C . LYS A 1 328 ? 0.117 -1.559 -36.052 1.00 88.19 328 LYS A C 1
ATOM 2674 O O . LYS A 1 328 ? 0.314 -2.756 -36.234 1.00 88.19 328 LYS A O 1
ATOM 2679 N N . SER A 1 329 ? -0.649 -1.100 -35.068 1.00 90.19 329 SER A N 1
ATOM 2680 C CA . SER A 1 329 ? -1.389 -1.986 -34.168 1.00 90.19 329 SER A CA 1
ATOM 2681 C C . SER A 1 329 ? -2.603 -2.610 -34.863 1.00 90.19 329 SER A C 1
ATOM 2683 O O . SER A 1 329 ? -3.278 -1.960 -35.661 1.00 90.19 329 SER A O 1
ATOM 2685 N N . ASN A 1 330 ? -2.884 -3.868 -34.528 1.00 92.94 330 ASN A N 1
ATOM 2686 C CA . ASN A 1 330 ? -4.099 -4.583 -34.913 1.00 92.94 330 ASN A CA 1
ATOM 2687 C C . ASN A 1 330 ? -5.001 -4.770 -33.684 1.00 92.94 330 ASN A C 1
ATOM 2689 O O . ASN A 1 330 ? -4.580 -4.537 -32.548 1.00 92.94 330 ASN A O 1
ATOM 2693 N N . ASN A 1 331 ? -6.237 -5.229 -33.903 1.00 95.56 331 ASN A N 1
ATOM 2694 C CA . ASN A 1 331 ? -7.083 -5.684 -32.801 1.00 95.56 331 ASN A CA 1
ATOM 2695 C C . ASN A 1 331 ? -6.383 -6.829 -32.062 1.00 95.56 331 ASN A C 1
ATOM 2697 O O . ASN A 1 331 ? -5.762 -7.695 -32.687 1.00 95.56 331 ASN A O 1
ATOM 2701 N N . GLY A 1 332 ? -6.488 -6.825 -30.744 1.00 95.88 332 GLY A N 1
ATOM 2702 C CA . GLY A 1 332 ? -5.984 -7.876 -29.876 1.00 95.88 332 GLY A CA 1
ATOM 2703 C C . GLY A 1 332 ? -7.104 -8.595 -29.154 1.00 95.88 332 GLY A C 1
ATOM 2704 O O . GLY A 1 332 ? -8.281 -8.264 -29.314 1.00 95.88 332 GLY A O 1
ATOM 2705 N N . VAL A 1 333 ? -6.728 -9.585 -28.360 1.00 96.81 333 VAL A N 1
ATOM 2706 C CA . VAL A 1 333 ? -7.676 -10.367 -27.584 1.00 96.81 333 VAL A CA 1
ATOM 2707 C C . VAL A 1 333 ? -7.048 -10.867 -26.291 1.00 96.81 333 VAL A C 1
ATOM 2709 O O . VAL A 1 333 ? -5.881 -11.254 -26.288 1.00 96.81 333 VAL A O 1
ATOM 2712 N N . ILE A 1 334 ? -7.823 -10.821 -25.211 1.00 97.25 334 ILE A N 1
ATOM 2713 C CA . ILE A 1 334 ? -7.508 -11.472 -23.939 1.00 97.25 334 ILE A CA 1
ATOM 2714 C C . ILE A 1 334 ? -8.264 -12.796 -23.910 1.00 97.25 334 ILE A C 1
ATOM 2716 O O . ILE A 1 334 ? -9.470 -12.827 -24.181 1.00 97.25 334 ILE A O 1
ATOM 2720 N N . PHE A 1 335 ? -7.552 -13.862 -23.571 1.00 96.81 335 PHE A N 1
ATOM 2721 C CA . PHE A 1 335 ? -8.113 -15.192 -23.397 1.00 96.81 335 PHE A CA 1
ATOM 2722 C C . PHE A 1 335 ? -8.266 -15.490 -21.908 1.00 96.81 335 PHE A C 1
ATOM 2724 O O . PHE A 1 335 ? -7.277 -15.449 -21.178 1.00 96.81 335 PHE A O 1
ATOM 2731 N N . ILE A 1 336 ? -9.490 -15.784 -21.462 1.00 97.00 336 ILE A N 1
ATOM 2732 C CA . ILE A 1 336 ? -9.765 -16.231 -20.093 1.00 97.00 336 ILE A CA 1
ATOM 2733 C C . ILE A 1 336 ? -10.539 -17.542 -20.175 1.00 97.00 336 ILE A C 1
ATOM 2735 O O . ILE A 1 336 ? -11.602 -17.601 -20.793 1.00 97.00 336 ILE A O 1
ATOM 2739 N N . PHE A 1 337 ? -9.995 -18.602 -19.588 1.00 96.69 337 PHE A N 1
ATOM 2740 C CA . PHE A 1 337 ? -10.519 -19.957 -19.738 1.00 96.69 337 PHE A CA 1
ATOM 2741 C C . PHE A 1 337 ? -10.639 -20.666 -18.392 1.00 96.69 337 PHE A C 1
ATOM 2743 O O . PHE A 1 337 ? -9.673 -20.721 -17.633 1.00 96.69 337 PHE A O 1
ATOM 2750 N N . ASN A 1 338 ? -11.804 -21.252 -18.124 1.00 94.94 338 ASN A N 1
ATOM 2751 C CA . ASN A 1 338 ? -12.028 -22.123 -16.978 1.00 94.94 338 ASN A CA 1
ATOM 2752 C C . ASN A 1 338 ? -11.797 -23.591 -17.397 1.00 94.94 338 ASN A C 1
ATOM 2754 O O . ASN A 1 338 ? -12.599 -24.132 -18.164 1.00 94.94 338 ASN A O 1
ATOM 2758 N N . PRO A 1 339 ? -10.744 -24.266 -16.897 1.00 93.69 339 PRO A N 1
ATOM 2759 C CA . PRO A 1 339 ? -10.395 -25.620 -17.313 1.00 93.69 339 PRO A CA 1
ATOM 2760 C C . PRO A 1 339 ? -11.376 -26.686 -16.821 1.00 93.69 339 PRO A C 1
ATOM 2762 O O . PRO A 1 339 ? -11.414 -27.772 -17.393 1.00 93.69 339 PRO A O 1
ATOM 2765 N N . ARG A 1 340 ? -12.175 -26.397 -15.786 1.00 92.69 340 ARG A N 1
ATOM 2766 C CA . ARG A 1 340 ? -13.150 -27.341 -15.230 1.00 92.69 340 ARG A CA 1
ATOM 2767 C C . ARG A 1 340 ? -14.471 -27.309 -15.990 1.00 92.69 340 ARG A C 1
ATOM 2769 O O . ARG A 1 340 ? -15.028 -28.357 -16.293 1.00 92.69 340 ARG A O 1
ATOM 2776 N N . THR A 1 341 ? -14.991 -26.116 -16.271 1.00 93.00 341 THR A N 1
ATOM 2777 C CA . THR A 1 341 ? -16.297 -25.952 -16.937 1.00 93.00 341 THR A CA 1
ATOM 2778 C C . THR A 1 341 ? -16.182 -25.840 -18.454 1.00 93.00 341 THR A C 1
ATOM 2780 O O . THR A 1 341 ? -17.175 -26.005 -19.156 1.00 93.00 341 THR A O 1
ATOM 2783 N N . GLY A 1 342 ? -14.991 -25.528 -18.973 1.00 93.31 342 GLY A N 1
ATOM 2784 C CA . GLY A 1 342 ? -14.781 -25.199 -20.381 1.00 93.31 342 GLY A CA 1
ATOM 2785 C C . GLY A 1 342 ? -15.274 -23.799 -20.766 1.00 93.31 342 GLY A C 1
ATOM 2786 O O . GLY A 1 342 ? -15.210 -23.435 -21.940 1.00 93.31 342 GLY A O 1
ATOM 2787 N N . GLN A 1 343 ? -15.768 -23.008 -19.806 1.00 94.25 343 GLN A N 1
ATOM 2788 C CA . GLN A 1 343 ? -16.229 -21.647 -20.058 1.00 94.25 343 GLN A CA 1
ATOM 2789 C C . GLN A 1 343 ? -15.072 -20.776 -20.544 1.00 94.25 343 GLN A C 1
ATOM 2791 O O . GLN A 1 343 ? -13.960 -20.815 -20.009 1.00 94.25 343 GLN A O 1
ATOM 2796 N N . PHE A 1 344 ? -15.354 -19.973 -21.564 1.00 95.31 344 PHE A N 1
ATOM 2797 C CA . PHE A 1 344 ? -14.352 -19.185 -22.254 1.00 95.31 344 PHE A CA 1
ATOM 2798 C C . PHE A 1 344 ? -14.828 -17.751 -22.442 1.00 95.31 344 PHE A C 1
ATOM 2800 O O . PHE A 1 344 ? -15.825 -17.500 -23.121 1.00 95.31 344 PHE A O 1
ATOM 2807 N N . PHE A 1 345 ? -14.086 -16.809 -21.868 1.00 95.81 345 PHE A N 1
ATOM 2808 C CA . PHE A 1 345 ? -14.304 -15.386 -22.072 1.00 95.81 345 PHE A CA 1
ATOM 2809 C C . PHE A 1 345 ? -13.253 -14.847 -23.038 1.00 95.81 345 PHE A C 1
ATOM 2811 O O . PHE A 1 345 ? -12.047 -14.886 -22.782 1.00 95.81 345 PHE A O 1
ATOM 2818 N N . LEU A 1 346 ? -13.737 -14.318 -24.160 1.00 96.62 346 LEU A N 1
ATOM 2819 C CA . LEU A 1 346 ? -12.913 -13.729 -25.203 1.00 96.62 346 LEU A CA 1
ATOM 2820 C C . LEU A 1 346 ? -13.122 -12.213 -25.230 1.00 96.62 346 LEU A C 1
ATOM 2822 O O . LEU A 1 346 ? -14.097 -11.723 -25.804 1.00 96.62 346 LEU A O 1
ATOM 2826 N N . LYS A 1 347 ? -12.202 -11.447 -24.635 1.00 96.69 347 LYS A N 1
ATOM 2827 C CA . LYS A 1 347 ? -12.300 -9.979 -24.635 1.00 96.69 347 LYS A CA 1
ATOM 2828 C C . LYS A 1 347 ? -11.502 -9.389 -25.791 1.00 96.69 347 LYS A C 1
ATOM 2830 O O . LYS A 1 347 ? -10.273 -9.365 -25.763 1.00 96.69 347 LYS A O 1
ATOM 2835 N N . VAL A 1 348 ? -12.202 -8.867 -26.797 1.00 96.75 348 VAL A N 1
ATOM 2836 C CA . VAL A 1 348 ? -11.577 -8.168 -27.931 1.00 96.75 348 VAL A CA 1
ATOM 2837 C C . VAL A 1 348 ? -11.117 -6.772 -27.506 1.00 96.75 348 VAL A C 1
ATOM 2839 O O . VAL A 1 348 ? -11.909 -5.969 -27.016 1.00 96.75 348 VAL A O 1
ATOM 2842 N N . ILE A 1 349 ? -9.841 -6.466 -27.750 1.00 96.69 349 ILE A N 1
ATOM 2843 C CA . ILE A 1 349 ? -9.241 -5.147 -27.529 1.00 96.69 349 ILE A CA 1
ATOM 2844 C C . ILE A 1 349 ? -9.080 -4.448 -28.877 1.00 96.69 349 ILE A C 1
ATOM 2846 O O . ILE A 1 349 ? -8.232 -4.809 -29.698 1.00 96.69 349 ILE A O 1
ATOM 2850 N N . HIS A 1 350 ? -9.923 -3.447 -29.123 1.00 96.69 350 HIS A N 1
ATOM 2851 C CA . HIS A 1 350 ? -9.924 -2.711 -30.383 1.00 96.69 350 HIS A CA 1
ATOM 2852 C C . HIS A 1 350 ? -8.706 -1.781 -30.517 1.00 96.69 350 HIS A C 1
ATOM 2854 O O . HIS A 1 350 ? -8.213 -1.228 -29.533 1.00 96.69 350 HIS A O 1
ATOM 2860 N N . THR A 1 351 ? -8.252 -1.549 -31.755 1.00 94.19 351 THR A N 1
ATOM 2861 C CA . THR A 1 351 ? -7.108 -0.663 -32.062 1.00 94.19 351 THR A CA 1
ATOM 2862 C C . THR A 1 351 ? -7.194 0.743 -31.465 1.00 94.19 351 THR A C 1
ATOM 2864 O O . THR A 1 351 ? -6.157 1.347 -31.187 1.00 94.19 351 THR A O 1
ATOM 2867 N N . SER A 1 352 ? -8.405 1.254 -31.225 1.00 94.38 352 SER A N 1
ATOM 2868 C CA . SER A 1 352 ? -8.636 2.568 -30.614 1.00 94.38 352 SER A CA 1
ATOM 2869 C C . SER A 1 352 ? -8.027 2.702 -29.217 1.00 94.38 352 SER A C 1
ATOM 2871 O O . SER A 1 352 ? -7.616 3.799 -28.853 1.00 94.38 352 SER A O 1
ATOM 2873 N N . VAL A 1 353 ? -7.888 1.606 -28.462 1.00 93.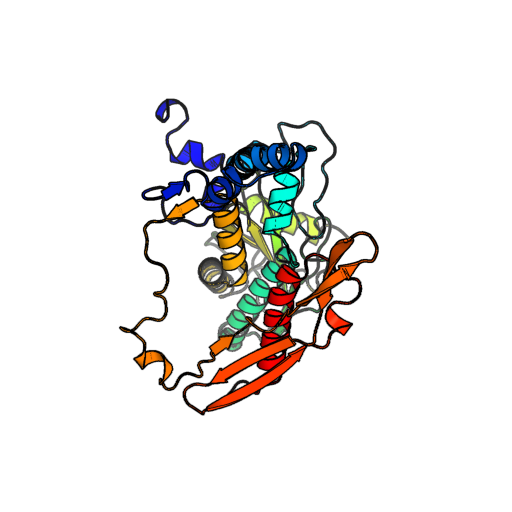50 353 VAL A N 1
ATOM 2874 C CA . VAL A 1 353 ? -7.263 1.607 -27.124 1.00 93.50 353 VAL A CA 1
ATOM 2875 C C . VAL A 1 353 ? -5.791 2.031 -27.187 1.00 93.50 353 VAL A C 1
ATOM 2877 O O . VAL A 1 353 ? -5.257 2.611 -26.241 1.00 93.50 353 VAL A O 1
ATOM 2880 N N . TRP A 1 354 ? -5.129 1.780 -28.317 1.00 93.69 354 TRP A N 1
ATOM 2881 C CA . TRP A 1 354 ? -3.716 2.098 -28.522 1.00 93.69 354 TRP A CA 1
ATOM 2882 C C . TRP A 1 354 ? -3.489 3.516 -29.058 1.00 93.69 354 TRP A C 1
ATOM 2884 O O . TRP A 1 354 ? -2.350 3.987 -29.087 1.00 93.69 354 TRP A O 1
ATOM 2894 N N . ALA A 1 355 ? -4.546 4.200 -29.505 1.00 90.06 355 ALA A N 1
ATOM 2895 C CA . ALA A 1 355 ? -4.440 5.502 -30.149 1.00 90.06 355 ALA A CA 1
ATOM 2896 C C . ALA A 1 355 ? -3.914 6.569 -29.174 1.00 90.06 355 ALA A C 1
ATOM 2898 O O . ALA A 1 355 ? -4.392 6.709 -28.050 1.00 90.06 355 ALA A O 1
ATOM 2899 N N . GLY A 1 356 ? -2.896 7.322 -29.603 1.00 88.56 356 GLY A N 1
ATOM 2900 C CA . GLY A 1 356 ? -2.274 8.381 -28.796 1.00 88.56 356 GLY A CA 1
ATOM 2901 C C . GLY A 1 356 ? -1.400 7.890 -27.633 1.00 88.56 356 GLY A C 1
ATOM 2902 O O . GLY A 1 356 ? -0.808 8.711 -26.935 1.00 88.56 356 GLY A O 1
ATOM 2903 N N . GLN A 1 357 ? -1.271 6.575 -27.435 1.00 90.06 357 GLN A N 1
ATOM 2904 C CA . GLN A 1 357 ? -0.501 5.997 -26.336 1.00 90.06 357 GLN A CA 1
ATOM 2905 C C . GLN A 1 357 ? 0.924 5.617 -26.765 1.00 90.06 357 GLN A C 1
ATOM 2907 O O . GLN A 1 357 ? 1.211 5.340 -27.929 1.00 90.06 357 GLN A O 1
ATOM 2912 N N . LYS A 1 358 ? 1.847 5.589 -25.799 1.00 85.94 358 LYS A N 1
ATOM 2913 C CA . LYS A 1 358 ? 3.240 5.140 -25.981 1.00 85.94 358 LYS A CA 1
ATOM 2914 C C . LYS A 1 358 ? 3.536 3.976 -25.035 1.00 85.94 358 LYS A C 1
ATOM 2916 O O . LYS A 1 358 ? 2.812 3.756 -24.072 1.00 85.94 358 LYS A O 1
ATOM 2921 N N . ARG A 1 359 ? 4.630 3.244 -25.291 1.00 86.38 359 ARG A N 1
ATOM 2922 C CA . ARG A 1 359 ? 5.046 2.058 -24.503 1.00 86.38 359 ARG A CA 1
ATOM 2923 C C . ARG A 1 359 ? 3.957 0.974 -24.448 1.00 86.38 359 ARG A C 1
ATOM 2925 O O . ARG A 1 359 ? 3.682 0.392 -23.401 1.00 86.38 359 ARG A O 1
ATOM 2932 N N . LEU A 1 360 ? 3.374 0.690 -25.611 1.00 89.56 360 LEU A N 1
ATOM 2933 C CA . LEU A 1 360 ? 2.192 -0.159 -25.769 1.00 89.56 360 LEU A CA 1
ATOM 2934 C C . LEU A 1 360 ? 2.366 -1.584 -25.218 1.00 89.56 360 LEU A C 1
ATOM 2936 O O . LEU A 1 360 ? 1.414 -2.135 -24.690 1.00 89.56 360 LEU A O 1
ATOM 2940 N N . GLY A 1 361 ? 3.581 -2.145 -25.226 1.00 88.12 361 GLY A N 1
ATOM 2941 C CA . GLY A 1 361 ? 3.836 -3.456 -24.613 1.00 88.12 361 GLY A CA 1
ATOM 2942 C C . GLY A 1 361 ? 3.634 -3.488 -23.091 1.00 88.12 361 GLY A C 1
ATOM 2943 O O . GLY A 1 361 ? 3.190 -4.495 -22.554 1.00 88.12 361 GLY A O 1
ATOM 2944 N N . GLN A 1 362 ? 3.913 -2.386 -22.383 1.00 87.31 362 GLN A N 1
ATOM 2945 C CA . GLN A 1 362 ? 3.568 -2.275 -20.960 1.00 87.31 362 GLN A CA 1
ATOM 2946 C C . GLN A 1 362 ? 2.072 -2.020 -20.798 1.00 87.31 362 GLN A C 1
ATOM 2948 O O . GLN A 1 362 ? 1.432 -2.681 -19.987 1.00 87.31 362 GLN A O 1
ATOM 2953 N N . LEU A 1 363 ? 1.514 -1.100 -21.591 1.00 90.44 363 LEU A N 1
ATOM 2954 C CA . LEU A 1 363 ? 0.087 -0.777 -21.550 1.00 90.44 363 LEU A CA 1
ATOM 2955 C C . LEU A 1 363 ? -0.794 -2.011 -21.786 1.00 90.44 363 LEU A C 1
ATOM 2957 O O . LEU A 1 363 ? -1.816 -2.137 -21.127 1.00 90.44 363 LEU A O 1
ATOM 2961 N N . ALA A 1 364 ? -0.378 -2.928 -22.663 1.00 93.31 364 ALA A N 1
ATOM 2962 C CA . ALA A 1 364 ? -1.067 -4.185 -22.933 1.00 93.31 364 ALA A CA 1
ATOM 2963 C C . ALA A 1 364 ? -1.308 -4.988 -21.651 1.00 93.31 364 ALA A C 1
ATOM 2965 O O . ALA A 1 364 ? -2.450 -5.302 -21.348 1.00 93.31 364 ALA A O 1
ATOM 2966 N N . LYS A 1 365 ? -0.262 -5.207 -20.844 1.00 93.06 365 LYS A N 1
ATOM 2967 C CA . LYS A 1 365 ? -0.360 -5.935 -19.567 1.00 93.06 365 LYS A CA 1
ATOM 2968 C C . LYS A 1 365 ? -1.312 -5.259 -18.582 1.00 93.06 365 LYS A C 1
ATOM 2970 O O . LYS A 1 365 ? -2.082 -5.927 -17.900 1.00 93.06 365 LYS A O 1
ATOM 2975 N N . TRP A 1 366 ? -1.276 -3.927 -18.522 1.00 90.50 366 TRP A N 1
ATOM 2976 C CA . TRP A 1 366 ? -2.179 -3.155 -17.663 1.00 90.50 366 TRP A CA 1
ATOM 2977 C C . TRP A 1 366 ? -3.623 -3.227 -18.127 1.00 90.50 366 TRP A C 1
ATOM 2979 O O . TRP A 1 366 ? -4.507 -3.414 -17.298 1.00 90.50 366 TRP A O 1
ATOM 2989 N N . LYS A 1 367 ? -3.854 -3.133 -19.437 1.00 93.00 367 LYS A N 1
ATOM 2990 C CA . LYS A 1 367 ? -5.184 -3.290 -20.015 1.00 93.00 367 LYS A CA 1
ATOM 2991 C C . LYS A 1 367 ? -5.724 -4.699 -19.828 1.00 93.00 367 LYS A C 1
ATOM 2993 O O . LYS A 1 367 ? -6.892 -4.826 -19.490 1.00 93.00 367 LYS A O 1
ATOM 2998 N N . THR A 1 368 ? -4.884 -5.727 -19.929 1.00 95.38 368 THR A N 1
ATOM 2999 C CA . THR A 1 368 ? -5.289 -7.092 -19.582 1.00 95.38 368 THR A CA 1
ATOM 3000 C C . THR A 1 368 ? -5.770 -7.179 -18.141 1.00 95.38 368 THR A C 1
ATOM 3002 O O . THR A 1 368 ? -6.884 -7.628 -17.900 1.00 95.38 368 THR A O 1
ATOM 3005 N N . ALA A 1 369 ? -4.972 -6.699 -17.184 1.00 93.62 369 ALA A N 1
ATOM 3006 C CA . ALA A 1 369 ? -5.348 -6.740 -15.773 1.00 93.62 369 ALA A CA 1
ATOM 3007 C C . ALA A 1 369 ? -6.619 -5.921 -15.472 1.00 93.62 369 ALA A C 1
ATOM 3009 O O . ALA A 1 369 ? -7.464 -6.368 -14.705 1.00 93.62 369 ALA A O 1
ATOM 3010 N N . GLU A 1 370 ? -6.774 -4.742 -16.082 1.00 92.12 370 GLU A N 1
ATOM 3011 C CA . GLU A 1 370 ? -7.958 -3.884 -15.924 1.00 92.12 370 GLU A CA 1
ATOM 3012 C C . GLU A 1 370 ? -9.236 -4.583 -16.404 1.00 92.12 370 GLU A C 1
ATOM 3014 O O . GLU A 1 370 ? -10.236 -4.590 -15.691 1.00 92.12 370 GLU A O 1
ATOM 3019 N N . GLU A 1 371 ? -9.188 -5.217 -17.575 1.00 95.00 371 GLU A N 1
ATOM 3020 C CA . GLU A 1 371 ? -10.326 -5.935 -18.155 1.00 95.00 371 GLU A CA 1
ATOM 3021 C C . GLU A 1 371 ? -10.647 -7.229 -17.397 1.00 95.00 371 GLU A C 1
ATOM 3023 O O . GLU A 1 371 ? -11.819 -7.546 -17.209 1.00 95.00 371 GLU A O 1
ATOM 3028 N N . VAL A 1 372 ? -9.633 -7.947 -16.900 1.00 95.25 372 VAL A N 1
ATOM 3029 C CA . VAL A 1 372 ? -9.836 -9.115 -16.024 1.00 95.25 372 VAL A CA 1
ATOM 3030 C C . VAL A 1 372 ? -10.524 -8.691 -14.726 1.00 95.25 372 VAL A C 1
ATOM 3032 O O . VAL A 1 372 ? -11.502 -9.310 -14.323 1.00 95.25 372 VAL A O 1
ATOM 3035 N N . VAL A 1 373 ? -10.072 -7.608 -14.086 1.00 91.44 373 VAL A N 1
ATOM 3036 C CA . VAL A 1 373 ? -10.715 -7.092 -12.865 1.00 91.44 373 VAL A CA 1
ATOM 3037 C C . VAL A 1 373 ? -12.141 -6.616 -13.148 1.00 91.44 373 VAL A C 1
ATOM 3039 O O . VAL A 1 373 ? -13.027 -6.831 -12.325 1.00 91.44 373 VAL A O 1
ATOM 3042 N N . ALA A 1 374 ? -12.383 -5.979 -14.296 1.00 91.62 374 ALA A N 1
ATOM 3043 C CA . ALA A 1 374 ? -13.726 -5.579 -14.704 1.00 91.62 374 ALA A CA 1
ATOM 3044 C C . ALA A 1 374 ? -14.648 -6.791 -14.909 1.00 91.62 374 ALA A C 1
ATOM 3046 O O . ALA A 1 374 ? -15.804 -6.734 -14.498 1.00 91.62 374 ALA A O 1
ATOM 3047 N N . LEU A 1 375 ? -14.129 -7.886 -15.479 1.00 93.81 375 LEU A N 1
ATOM 3048 C CA . LEU A 1 375 ? -14.863 -9.141 -15.617 1.00 93.81 375 LEU A CA 1
ATOM 3049 C C . LEU A 1 375 ? -15.204 -9.742 -14.248 1.00 93.81 375 LEU A C 1
ATOM 3051 O O . LEU A 1 375 ? -16.374 -10.008 -13.999 1.00 93.81 375 LEU A O 1
ATOM 3055 N N . VAL A 1 376 ? -14.226 -9.871 -13.343 1.00 92.62 376 VAL A N 1
ATOM 3056 C CA . VAL A 1 376 ? -14.456 -10.380 -11.974 1.00 92.62 376 VAL A CA 1
ATOM 3057 C C . VAL A 1 376 ? -15.534 -9.563 -11.259 1.00 92.62 376 VAL A C 1
ATOM 3059 O O . VAL A 1 376 ? -16.423 -10.120 -10.637 1.00 92.62 376 VAL A O 1
ATOM 3062 N N . ARG A 1 377 ? -15.510 -8.232 -11.392 1.00 89.88 377 ARG A N 1
ATOM 3063 C CA . ARG A 1 377 ? -16.519 -7.345 -10.783 1.00 89.88 377 ARG A CA 1
ATOM 3064 C C . ARG A 1 377 ? -17.910 -7.450 -11.403 1.00 89.88 377 ARG A C 1
ATOM 3066 O O . ARG A 1 377 ? -18.864 -6.976 -10.797 1.00 89.88 377 ARG A O 1
ATOM 3073 N N . SER A 1 378 ? -18.010 -7.955 -12.629 1.00 91.75 378 SER A N 1
ATOM 3074 C CA . SER A 1 378 ? -19.288 -8.118 -13.325 1.00 91.75 378 SER A CA 1
ATOM 3075 C C . SER A 1 378 ? -19.982 -9.438 -13.000 1.00 91.75 378 SER A C 1
ATOM 3077 O O . SER A 1 378 ? -21.173 -9.566 -13.276 1.00 91.75 378 SER A O 1
ATOM 3079 N N . LEU A 1 379 ? -19.243 -10.396 -12.438 1.00 90.56 379 LEU A N 1
ATOM 3080 C CA . LEU A 1 379 ? -19.757 -11.704 -12.065 1.00 90.56 379 LEU A CA 1
ATOM 3081 C C . LEU A 1 379 ? -20.321 -11.671 -10.631 1.00 90.56 379 LEU A C 1
ATOM 3083 O O . LEU A 1 379 ? -19.873 -10.854 -9.818 1.00 90.56 379 LEU A O 1
ATOM 3087 N N . PRO A 1 380 ? -21.323 -12.514 -10.321 1.00 90.25 380 PRO A N 1
ATOM 3088 C CA . PRO A 1 380 ? -21.784 -12.739 -8.952 1.00 90.25 380 PRO A CA 1
ATOM 3089 C C . PRO A 1 380 ? -20.654 -13.242 -8.044 1.00 90.25 380 PRO A C 1
ATOM 3091 O O . PRO A 1 380 ? -19.684 -13.810 -8.525 1.00 90.25 380 PRO A O 1
ATOM 3094 N N . VAL A 1 381 ? -20.781 -13.069 -6.725 1.00 85.31 381 VAL A N 1
ATOM 3095 C CA . VAL A 1 381 ? -19.735 -13.472 -5.757 1.00 85.31 381 VAL A CA 1
ATOM 3096 C C . VAL A 1 381 ? -19.560 -14.997 -5.704 1.00 85.31 381 VAL A C 1
ATOM 3098 O O . VAL A 1 381 ? -18.520 -15.494 -5.278 1.00 85.31 381 VAL A O 1
ATOM 3101 N N . GLU A 1 382 ? -20.581 -15.741 -6.125 1.00 83.81 382 GLU A N 1
ATOM 3102 C CA . GLU A 1 382 ? -20.587 -17.198 -6.211 1.00 83.81 382 GLU A CA 1
ATOM 3103 C C . GLU A 1 382 ? -19.812 -17.755 -7.424 1.00 83.81 382 GLU A C 1
ATOM 3105 O O . GLU A 1 382 ? -19.521 -18.956 -7.446 1.00 83.81 382 GLU A O 1
ATOM 3110 N N . GLU A 1 383 ? -19.494 -16.913 -8.416 1.00 75.25 383 GLU A N 1
ATOM 3111 C CA . GLU A 1 383 ? -18.813 -17.251 -9.682 1.00 75.25 383 GLU A CA 1
ATOM 3112 C C . GLU A 1 383 ? -17.403 -16.648 -9.773 1.00 75.25 383 GLU A C 1
ATOM 3114 O O . GLU A 1 383 ? -16.566 -17.248 -10.495 1.00 75.25 383 GLU A O 1
#